Protein AF-0000000085051226 (afdb_homodimer)

Nearest PDB structures (foldseek):
  3bm1-assembly1_A  TM=8.773E-01  e=4.461E-14  Escherichia coli K-12
  8dil-assembly2_C  TM=8.662E-01  e=5.944E-14  Salmonella enterica subsp. enterica serovar Typhimurium str. SL1344
  7tmg-assembly1_B  TM=8.784E-01  e=1.489E-13  Klebsiella pneumoniae subsp. pneumoniae HS11286
  7tmf-assembly1_A  TM=8.655E-01  e=8.883E-14  Klebsiella pneumoniae subsp. pneumoniae HS11286
  2i7h-assembly1_A  TM=8.206E-01  e=4.185E-13  Bacillus cereus

Sequence (420 aa):
MTEKADIRHLDLAPIPFGTPLPAKVSAQTLELLLTRRSAPAPTLGLPAPSEDEMEVLLKIGFRVPDHGKIGPWRIVRFTTESKARLVDNLRALAEARDDKAQAGALLKLSTPPEALLVVYSPVQPHKIPLWEQMGSAFAICQNLLIAAGAMGYGANWITDWYAYDAEAKSLLGLKDGEEVAGFIYLGTPSEAPLERDRPDYAERVSFWEGMTEKADIRHLDLAPIPFGTPLPAKVSAQTLELLLTRRSAPAPTLGLPAPSEDEMEVLLKIGFRVPDHGKIGPWRIVRFTTESKARLVDNLRALAEARDDKAQAGALLKLSTPPEALLVVYSPVQPHKIPLWEQMGSAFAICQNLLIAAGAMGYGANWITDWYAYDAEAKSLLGLKDGEEVAGFIYLGTPSEAPLERDRPDYAERVSFWEG

Structure (mmCIF, N/CA/C/O backbone):
data_AF-0000000085051226-model_v1
#
loop_
_entity.id
_entity.type
_entity.pdbx_description
1 polymer 'Putative NAD(P)H nitroreductase'
#
loop_
_atom_site.group_PDB
_atom_site.id
_atom_site.type_symbol
_atom_site.label_atom_id
_atom_site.label_alt_id
_atom_site.label_comp_id
_atom_site.label_asym_id
_atom_site.label_entity_id
_atom_site.label_seq_id
_atom_site.pdbx_PDB_ins_code
_atom_site.Cartn_x
_atom_site.Cartn_y
_atom_site.Cartn_z
_atom_site.occupancy
_atom_site.B_iso_or_equiv
_atom_site.auth_seq_id
_atom_site.auth_comp_id
_atom_site.auth_asym_id
_atom_site.auth_atom_id
_atom_site.pdbx_PDB_model_num
ATOM 1 N N . MET A 1 1 ? 23.594 -14.625 -12.43 1 51.75 1 MET A N 1
ATOM 2 C CA . MET A 1 1 ? 22.703 -14.875 -11.297 1 51.75 1 MET A CA 1
ATOM 3 C C . MET A 1 1 ? 22.156 -13.57 -10.734 1 51.75 1 MET A C 1
ATOM 5 O O . MET A 1 1 ? 22.906 -12.609 -10.547 1 51.75 1 MET A O 1
ATOM 9 N N . THR A 1 2 ? 20.75 -13.414 -10.711 1 69.5 2 THR A N 1
ATOM 10 C CA . THR A 1 2 ? 20.188 -12.148 -10.258 1 69.5 2 THR A CA 1
ATOM 11 C C . THR A 1 2 ? 20.594 -11.867 -8.805 1 69.5 2 THR A C 1
ATOM 13 O O . THR A 1 2 ? 20.484 -12.75 -7.949 1 69.5 2 THR A O 1
ATOM 16 N N . GLU A 1 3 ? 21.312 -10.859 -8.594 1 85.81 3 GLU A N 1
ATOM 17 C CA . GLU A 1 3 ? 21.766 -10.453 -7.262 1 85.81 3 GLU A CA 1
ATOM 18 C C . GLU A 1 3 ? 20.609 -10.453 -6.266 1 85.81 3 GLU A C 1
ATOM 20 O O . GLU A 1 3 ? 19.484 -10.086 -6.609 1 85.81 3 GLU A O 1
ATOM 25 N N . LYS A 1 4 ? 20.906 -11.141 -5.07 1 93.94 4 LYS A N 1
ATOM 26 C CA . LYS A 1 4 ? 19.938 -11.117 -3.979 1 93.94 4 LYS A CA 1
ATOM 27 C C . LYS A 1 4 ? 20.484 -10.352 -2.775 1 93.94 4 LYS A C 1
ATOM 29 O O . LYS A 1 4 ? 21.703 -10.289 -2.574 1 93.94 4 LYS A O 1
ATOM 34 N N . ALA A 1 5 ? 19.578 -9.773 -2.061 1 94 5 ALA A N 1
ATOM 35 C CA . ALA A 1 5 ? 19.984 -9.031 -0.867 1 94 5 ALA A CA 1
ATOM 36 C C . ALA A 1 5 ? 20.531 -9.977 0.199 1 94 5 ALA A C 1
ATOM 38 O O . ALA A 1 5 ? 20.016 -11.078 0.394 1 94 5 ALA A O 1
ATOM 39 N N . ASP A 1 6 ? 21.547 -9.531 0.832 1 93.56 6 ASP A N 1
ATOM 40 C CA . ASP A 1 6 ? 22 -10.242 2.021 1 93.56 6 ASP A CA 1
ATOM 41 C C . ASP A 1 6 ? 21.078 -9.984 3.209 1 93.56 6 ASP A C 1
ATOM 43 O O . ASP A 1 6 ? 21.016 -8.859 3.723 1 93.56 6 ASP A O 1
ATOM 47 N N . ILE A 1 7 ? 20.375 -10.992 3.672 1 95.88 7 ILE A N 1
ATOM 48 C CA . ILE A 1 7 ? 19.375 -10.805 4.715 1 95.88 7 ILE A CA 1
ATOM 49 C C . ILE A 1 7 ? 19.922 -11.297 6.051 1 95.88 7 ILE A C 1
ATOM 51 O O . ILE A 1 7 ? 19.219 -11.273 7.062 1 95.88 7 ILE A O 1
ATOM 55 N N . ARG A 1 8 ? 21.25 -11.844 6.152 1 93.38 8 ARG A N 1
ATOM 56 C CA . ARG A 1 8 ? 21.828 -12.484 7.336 1 93.38 8 ARG A CA 1
ATOM 57 C C . ARG A 1 8 ? 21.984 -11.477 8.477 1 93.38 8 ARG A C 1
ATOM 59 O O . ARG A 1 8 ? 21.969 -11.852 9.648 1 93.38 8 ARG A O 1
ATOM 66 N N . HIS A 1 9 ? 21.969 -10.172 8.102 1 93.62 9 HIS A N 1
ATOM 67 C CA . HIS A 1 9 ? 22.234 -9.172 9.125 1 93.62 9 HIS A CA 1
ATOM 68 C C . HIS A 1 9 ? 20.938 -8.586 9.68 1 93.62 9 HIS A C 1
ATOM 70 O O . HIS A 1 9 ? 20.969 -7.805 10.633 1 93.62 9 HIS A O 1
ATOM 76 N N . LEU A 1 10 ? 19.859 -8.922 9.062 1 96 10 LEU A N 1
ATOM 77 C CA . LEU A 1 10 ? 18.578 -8.367 9.5 1 96 10 LEU A CA 1
ATOM 78 C C . LEU A 1 10 ? 18.172 -8.938 10.852 1 96 10 LEU A C 1
ATOM 80 O O . LEU A 1 10 ? 18.328 -10.133 11.102 1 96 10 LEU A O 1
ATOM 84 N N . ASP A 1 11 ? 17.781 -8.102 11.711 1 92.62 11 ASP A N 1
ATOM 85 C CA . ASP A 1 11 ? 17.25 -8.516 13.008 1 92.62 11 ASP A CA 1
ATOM 86 C C . ASP A 1 11 ? 15.742 -8.734 12.945 1 92.62 11 ASP A C 1
ATOM 88 O O . ASP A 1 11 ? 14.969 -7.785 12.797 1 92.62 11 ASP A O 1
ATOM 92 N N . LEU A 1 12 ? 15.289 -9.93 13.141 1 94.06 12 LEU A N 1
ATOM 93 C CA . LEU A 1 12 ? 13.875 -10.266 13 1 94.06 12 LEU A CA 1
ATOM 94 C C . LEU A 1 12 ? 13.227 -10.492 14.359 1 94.06 12 LEU A C 1
ATOM 96 O O . LEU A 1 12 ? 12.062 -10.875 14.445 1 94.06 12 LEU A O 1
ATOM 100 N N . ALA A 1 13 ? 13.961 -10.297 15.391 1 93.38 13 ALA A N 1
ATOM 101 C CA . ALA A 1 13 ? 13.391 -10.43 16.719 1 93.38 13 ALA A CA 1
ATOM 102 C C . ALA A 1 13 ? 12.281 -9.406 16.953 1 93.38 13 ALA A C 1
ATOM 104 O O . ALA A 1 13 ? 12.336 -8.297 16.422 1 93.38 13 ALA A O 1
ATOM 105 N N . PRO A 1 14 ? 11.273 -9.836 17.734 1 93.44 14 PRO A N 1
ATOM 106 C CA . PRO A 1 14 ? 10.266 -8.828 18.062 1 93.44 14 PRO A CA 1
ATOM 107 C C . PRO A 1 14 ? 10.867 -7.586 18.719 1 93.44 14 PRO A C 1
ATOM 109 O O . PRO A 1 14 ? 11.805 -7.699 19.516 1 93.44 14 PRO A O 1
ATOM 112 N N . ILE A 1 15 ? 10.438 -6.492 18.328 1 95.75 15 ILE A N 1
ATOM 113 C CA . ILE A 1 15 ? 10.875 -5.238 18.938 1 95.75 15 ILE A CA 1
ATOM 114 C C . ILE A 1 15 ? 10.047 -4.949 20.188 1 95.75 15 ILE A C 1
ATOM 116 O O . ILE A 1 15 ? 8.82 -4.922 20.125 1 95.75 15 ILE A O 1
ATOM 120 N N . PRO A 1 16 ? 10.664 -4.684 21.312 1 96.44 16 PRO A N 1
ATOM 121 C CA . PRO A 1 16 ? 9.914 -4.449 22.547 1 96.44 16 PRO A CA 1
ATOM 122 C C . PRO A 1 16 ? 9.031 -3.203 22.469 1 96.44 16 PRO A C 1
ATOM 124 O O . PRO A 1 16 ? 9.422 -2.203 21.859 1 96.44 16 PRO A O 1
ATOM 127 N N . PHE A 1 17 ? 7.91 -3.326 23.125 1 96.31 17 PHE A N 1
ATOM 128 C CA . PHE A 1 17 ? 6.996 -2.197 23.25 1 96.31 17 PHE A CA 1
ATOM 129 C C . PHE A 1 17 ? 7.727 -0.959 23.766 1 96.31 17 PHE A C 1
ATOM 131 O O . PHE A 1 17 ? 8.539 -1.047 24.688 1 96.31 17 PHE A O 1
ATOM 138 N N . GLY A 1 18 ? 7.422 0.138 23.125 1 97.44 18 GLY A N 1
ATOM 139 C CA . GLY A 1 18 ? 7.953 1.403 23.609 1 97.44 18 GLY A CA 1
ATOM 140 C C . GLY A 1 18 ? 9.344 1.702 23.094 1 97.44 18 GLY A C 1
ATOM 141 O O . GLY A 1 18 ? 9.891 2.779 23.344 1 97.44 18 GLY A O 1
ATOM 142 N N . THR A 1 19 ? 9.992 0.751 22.391 1 98.06 19 THR A N 1
ATOM 143 C CA . THR A 1 19 ? 11.289 1.009 21.781 1 98.06 19 THR A CA 1
ATOM 144 C C . THR A 1 19 ? 11.195 2.133 20.75 1 98.06 19 THR A C 1
ATOM 146 O O . THR A 1 19 ? 10.328 2.105 19.875 1 98.06 19 THR A O 1
ATOM 149 N N . PRO A 1 20 ? 12.031 3.188 20.859 1 98.12 20 PRO A N 1
ATOM 150 C CA . PRO A 1 20 ? 12.039 4.227 19.828 1 98.12 20 PRO A CA 1
ATOM 151 C C . PRO A 1 20 ? 12.5 3.703 18.469 1 98.12 20 PRO A C 1
ATOM 153 O O . PRO A 1 20 ? 13.484 2.963 18.391 1 98.12 20 PRO A O 1
ATOM 156 N N . LEU A 1 21 ? 11.789 4.062 17.453 1 97.56 21 LEU A N 1
ATOM 157 C CA . LEU A 1 21 ? 12.117 3.652 16.094 1 97.56 21 LEU A CA 1
ATOM 158 C C . LEU A 1 21 ? 12.367 4.867 15.211 1 97.56 21 LEU A C 1
ATOM 160 O O . LEU A 1 21 ? 11.492 5.293 14.461 1 97.56 21 LEU A O 1
ATOM 164 N N . PRO A 1 22 ? 13.57 5.391 15.258 1 94.69 22 PRO A N 1
ATOM 165 C CA . PRO A 1 22 ? 13.883 6.531 14.391 1 94.69 22 PRO A CA 1
ATOM 166 C C . PRO A 1 22 ? 13.805 6.18 12.906 1 94.69 22 PRO A C 1
ATOM 168 O O . PRO A 1 22 ? 13.984 5.02 12.539 1 94.69 22 PRO A O 1
ATOM 171 N N . ALA A 1 23 ? 13.531 7.207 12.141 1 91.44 23 ALA A N 1
ATOM 172 C CA . ALA A 1 23 ? 13.516 7.008 10.695 1 91.44 23 ALA A CA 1
ATOM 173 C C . ALA A 1 23 ? 14.859 6.488 10.195 1 91.44 23 ALA A C 1
ATOM 175 O O . ALA A 1 23 ? 15.914 6.93 10.656 1 91.44 23 ALA A O 1
ATOM 176 N N . LYS A 1 24 ? 14.812 5.547 9.305 1 94.31 24 LYS A N 1
ATOM 177 C CA . LYS A 1 24 ? 16.016 5.043 8.641 1 94.31 24 LYS A CA 1
ATOM 178 C C . LYS A 1 24 ? 16.188 5.68 7.266 1 94.31 24 LYS A C 1
ATOM 180 O O . LYS A 1 24 ? 15.711 5.145 6.266 1 94.31 24 LYS A O 1
ATOM 185 N N . VAL A 1 25 ? 16.938 6.73 7.273 1 97.31 25 VAL A N 1
ATOM 186 C CA . VAL A 1 25 ? 17.141 7.484 6.043 1 97.31 25 VAL A CA 1
ATOM 187 C C . VAL A 1 25 ? 17.828 6.602 5.004 1 97.31 25 VAL A C 1
ATOM 189 O O . VAL A 1 25 ? 18.812 5.926 5.305 1 97.31 25 VAL A O 1
ATOM 192 N N . SER A 1 26 ? 17.281 6.582 3.779 1 97 26 SER A N 1
ATOM 193 C CA . SER A 1 26 ? 17.797 5.668 2.768 1 97 26 SER A CA 1
ATOM 194 C C . SER A 1 26 ? 17.5 6.172 1.36 1 97 26 SER A C 1
ATOM 196 O O . SER A 1 26 ? 16.406 5.949 0.84 1 97 26 SER A O 1
ATOM 198 N N . ALA A 1 27 ? 18.484 6.715 0.701 1 95.44 27 ALA A N 1
ATOM 199 C CA . ALA A 1 27 ? 18.344 7.145 -0.688 1 95.44 27 ALA A CA 1
ATOM 200 C C . ALA A 1 27 ? 18.078 5.953 -1.604 1 95.44 27 ALA A C 1
ATOM 202 O O . ALA A 1 27 ? 17.344 6.074 -2.59 1 95.44 27 ALA A O 1
ATOM 203 N N . GLN A 1 28 ? 18.609 4.812 -1.244 1 95.81 28 GLN A N 1
ATOM 204 C CA . GLN A 1 28 ? 18.406 3.609 -2.047 1 95.81 28 GLN A CA 1
ATOM 205 C C . GLN A 1 28 ? 16.938 3.188 -2.047 1 95.81 28 GLN A C 1
ATOM 207 O O . GLN A 1 28 ? 16.438 2.68 -3.051 1 95.81 28 GLN A O 1
ATOM 212 N N . THR A 1 29 ? 16.312 3.379 -0.904 1 98.19 29 THR A N 1
ATOM 213 C CA . THR A 1 29 ? 14.883 3.08 -0.84 1 98.19 29 THR A CA 1
ATOM 214 C C . THR A 1 29 ? 14.102 3.977 -1.794 1 98.19 29 THR A C 1
ATOM 216 O O . THR A 1 29 ? 13.195 3.51 -2.496 1 98.19 29 THR A O 1
ATOM 219 N N . LEU A 1 30 ? 14.477 5.223 -1.854 1 98.5 30 LEU A N 1
ATOM 220 C CA . LEU A 1 30 ? 13.797 6.152 -2.752 1 98.5 30 LEU A CA 1
ATOM 221 C C . LEU A 1 30 ? 14.023 5.762 -4.211 1 98.5 30 LEU A C 1
ATOM 223 O O . LEU A 1 30 ? 13.086 5.785 -5.016 1 98.5 30 LEU A O 1
ATOM 227 N N . GLU A 1 31 ? 15.219 5.367 -4.531 1 97.5 31 GLU A N 1
ATOM 228 C CA . GLU A 1 31 ? 15.531 4.926 -5.891 1 97.5 31 GLU A CA 1
ATOM 229 C C . GLU A 1 31 ? 14.703 3.699 -6.273 1 97.5 31 GLU A C 1
ATOM 231 O O . GLU A 1 31 ? 14.188 3.615 -7.387 1 97.5 31 GLU A O 1
ATOM 236 N N . LEU A 1 32 ? 14.672 2.797 -5.355 1 97.88 32 LEU A N 1
ATOM 237 C CA . LEU A 1 32 ? 13.898 1.579 -5.57 1 97.88 32 LEU A CA 1
ATOM 238 C C . LEU A 1 32 ? 12.43 1.905 -5.828 1 97.88 32 LEU A C 1
ATOM 240 O O . LEU A 1 32 ? 11.836 1.404 -6.781 1 97.88 32 LEU A O 1
ATOM 244 N N . LEU A 1 33 ? 11.852 2.805 -5.051 1 98.5 33 LEU A N 1
ATOM 245 C CA . LEU A 1 33 ? 10.438 3.148 -5.16 1 98.5 33 LEU A CA 1
ATOM 246 C C . LEU A 1 33 ? 10.164 3.914 -6.449 1 98.5 33 LEU A C 1
ATOM 248 O O . LEU A 1 33 ? 9.109 3.746 -7.062 1 98.5 33 LEU A O 1
ATOM 252 N N . LEU A 1 34 ? 11.078 4.684 -6.914 1 97.56 34 LEU A N 1
ATOM 253 C CA . LEU A 1 34 ? 10.922 5.5 -8.109 1 97.56 34 LEU A CA 1
ATOM 254 C C . LEU A 1 34 ? 10.898 4.633 -9.367 1 97.56 34 LEU A C 1
ATOM 256 O O . LEU A 1 34 ? 10.484 5.082 -10.43 1 97.56 34 LEU A O 1
ATOM 260 N N . THR A 1 35 ? 11.383 3.379 -9.242 1 97.06 35 THR A N 1
ATOM 261 C CA . THR A 1 35 ? 11.469 2.512 -10.406 1 97.06 35 THR A CA 1
ATOM 262 C C . THR A 1 35 ? 10.703 1.211 -10.172 1 97.06 35 THR A C 1
ATOM 264 O O . THR A 1 35 ? 10.891 0.235 -10.898 1 97.06 35 THR A O 1
ATOM 267 N N . ARG A 1 36 ? 9.93 1.177 -9.148 1 97.12 36 ARG A N 1
ATOM 268 C CA . ARG A 1 36 ? 9.172 -0.03 -8.828 1 97.12 36 ARG A CA 1
ATOM 269 C C . ARG A 1 36 ? 8.312 -0.461 -10.008 1 97.12 36 ARG A C 1
ATOM 271 O O . ARG A 1 36 ? 7.578 0.35 -10.578 1 97.12 36 ARG A O 1
ATOM 278 N N . ARG A 1 37 ? 8.375 -1.68 -10.367 1 97.62 37 ARG A N 1
ATOM 279 C CA . ARG A 1 37 ? 7.621 -2.275 -11.469 1 97.62 37 ARG A CA 1
ATOM 280 C C . ARG A 1 37 ? 7.234 -3.715 -11.148 1 97.62 37 ARG A C 1
ATOM 282 O O . ARG A 1 37 ? 8.055 -4.484 -10.633 1 97.62 37 ARG A O 1
ATOM 289 N N . SER A 1 38 ? 5.977 -4.039 -11.352 1 98.19 38 SER A N 1
ATOM 290 C CA . SER A 1 38 ? 5.547 -5.426 -11.211 1 98.19 38 SER A CA 1
ATOM 291 C C . SER A 1 38 ? 6.164 -6.309 -12.289 1 98.19 38 SER A C 1
ATOM 293 O O . SER A 1 38 ? 6.254 -5.902 -13.453 1 98.19 38 SER A O 1
ATOM 295 N N . ALA A 1 39 ? 6.621 -7.426 -11.883 1 98.06 39 ALA A N 1
ATOM 296 C CA . ALA A 1 39 ? 7.121 -8.398 -12.852 1 98.06 39 ALA A CA 1
ATOM 297 C C . ALA A 1 39 ? 5.996 -9.289 -13.367 1 98.06 39 ALA A C 1
ATOM 299 O O . ALA A 1 39 ? 5.277 -9.914 -12.578 1 98.06 39 ALA A O 1
ATOM 300 N N . PRO A 1 40 ? 5.855 -9.391 -14.68 1 97.56 40 PRO A N 1
ATOM 301 C CA . PRO A 1 40 ? 4.777 -10.242 -15.203 1 97.56 40 PRO A CA 1
ATOM 302 C C . PRO A 1 40 ? 4.891 -11.688 -14.734 1 97.56 40 PRO A C 1
ATOM 304 O O . PRO A 1 40 ? 5.988 -12.258 -14.719 1 97.56 40 PRO A O 1
ATOM 307 N N . ALA A 1 41 ? 3.781 -12.266 -14.414 1 97.69 41 ALA A N 1
ATOM 308 C CA . ALA A 1 41 ? 3.707 -13.602 -13.812 1 97.69 41 ALA A CA 1
ATOM 309 C C . ALA A 1 41 ? 4.418 -14.633 -14.688 1 97.69 41 ALA A C 1
ATOM 311 O O . ALA A 1 41 ? 5.176 -15.461 -14.18 1 97.69 41 ALA A O 1
ATOM 312 N N . PRO A 1 42 ? 4.27 -14.562 -16 1 97.38 42 PRO A N 1
ATOM 313 C CA . PRO A 1 42 ? 4.883 -15.594 -16.844 1 97.38 42 PRO A CA 1
ATOM 314 C C . PRO A 1 42 ? 6.406 -15.539 -16.828 1 97.38 42 PRO A C 1
ATOM 316 O O . PRO A 1 42 ? 7.066 -16.484 -17.266 1 97.38 42 PRO A O 1
ATOM 319 N N . THR A 1 43 ? 6.969 -14.453 -16.344 1 98 43 THR A N 1
ATOM 320 C CA . THR A 1 43 ? 8.422 -14.305 -16.359 1 98 43 THR A CA 1
ATOM 321 C C . THR A 1 43 ? 9.016 -14.805 -15.039 1 98 43 THR A C 1
ATOM 323 O O . THR A 1 43 ? 10.234 -14.891 -14.898 1 98 43 THR A O 1
ATOM 326 N N . LEU A 1 44 ? 8.18 -15.141 -14.094 1 98.38 44 LEU A N 1
ATOM 327 C CA . LEU A 1 44 ? 8.656 -15.508 -12.766 1 98.38 44 LEU A CA 1
ATOM 328 C C . LEU A 1 44 ? 8.953 -17 -12.688 1 98.38 44 LEU A C 1
ATOM 330 O O . LEU A 1 44 ? 8.094 -17.828 -12.984 1 98.38 44 LEU A O 1
ATOM 334 N N . GLY A 1 45 ? 10.188 -17.297 -12.32 1 98.12 45 GLY A N 1
ATOM 335 C CA . GLY A 1 45 ? 10.641 -18.672 -12.203 1 98.12 45 GLY A CA 1
ATOM 336 C C . GLY A 1 45 ? 11.469 -18.922 -10.961 1 98.12 45 GLY A C 1
ATOM 337 O O . GLY A 1 45 ? 11.445 -18.125 -10.016 1 98.12 45 GLY A O 1
ATOM 338 N N . LEU A 1 46 ? 12.086 -20.094 -10.945 1 97.5 46 LEU A N 1
ATOM 339 C CA . LEU A 1 46 ? 12.969 -20.453 -9.844 1 97.5 46 LEU A CA 1
ATOM 340 C C . LEU A 1 46 ? 14.312 -19.75 -9.969 1 97.5 46 LEU A C 1
ATOM 342 O O . LEU A 1 46 ? 14.75 -19.422 -11.078 1 97.5 46 LEU A O 1
ATOM 346 N N . PRO A 1 47 ? 15.039 -19.5 -8.867 1 97.31 47 PRO A N 1
ATOM 347 C CA . PRO A 1 47 ? 14.648 -19.828 -7.492 1 97.31 47 PRO A CA 1
ATOM 348 C C . PRO A 1 47 ? 13.578 -18.891 -6.941 1 97.31 47 PRO A C 1
ATOM 350 O O . PRO A 1 47 ? 13.531 -17.719 -7.305 1 97.31 47 PRO A O 1
ATOM 353 N N . ALA A 1 48 ? 12.781 -19.453 -6.094 1 97.75 48 ALA A N 1
ATOM 354 C CA . ALA A 1 48 ? 11.859 -18.688 -5.246 1 97.75 48 ALA A CA 1
ATOM 355 C C . ALA A 1 48 ? 12.523 -18.297 -3.928 1 97.75 48 ALA A C 1
ATOM 357 O O . ALA A 1 48 ? 13.602 -18.797 -3.594 1 97.75 48 ALA A O 1
ATOM 358 N N . PRO A 1 49 ? 11.891 -17.359 -3.225 1 98.06 49 PRO A N 1
ATOM 359 C CA . PRO A 1 49 ? 12.461 -17.031 -1.914 1 98.06 49 PRO A CA 1
ATOM 360 C C . PRO A 1 49 ? 12.625 -18.266 -1.021 1 98.06 49 PRO A C 1
ATOM 362 O O . PRO A 1 49 ? 11.766 -19.141 -1.01 1 98.06 49 PRO A O 1
ATOM 365 N N . SER A 1 50 ? 13.789 -18.344 -0.362 1 97.5 50 SER A N 1
ATOM 366 C CA . SER A 1 50 ? 13.984 -19.375 0.647 1 97.5 50 SER A CA 1
ATOM 367 C C . SER A 1 50 ? 13.055 -19.172 1.837 1 97.5 50 SER A C 1
ATOM 369 O O . SER A 1 50 ? 12.383 -18.141 1.942 1 97.5 50 SER A O 1
ATOM 371 N N . GLU A 1 51 ? 13.062 -20.141 2.729 1 97.31 51 GLU A N 1
ATOM 372 C CA . GLU A 1 51 ? 12.219 -20.031 3.912 1 97.31 51 GLU A CA 1
ATOM 373 C C . GLU A 1 51 ? 12.648 -18.844 4.777 1 97.31 51 GLU A C 1
ATOM 375 O O . GLU A 1 51 ? 11.805 -18.156 5.359 1 97.31 51 GLU A O 1
ATOM 380 N N . ASP A 1 52 ? 13.93 -18.625 4.934 1 97.44 52 ASP A N 1
ATOM 381 C CA . ASP A 1 52 ? 14.422 -17.469 5.688 1 97.44 52 ASP A CA 1
ATOM 382 C C . ASP A 1 52 ? 13.984 -16.156 5.031 1 97.44 52 ASP A C 1
ATOM 384 O O . ASP A 1 52 ? 13.586 -15.219 5.723 1 97.44 52 ASP A O 1
ATOM 388 N N . GLU A 1 53 ? 14.094 -16.109 3.709 1 98 53 GLU A N 1
ATOM 389 C CA . GLU A 1 53 ? 13.656 -14.922 2.971 1 98 53 GLU A CA 1
ATOM 390 C C . GLU A 1 53 ? 12.148 -14.719 3.092 1 98 53 GLU A C 1
ATOM 392 O O . GLU A 1 53 ? 11.68 -13.586 3.223 1 98 53 GLU A O 1
ATOM 397 N N . MET A 1 54 ? 11.453 -15.812 3.068 1 98.12 54 MET A N 1
ATOM 398 C CA . MET A 1 54 ? 10 -15.75 3.229 1 98.12 54 MET A CA 1
ATOM 399 C C . MET A 1 54 ? 9.625 -15.195 4.602 1 98.12 54 MET A C 1
ATOM 401 O O . MET A 1 54 ? 8.672 -14.43 4.73 1 98.12 54 MET A O 1
ATOM 405 N N . GLU A 1 55 ? 10.336 -15.609 5.59 1 97.44 55 GLU A N 1
ATOM 406 C CA . GLU A 1 55 ? 10.094 -15.062 6.922 1 97.44 55 GLU A CA 1
ATOM 407 C C . GLU A 1 55 ? 10.25 -13.547 6.938 1 97.44 55 GLU A C 1
ATOM 409 O O . GLU A 1 55 ? 9.422 -12.836 7.52 1 97.44 55 GLU A O 1
ATOM 414 N N . VAL A 1 56 ? 11.328 -13.031 6.32 1 97.88 56 VAL A N 1
ATOM 415 C CA . VAL A 1 56 ? 11.555 -11.594 6.219 1 97.88 56 VAL A CA 1
ATOM 416 C C . VAL A 1 56 ? 10.383 -10.938 5.488 1 97.88 56 VAL A C 1
ATOM 418 O O . VAL A 1 56 ? 9.844 -9.93 5.949 1 97.88 56 VAL A O 1
ATOM 421 N N . LEU A 1 57 ? 9.938 -11.539 4.391 1 98.5 57 LEU A N 1
ATOM 422 C CA . LEU A 1 57 ? 8.836 -11 3.602 1 98.5 57 LEU A CA 1
ATOM 423 C C . LEU A 1 57 ? 7.562 -10.906 4.438 1 98.5 57 LEU A C 1
ATOM 425 O O . LEU A 1 57 ? 6.883 -9.875 4.422 1 98.5 57 LEU A O 1
ATOM 429 N N . LEU A 1 58 ? 7.293 -11.938 5.156 1 98.19 58 LEU A N 1
ATOM 430 C CA . LEU A 1 58 ? 6.055 -11.984 5.934 1 98.19 58 LEU A CA 1
ATOM 431 C C . LEU A 1 58 ? 6.09 -10.969 7.074 1 98.19 58 LEU A C 1
ATOM 433 O O . LEU A 1 58 ? 5.102 -10.281 7.324 1 98.19 58 LEU A O 1
ATOM 437 N N . LYS A 1 59 ? 7.188 -10.867 7.738 1 97.25 59 LYS A N 1
ATOM 438 C CA . LYS A 1 59 ? 7.316 -9.883 8.812 1 97.25 59 LYS A CA 1
ATOM 439 C C . LYS A 1 59 ? 7.16 -8.461 8.281 1 97.25 59 LYS A C 1
ATOM 441 O O . LYS A 1 59 ? 6.461 -7.645 8.875 1 97.25 59 LYS A O 1
ATOM 446 N N . ILE A 1 60 ? 7.785 -8.172 7.16 1 98.06 60 ILE A N 1
ATOM 447 C CA . ILE A 1 60 ? 7.641 -6.867 6.531 1 98.06 60 ILE A CA 1
ATOM 448 C C . ILE A 1 60 ? 6.191 -6.664 6.098 1 98.06 60 ILE A C 1
ATOM 450 O O . ILE A 1 60 ? 5.637 -5.574 6.254 1 98.06 60 ILE A O 1
ATOM 454 N N . GLY A 1 61 ? 5.586 -7.703 5.543 1 98.38 61 GLY A N 1
ATOM 455 C CA . GLY A 1 61 ? 4.211 -7.613 5.078 1 98.38 61 GLY A CA 1
ATOM 456 C C . GLY A 1 61 ? 3.262 -7.059 6.125 1 98.38 61 GLY A C 1
ATOM 457 O O . GLY A 1 61 ? 2.43 -6.199 5.824 1 98.38 61 GLY A O 1
ATOM 458 N N . PHE A 1 62 ? 3.445 -7.41 7.293 1 97.25 62 PHE A N 1
ATOM 459 C CA . PHE A 1 62 ? 2.488 -7.074 8.344 1 97.25 62 PHE A CA 1
ATOM 460 C C . PHE A 1 62 ? 2.855 -5.75 9.008 1 97.25 62 PHE A C 1
ATOM 462 O O . PHE A 1 62 ? 2.107 -5.242 9.844 1 97.25 62 PHE A O 1
ATOM 469 N N . ARG A 1 63 ? 3.971 -5.184 8.656 1 96.81 63 ARG A N 1
ATOM 470 C CA . ARG A 1 63 ? 4.367 -3.914 9.25 1 96.81 63 ARG A CA 1
ATOM 471 C C . ARG A 1 63 ? 3.711 -2.742 8.531 1 96.81 63 ARG A C 1
ATOM 473 O O . ARG A 1 63 ? 4.391 -1.937 7.895 1 96.81 63 ARG A O 1
ATOM 480 N N . VAL A 1 64 ? 2.375 -2.629 8.688 1 97.94 64 VAL A N 1
ATOM 481 C CA . VAL A 1 64 ? 1.549 -1.641 8.008 1 97.94 64 VAL A CA 1
ATOM 482 C C . VAL A 1 64 ? 0.719 -0.866 9.023 1 97.94 64 VAL A C 1
ATOM 484 O O . VAL A 1 64 ? 0.6 -1.279 10.18 1 97.94 64 VAL A O 1
ATOM 487 N N . PRO A 1 65 ? 0.231 0.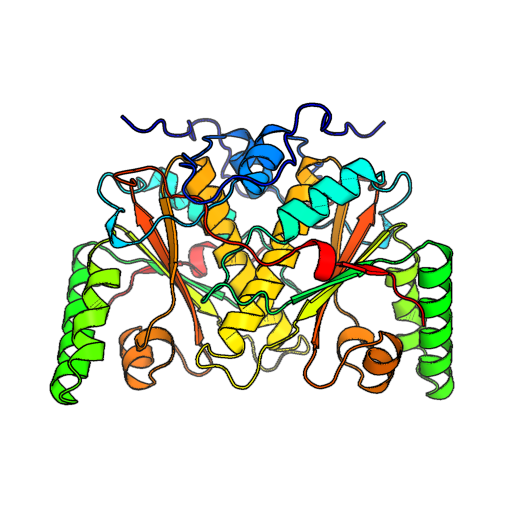324 8.617 1 97.81 65 PRO A N 1
ATOM 488 C CA . PRO A 1 65 ? -0.772 0.959 9.477 1 97.81 65 PRO A CA 1
ATOM 489 C C . PRO A 1 65 ? -2.002 0.081 9.695 1 97.81 65 PRO A C 1
ATOM 491 O O . PRO A 1 65 ? -2.459 -0.59 8.766 1 97.81 65 PRO A O 1
ATOM 494 N N . ASP A 1 66 ? -2.404 0.052 10.859 1 96.31 66 ASP A N 1
ATOM 495 C CA . ASP A 1 66 ? -3.539 -0.736 11.336 1 96.31 66 ASP A CA 1
ATOM 496 C C . ASP A 1 66 ? -4.305 0.007 12.422 1 96.31 66 ASP A C 1
ATOM 498 O O . ASP A 1 66 ? -3.963 -0.086 13.609 1 96.31 66 ASP A O 1
ATOM 502 N N . HIS A 1 67 ? -5.324 0.723 11.898 1 95.25 67 HIS A N 1
ATOM 503 C CA . HIS A 1 67 ? -6.129 1.505 12.836 1 95.25 67 HIS A CA 1
ATOM 504 C C . HIS A 1 67 ? -6.703 0.624 13.938 1 95.25 67 HIS A C 1
ATOM 506 O O . HIS A 1 67 ? -7.332 -0.4 13.656 1 95.25 67 HIS A O 1
ATOM 512 N N . GLY A 1 68 ? -6.391 0.998 15.164 1 93.81 68 GLY A N 1
ATOM 513 C CA . GLY A 1 68 ? -6.918 0.274 16.312 1 93.81 68 GLY A CA 1
ATOM 514 C C . GLY A 1 68 ? -6.113 -0.964 16.656 1 93.81 68 GLY A C 1
ATOM 515 O O . GLY A 1 68 ? -6.418 -1.657 17.625 1 93.81 68 GLY A O 1
ATOM 516 N N . LYS A 1 69 ? -5.102 -1.325 15.844 1 94.12 69 LYS A N 1
ATOM 517 C CA . LYS A 1 69 ? -4.23 -2.471 16.078 1 94.12 69 LYS A CA 1
ATOM 518 C C . LYS A 1 69 ? -5.031 -3.768 16.156 1 94.12 69 LYS A C 1
ATOM 520 O O . LYS A 1 69 ? -4.867 -4.555 17.078 1 94.12 69 LYS A O 1
ATOM 525 N N . ILE A 1 70 ? -5.855 -4.008 15.141 1 95.38 70 ILE A N 1
ATOM 526 C CA . ILE A 1 70 ? -6.816 -5.098 15.289 1 95.38 70 ILE A CA 1
ATOM 527 C C . ILE A 1 70 ? -6.43 -6.246 14.352 1 95.38 70 ILE A C 1
ATOM 529 O O . ILE A 1 70 ? -6.957 -7.355 14.477 1 95.38 70 ILE A O 1
ATOM 533 N N . GLY A 1 71 ? -5.504 -6.059 13.414 1 96.94 71 GLY A N 1
ATOM 534 C CA . GLY A 1 71 ? -4.977 -7.102 12.547 1 96.94 71 GLY A CA 1
ATOM 535 C C . GLY A 1 71 ? -6.035 -7.746 11.672 1 96.94 71 GLY A C 1
ATOM 536 O O . GLY A 1 71 ? -6.176 -8.969 11.664 1 96.94 71 GLY A O 1
ATOM 537 N N . PRO A 1 72 ? -6.77 -6.914 10.844 1 97.94 72 PRO A N 1
ATOM 538 C CA . PRO A 1 72 ? -7.875 -7.449 10.047 1 97.94 72 PRO A CA 1
ATOM 539 C C . PRO A 1 72 ? -7.402 -8.141 8.773 1 97.94 72 PRO A C 1
ATOM 541 O O . PRO A 1 72 ? -7.957 -7.906 7.695 1 97.94 72 PRO A O 1
ATOM 544 N N . TRP A 1 73 ? -6.488 -8.977 8.828 1 98.62 73 TRP A N 1
ATOM 545 C CA . TRP A 1 73 ? -5.879 -9.617 7.664 1 98.62 73 TRP A CA 1
ATOM 546 C C . TRP A 1 73 ? -5.172 -10.906 8.062 1 98.62 73 TRP A C 1
ATOM 548 O O . TRP A 1 73 ? -4.855 -11.109 9.234 1 98.62 73 TRP A O 1
ATOM 558 N N . ARG A 1 74 ? -4.918 -11.711 7.137 1 98.62 74 ARG A N 1
ATOM 559 C CA . ARG A 1 74 ? -4.055 -12.883 7.254 1 98.62 74 ARG A CA 1
ATOM 560 C C . ARG A 1 74 ? -3.455 -13.258 5.902 1 98.62 74 ARG A C 1
ATOM 562 O O . ARG A 1 74 ? -3.936 -12.812 4.859 1 98.62 74 ARG A O 1
ATOM 569 N N . ILE A 1 75 ? -2.422 -14.047 5.945 1 98.88 75 ILE A N 1
ATOM 570 C CA . ILE A 1 75 ? -1.769 -14.523 4.734 1 98.88 75 ILE A CA 1
ATOM 571 C C . ILE A 1 75 ? -1.821 -16.047 4.691 1 98.88 75 ILE A C 1
ATOM 573 O O . ILE A 1 75 ? -1.612 -16.719 5.707 1 98.88 75 ILE A O 1
ATOM 577 N N . VAL A 1 76 ? -2.135 -16.547 3.582 1 98.88 76 VAL A N 1
ATOM 578 C CA . VAL A 1 76 ? -2.123 -17.984 3.344 1 98.88 76 VAL A CA 1
ATOM 579 C C . VAL A 1 76 ? -0.998 -18.344 2.375 1 98.88 76 VAL A C 1
ATOM 581 O O . VAL A 1 76 ? -0.909 -17.766 1.282 1 98.88 76 VAL A O 1
ATOM 584 N N . ARG A 1 77 ? -0.174 -19.234 2.738 1 98.69 77 ARG A N 1
ATOM 585 C CA . ARG A 1 77 ? 0.922 -19.734 1.918 1 98.69 77 ARG A CA 1
ATOM 586 C C . ARG A 1 77 ? 0.55 -21.062 1.264 1 98.69 77 ARG A C 1
ATOM 588 O O . ARG A 1 77 ? -0.403 -21.719 1.683 1 98.69 77 ARG A O 1
ATOM 595 N N . PHE A 1 78 ? 1.292 -21.375 0.259 1 98.5 78 PHE A N 1
ATOM 596 C CA . PHE A 1 78 ? 1.113 -22.641 -0.443 1 98.5 78 PHE A CA 1
ATOM 597 C C . PHE A 1 78 ? 2.436 -23.391 -0.554 1 98.5 78 PHE A C 1
ATOM 599 O O . PHE A 1 78 ? 3.482 -22.781 -0.788 1 98.5 78 PHE A O 1
ATOM 606 N N . THR A 1 79 ? 2.385 -24.703 -0.372 1 97.44 79 THR A N 1
ATOM 607 C CA . THR A 1 79 ? 3.475 -25.531 -0.874 1 97.44 79 THR A CA 1
ATOM 608 C C . THR A 1 79 ? 3.346 -25.734 -2.381 1 97.44 79 THR A C 1
ATOM 610 O O . THR A 1 79 ? 2.312 -25.422 -2.971 1 97.44 79 THR A O 1
ATOM 613 N N . THR A 1 80 ? 4.43 -26.203 -2.973 1 96.44 80 THR A N 1
ATOM 614 C CA . THR A 1 80 ? 4.355 -26.531 -4.395 1 96.44 80 THR A CA 1
ATOM 615 C C . THR A 1 80 ? 3.182 -27.469 -4.676 1 96.44 80 THR A C 1
ATOM 617 O O . THR A 1 80 ? 2.416 -27.234 -5.613 1 96.44 80 THR A O 1
ATOM 620 N N . GLU A 1 81 ? 3.006 -28.438 -3.83 1 97.62 81 GLU A N 1
ATOM 621 C CA . GLU A 1 81 ? 1.951 -29.438 -4.016 1 97.62 81 GLU A CA 1
ATOM 622 C C . GLU A 1 81 ? 0.571 -28.828 -3.797 1 97.62 81 GLU A C 1
ATOM 624 O O . GLU A 1 81 ? -0.358 -29.078 -4.562 1 97.62 81 GLU A O 1
ATOM 629 N N . SER A 1 82 ? 0.387 -28.078 -2.717 1 98.31 82 SER A N 1
ATOM 630 C CA . SER A 1 82 ? -0.926 -27.516 -2.416 1 98.31 82 SER A CA 1
ATOM 631 C C . SER A 1 82 ? -1.337 -26.484 -3.457 1 98.31 82 SER A C 1
ATOM 633 O O . SER A 1 82 ? -2.52 -26.359 -3.779 1 98.31 82 SER A O 1
ATOM 635 N N . LYS A 1 83 ? -0.383 -25.719 -3.947 1 98.38 83 LYS A N 1
ATOM 636 C CA . LYS A 1 83 ? -0.699 -24.781 -5.02 1 98.38 83 LYS A CA 1
ATOM 637 C C . LYS A 1 83 ? -1.192 -25.516 -6.266 1 98.38 83 LYS A C 1
ATOM 639 O O . LYS A 1 83 ? -2.17 -25.094 -6.891 1 98.38 83 LYS A O 1
ATOM 644 N N . ALA A 1 84 ? -0.521 -26.594 -6.648 1 98.12 84 ALA A N 1
ATOM 645 C CA . ALA A 1 84 ? -0.947 -27.406 -7.785 1 98.12 84 ALA A CA 1
ATOM 646 C C . ALA A 1 84 ? -2.357 -27.953 -7.578 1 98.12 84 ALA A C 1
ATOM 648 O O . ALA A 1 84 ? -3.174 -27.938 -8.5 1 98.12 84 ALA A O 1
ATOM 649 N N . ARG A 1 85 ? -2.623 -28.406 -6.387 1 98.38 85 ARG A N 1
ATOM 650 C CA . ARG A 1 85 ? -3.955 -28.922 -6.07 1 98.38 85 ARG A CA 1
ATOM 651 C C . ARG A 1 85 ? -5 -27.812 -6.188 1 98.38 85 ARG A C 1
ATOM 653 O O . ARG A 1 85 ? -6.105 -28.047 -6.684 1 98.38 85 ARG A O 1
ATOM 660 N N . LEU A 1 86 ? -4.707 -26.641 -5.656 1 98.69 86 LEU A N 1
ATOM 661 C CA . LEU A 1 86 ? -5.629 -25.516 -5.793 1 98.69 86 LEU A CA 1
ATOM 662 C C . LEU A 1 86 ? -5.945 -25.234 -7.258 1 98.69 86 LEU A C 1
ATOM 664 O O . LEU A 1 86 ? -7.109 -25.078 -7.629 1 98.69 86 LEU A O 1
ATOM 668 N N . VAL A 1 87 ? -4.902 -25.172 -8.07 1 98.56 87 VAL A N 1
ATOM 669 C CA . VAL A 1 87 ? -5.074 -24.906 -9.492 1 98.56 87 VAL A CA 1
ATOM 670 C C . VAL A 1 87 ? -5.969 -25.984 -10.109 1 98.56 87 VAL A C 1
ATOM 672 O O . VAL A 1 87 ? -6.871 -25.672 -10.891 1 98.56 87 VAL A O 1
ATOM 675 N N . ASP A 1 88 ? -5.73 -27.203 -9.742 1 98.44 88 ASP A N 1
ATOM 676 C CA . ASP A 1 88 ? -6.555 -28.297 -10.242 1 98.44 88 ASP A CA 1
ATOM 677 C C . ASP A 1 88 ? -8.016 -28.125 -9.836 1 98.44 88 ASP A C 1
ATOM 679 O O . ASP A 1 88 ? -8.922 -28.328 -10.641 1 98.44 88 ASP A O 1
ATOM 683 N N . ASN A 1 89 ? -8.242 -27.828 -8.57 1 98.56 89 ASN A N 1
ATOM 684 C CA . ASN A 1 89 ? -9.594 -27.594 -8.078 1 98.56 89 ASN A CA 1
ATOM 685 C C . ASN A 1 89 ? -10.281 -26.469 -8.828 1 98.56 89 ASN A C 1
ATOM 687 O O . ASN A 1 89 ? -11.445 -26.578 -9.203 1 98.56 89 ASN A O 1
ATOM 691 N N . LEU A 1 90 ? -9.594 -25.391 -9.031 1 98.69 90 LEU A N 1
ATOM 692 C CA . LEU A 1 90 ? -10.148 -24.25 -9.75 1 98.69 90 LEU A CA 1
ATOM 693 C C . LEU A 1 90 ? -10.414 -24.594 -11.203 1 98.69 90 LEU A C 1
ATOM 695 O O . LEU A 1 90 ? -11.398 -24.141 -11.789 1 98.69 90 LEU A O 1
ATOM 699 N N . ARG A 1 91 ? -9.5 -25.344 -11.766 1 98.44 91 ARG A N 1
ATOM 700 C CA . ARG A 1 91 ? -9.695 -25.797 -13.141 1 98.44 91 ARG A CA 1
ATOM 701 C C . ARG A 1 91 ? -10.961 -26.641 -13.273 1 98.44 91 ARG A C 1
ATOM 703 O O . ARG A 1 91 ? -11.734 -26.453 -14.211 1 98.44 91 ARG A O 1
ATOM 710 N N . ALA A 1 92 ? -11.133 -27.531 -12.398 1 98.44 92 ALA A N 1
ATOM 711 C CA . ALA A 1 92 ? -12.336 -28.359 -12.398 1 98.44 92 ALA A CA 1
ATOM 712 C C . ALA A 1 92 ? -13.594 -27.5 -12.32 1 98.44 92 ALA A C 1
ATOM 714 O O . ALA A 1 92 ? -14.578 -27.75 -13.016 1 98.44 92 ALA A O 1
ATOM 715 N N . LEU A 1 93 ? -13.531 -26.5 -11.453 1 98.25 93 LEU A N 1
ATOM 716 C CA . LEU A 1 93 ? -14.648 -25.578 -11.305 1 98.25 93 LEU A CA 1
ATOM 717 C C . LEU A 1 93 ? -14.93 -24.844 -12.609 1 98.25 93 LEU A C 1
ATOM 719 O O . LEU A 1 93 ? -16.078 -24.75 -13.039 1 98.25 93 LEU A O 1
ATOM 723 N N . ALA A 1 94 ? -13.906 -24.312 -13.25 1 98.19 94 ALA A N 1
ATOM 724 C CA . ALA A 1 94 ? -14.039 -23.594 -14.516 1 98.19 94 ALA A CA 1
ATOM 725 C C . ALA A 1 94 ? -14.57 -24.5 -15.609 1 98.19 94 ALA A C 1
ATOM 727 O O . ALA A 1 94 ? -15.438 -24.109 -16.406 1 98.19 94 ALA A O 1
ATOM 728 N N . GLU A 1 95 ? -14.086 -25.719 -15.609 1 97.75 95 GLU A N 1
ATOM 729 C CA . GLU A 1 95 ? -14.492 -26.688 -16.625 1 97.75 95 GLU A CA 1
ATOM 730 C C . GLU A 1 95 ? -15.938 -27.125 -16.438 1 97.75 95 GLU A C 1
ATOM 732 O O . GLU A 1 95 ? -16.672 -27.297 -17.406 1 97.75 95 GLU A O 1
ATOM 737 N N . ALA A 1 96 ? -16.297 -27.312 -15.227 1 97.94 96 ALA A N 1
ATOM 738 C CA . ALA A 1 96 ? -17.688 -27.672 -14.938 1 97.94 96 ALA A CA 1
ATOM 739 C C . ALA A 1 96 ? -18.641 -26.594 -15.453 1 97.94 96 ALA A C 1
ATOM 741 O O . ALA A 1 96 ? -19.797 -26.891 -15.789 1 97.94 96 ALA A O 1
ATOM 742 N N . ARG A 1 97 ? -18.156 -25.406 -15.562 1 97.44 97 ARG A N 1
ATOM 743 C CA . ARG A 1 97 ? -18.953 -24.297 -16.047 1 97.44 97 ARG A CA 1
ATOM 744 C C . ARG A 1 97 ? -18.75 -24.078 -17.531 1 97.44 97 ARG A C 1
ATOM 746 O O . ARG A 1 97 ? -19.266 -23.109 -18.094 1 97.44 97 ARG A O 1
ATOM 753 N N . ASP A 1 98 ? -17.969 -24.859 -18.156 1 97.44 98 ASP A N 1
ATOM 754 C CA . ASP A 1 98 ? -17.594 -24.766 -19.562 1 97.44 98 ASP A CA 1
ATOM 755 C C . ASP A 1 98 ? -17.016 -23.375 -19.875 1 97.44 98 ASP A C 1
ATOM 757 O O . ASP A 1 98 ? -17.344 -22.797 -20.906 1 97.44 98 ASP A O 1
ATOM 761 N N . ASP A 1 99 ? -16.328 -22.859 -18.969 1 97.31 99 ASP A N 1
ATOM 762 C CA . ASP A 1 99 ? -15.734 -21.531 -19.125 1 97.31 99 ASP A CA 1
ATOM 763 C C . ASP A 1 99 ? -14.242 -21.641 -19.453 1 97.31 99 ASP A C 1
ATOM 765 O O . ASP A 1 99 ? -13.406 -21.672 -18.562 1 97.31 99 ASP A O 1
ATOM 769 N N . LYS A 1 100 ? -13.93 -21.609 -20.656 1 97.25 100 LYS A N 1
ATOM 770 C CA . LYS A 1 100 ? -12.57 -21.797 -21.141 1 97.25 100 LYS A CA 1
ATOM 771 C C . LYS A 1 100 ? -11.672 -20.625 -20.75 1 97.25 100 LYS A C 1
ATOM 773 O O . LYS A 1 100 ? -10.477 -20.812 -20.5 1 97.25 100 LYS A O 1
ATOM 778 N N . ALA A 1 101 ? -12.266 -19.516 -20.734 1 96.62 101 ALA A N 1
ATOM 779 C CA . ALA A 1 101 ? -11.492 -18.344 -20.344 1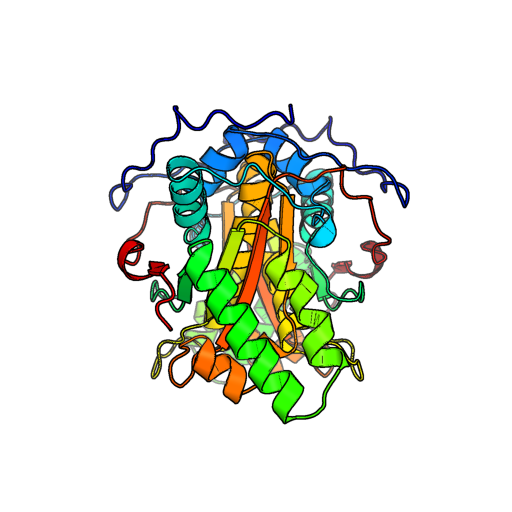 96.62 101 ALA A CA 1
ATOM 780 C C . ALA A 1 101 ? -11.023 -18.438 -18.906 1 96.62 101 ALA A C 1
ATOM 782 O O . ALA A 1 101 ? -9.852 -18.188 -18.609 1 96.62 101 ALA A O 1
ATOM 783 N N . GLN A 1 102 ? -11.906 -18.875 -18.031 1 97.38 102 GLN A N 1
ATOM 784 C CA . GLN A 1 102 ? -11.555 -19.078 -16.625 1 97.38 102 GLN A CA 1
ATOM 785 C C . GLN A 1 102 ? -10.477 -20.141 -16.469 1 97.38 102 GLN A C 1
ATOM 787 O O . GLN A 1 102 ? -9.523 -19.969 -15.711 1 97.38 102 GLN A O 1
ATOM 792 N N . ALA A 1 103 ? -10.641 -21.188 -17.172 1 97.75 103 ALA A N 1
ATOM 793 C CA . ALA A 1 103 ? -9.664 -22.281 -17.109 1 97.75 103 ALA A CA 1
ATOM 794 C C . ALA A 1 103 ? -8.297 -21.812 -17.594 1 97.75 103 ALA A C 1
ATOM 796 O O . ALA A 1 103 ? -7.27 -22.109 -16.984 1 97.75 103 ALA A O 1
ATOM 797 N N . GLY A 1 104 ? -8.266 -21.109 -18.688 1 96.81 104 GLY A N 1
ATOM 798 C CA . GLY A 1 104 ? -7.027 -20.609 -19.25 1 96.81 104 GLY A CA 1
ATOM 799 C C . GLY A 1 104 ? -6.312 -19.625 -18.344 1 96.81 104 GLY A C 1
ATOM 800 O O . GLY A 1 104 ? -5.082 -19.609 -18.297 1 96.81 104 GLY A O 1
ATOM 801 N N . ALA A 1 105 ? -7.043 -18.859 -17.609 1 96.75 105 ALA A N 1
ATOM 802 C CA . ALA A 1 105 ? -6.5 -17.828 -16.734 1 96.75 105 ALA A CA 1
ATOM 803 C C . ALA A 1 105 ? -5.656 -18.438 -15.617 1 96.75 105 ALA A C 1
ATOM 805 O O . ALA A 1 105 ? -4.82 -17.766 -15.016 1 96.75 105 ALA A O 1
ATOM 806 N N . LEU A 1 106 ? -5.781 -19.734 -15.359 1 98 106 LEU A N 1
ATOM 807 C CA . LEU A 1 106 ? -5.129 -20.406 -14.234 1 98 106 LEU A CA 1
ATOM 808 C C . LEU A 1 106 ? -3.646 -20.625 -14.516 1 98 106 LEU A C 1
ATOM 810 O O . LEU A 1 106 ? -2.873 -20.922 -13.609 1 98 106 LEU A O 1
ATOM 814 N N . LEU A 1 107 ? -3.262 -20.453 -15.781 1 96.56 107 LEU A N 1
ATOM 815 C CA . LEU A 1 107 ? -1.848 -20.547 -16.125 1 96.56 107 LEU A CA 1
ATOM 816 C C . LEU A 1 107 ? -1.039 -19.5 -15.359 1 96.56 107 LEU A C 1
ATOM 818 O O . LEU A 1 107 ? 0.074 -19.781 -14.906 1 96.56 107 LEU A O 1
ATOM 822 N N . LYS A 1 108 ? -1.619 -18.359 -15.188 1 96.75 108 LYS A N 1
ATOM 823 C CA . LYS A 1 108 ? -0.954 -17.266 -14.484 1 96.75 108 LYS A CA 1
ATOM 824 C C . LYS A 1 108 ? -0.676 -17.641 -13.031 1 96.75 108 LYS A C 1
ATOM 826 O O . LYS A 1 108 ? 0.384 -17.312 -12.492 1 96.75 108 LYS A O 1
ATOM 831 N N . LEU A 1 109 ? -1.61 -18.281 -12.391 1 98 109 LEU A N 1
ATOM 832 C CA . LEU A 1 109 ? -1.449 -18.703 -11.008 1 98 109 LEU A CA 1
ATOM 833 C C . LEU A 1 109 ? -0.461 -19.859 -10.898 1 98 109 LEU A C 1
ATOM 835 O O . LEU A 1 109 ? 0.295 -19.953 -9.93 1 98 109 LEU A O 1
ATOM 839 N N . SER A 1 110 ? -0.423 -20.672 -11.922 1 97.62 110 SER A N 1
ATOM 840 C CA . SER A 1 110 ? 0.369 -21.906 -11.875 1 97.62 110 SER A CA 1
ATOM 841 C C . SER A 1 110 ? 1.844 -21.609 -12.141 1 97.62 110 SER A C 1
ATOM 843 O O . SER A 1 110 ? 2.717 -22.344 -11.664 1 97.62 110 SER A O 1
ATOM 845 N N . THR A 1 111 ? 2.186 -20.547 -12.766 1 97.44 111 THR A N 1
ATOM 846 C CA . THR A 1 111 ? 3.514 -20.328 -13.32 1 97.44 111 THR A CA 1
ATOM 847 C C . THR A 1 111 ? 4.492 -19.891 -12.234 1 97.44 111 THR A C 1
ATOM 849 O O . THR A 1 111 ? 5.566 -20.469 -12.086 1 97.44 111 THR A O 1
ATOM 852 N N . PRO A 1 112 ? 4.199 -18.828 -11.461 1 98.12 112 PRO A N 1
ATOM 853 C CA . PRO A 1 112 ? 5.164 -18.438 -10.43 1 98.12 112 PRO A CA 1
ATOM 854 C C . PRO A 1 112 ? 5.406 -19.531 -9.391 1 98.12 112 PRO A C 1
ATOM 856 O O . PRO A 1 112 ? 4.469 -20.219 -8.984 1 98.12 112 PRO A O 1
ATOM 859 N N . PRO A 1 113 ? 6.613 -19.688 -9.086 1 98.25 113 PRO A N 1
ATOM 860 C CA . PRO A 1 113 ? 6.898 -20.781 -8.156 1 98.25 113 PRO A CA 1
ATOM 861 C C . PRO A 1 113 ? 6.285 -20.562 -6.773 1 98.25 113 PRO A C 1
ATOM 863 O O . PRO A 1 113 ? 6.016 -21.531 -6.055 1 98.25 113 PRO A O 1
ATOM 866 N N . GLU A 1 114 ? 6.121 -19.281 -6.387 1 98.19 114 GLU A N 1
ATOM 867 C CA . GLU A 1 114 ? 5.508 -18.953 -5.102 1 98.19 114 GLU A CA 1
ATOM 868 C C . GLU A 1 114 ? 4.32 -18.016 -5.277 1 98.19 114 GLU A C 1
ATOM 870 O O . GLU A 1 114 ? 4.289 -17.219 -6.223 1 98.19 114 GLU A O 1
ATOM 875 N N . ALA A 1 115 ? 3.387 -18.188 -4.445 1 98.5 115 ALA A N 1
ATOM 876 C CA . ALA A 1 115 ? 2.273 -17.25 -4.328 1 98.5 115 ALA A CA 1
ATOM 877 C C . ALA A 1 115 ? 1.842 -17.094 -2.875 1 98.5 115 ALA A C 1
ATOM 879 O O . ALA A 1 115 ? 1.788 -18.062 -2.125 1 98.5 115 ALA A O 1
ATOM 880 N N . LEU A 1 116 ? 1.625 -15.914 -2.463 1 98.88 116 LEU A N 1
ATOM 881 C CA . LEU A 1 116 ? 0.99 -15.609 -1.187 1 98.88 116 LEU A CA 1
ATOM 882 C C . LEU A 1 116 ? -0.43 -15.094 -1.395 1 98.88 116 LEU A C 1
ATOM 884 O O . LEU A 1 116 ? -0.657 -14.195 -2.213 1 98.88 116 LEU A O 1
ATOM 888 N N . LEU A 1 117 ? -1.38 -15.688 -0.748 1 98.94 117 LEU A N 1
ATOM 889 C CA . LEU A 1 117 ? -2.736 -15.148 -0.708 1 98.94 117 LEU A CA 1
ATOM 890 C C . LEU A 1 117 ? -2.918 -14.211 0.479 1 98.94 117 LEU A C 1
ATOM 892 O O . LEU A 1 117 ? -2.842 -14.641 1.633 1 98.94 117 LEU A O 1
ATOM 896 N N . VAL A 1 118 ? -3.09 -12.953 0.212 1 98.94 118 VAL A N 1
ATOM 897 C CA . VAL A 1 118 ? -3.426 -11.977 1.243 1 98.94 118 VAL A CA 1
ATOM 898 C C . VAL A 1 118 ? -4.941 -11.875 1.386 1 98.94 118 VAL A C 1
ATOM 900 O O . VAL A 1 118 ? -5.648 -11.633 0.405 1 98.94 118 VAL A O 1
ATOM 903 N N . VAL A 1 119 ? -5.414 -12.094 2.568 1 98.88 119 VAL A N 1
ATOM 904 C CA . VAL A 1 119 ? -6.848 -12.133 2.836 1 98.88 119 VAL A CA 1
ATOM 905 C C . VAL A 1 119 ? -7.238 -10.938 3.707 1 98.88 119 VAL A C 1
ATOM 907 O O . VAL A 1 119 ? -6.652 -10.719 4.77 1 98.88 119 VAL A O 1
ATOM 910 N N . TYR A 1 120 ? -8.141 -10.094 3.139 1 98.75 120 TYR A N 1
ATOM 911 C CA . TYR A 1 120 ? -8.875 -9.164 3.988 1 98.75 120 TYR A CA 1
ATOM 912 C C . TYR A 1 120 ? -9.82 -9.906 4.922 1 98.75 120 TYR A C 1
ATOM 914 O O . TYR A 1 120 ? -10.781 -10.531 4.473 1 98.75 120 TYR A O 1
ATOM 922 N N . SER A 1 121 ? -9.523 -9.891 6.211 1 98.25 121 SER A N 1
ATOM 923 C CA . SER A 1 121 ? -10.266 -10.594 7.25 1 98.25 121 SER A CA 1
ATOM 924 C C . SER A 1 121 ? -10.828 -9.625 8.281 1 98.25 121 SER A C 1
ATOM 926 O O . SER A 1 121 ? -10.289 -9.492 9.383 1 98.25 121 SER A O 1
ATOM 928 N N . PRO A 1 122 ? -11.945 -9.008 8.008 1 98 122 PRO A N 1
ATOM 929 C CA . PRO A 1 122 ? -12.453 -7.922 8.859 1 98 122 PRO A CA 1
ATOM 930 C C . PRO A 1 122 ? -12.867 -8.406 10.242 1 98 122 PRO A C 1
ATOM 932 O O . PRO A 1 122 ? -13.336 -9.539 10.391 1 98 122 PRO A O 1
ATOM 935 N N . VAL A 1 123 ? -12.625 -7.566 11.195 1 96.44 123 VAL A N 1
ATOM 936 C CA . VAL A 1 123 ? -13.133 -7.75 12.555 1 96.44 123 VAL A CA 1
ATOM 937 C C . VAL A 1 123 ? -14.469 -7.02 12.711 1 96.44 123 VAL A C 1
ATOM 939 O O . VAL A 1 123 ? -14.523 -5.789 12.602 1 96.44 123 VAL A O 1
ATOM 942 N N . GLN A 1 124 ? -15.531 -7.742 12.906 1 94.38 124 GLN A N 1
ATOM 943 C CA . GLN A 1 124 ? -16.859 -7.168 13.062 1 94.38 124 GLN A CA 1
ATOM 944 C C . GLN A 1 124 ? -17.641 -7.871 14.164 1 94.38 124 GLN A C 1
ATOM 946 O O . GLN A 1 124 ? -17.516 -9.086 14.352 1 94.38 124 GLN A O 1
ATOM 951 N N . PRO A 1 125 ? -18.438 -7.195 14.977 1 94.25 125 PRO A N 1
ATOM 952 C CA . PRO A 1 125 ? -18.609 -5.742 14.914 1 94.25 125 PRO A CA 1
ATOM 953 C C . PRO A 1 125 ? -17.438 -4.98 15.523 1 94.25 125 PRO A C 1
ATOM 955 O O . PRO A 1 125 ? -16.812 -5.465 16.469 1 94.25 125 PRO A O 1
ATOM 958 N N . HIS A 1 126 ? -17.062 -3.914 14.883 1 95.25 126 HIS A N 1
ATOM 959 C CA . HIS A 1 126 ? -16.031 -3.02 15.398 1 95.25 126 HIS A CA 1
ATOM 960 C C . HIS A 1 126 ? -16.297 -1.575 14.992 1 95.25 126 HIS A C 1
ATOM 962 O O . HIS A 1 126 ? -16.906 -1.323 13.945 1 95.25 126 HIS A O 1
ATOM 968 N N . LYS A 1 127 ? -15.812 -0.604 15.75 1 94.62 127 LYS A N 1
ATOM 969 C CA . LYS A 1 127 ? -16.031 0.809 15.453 1 94.62 127 LYS A CA 1
ATOM 970 C C . LYS A 1 127 ? -15.219 1.256 14.242 1 94.62 127 LYS A C 1
ATOM 972 O O . LYS A 1 127 ? -15.594 2.213 13.562 1 94.62 127 LYS A O 1
ATOM 977 N N . ILE A 1 128 ? -14.117 0.599 13.969 1 95.38 128 ILE A N 1
ATOM 978 C CA . ILE A 1 128 ? -13.297 0.9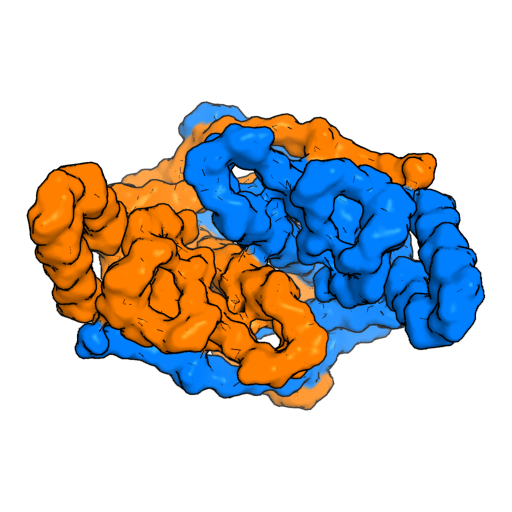38 12.805 1 95.38 128 ILE A CA 1
ATOM 979 C C . ILE A 1 128 ? -14.023 0.529 11.523 1 95.38 128 ILE A C 1
ATOM 981 O O . ILE A 1 128 ? -14.414 -0.628 11.375 1 95.38 128 ILE A O 1
ATOM 985 N N . PRO A 1 129 ? -14.133 1.483 10.625 1 95.06 129 PRO A N 1
ATOM 986 C CA . PRO A 1 129 ? -14.859 1.184 9.391 1 95.06 129 PRO A CA 1
ATOM 987 C C . PRO A 1 129 ? -14.203 0.066 8.578 1 95.06 129 PRO A C 1
ATOM 989 O O . PRO A 1 129 ? -12.977 -0.053 8.562 1 95.06 129 PRO A O 1
ATOM 992 N N . LEU A 1 130 ? -15.016 -0.685 7.816 1 96 130 LEU A N 1
ATOM 993 C CA . LEU A 1 130 ? -14.555 -1.819 7.02 1 96 130 LEU A CA 1
ATOM 994 C C . LEU A 1 130 ? -13.547 -1.374 5.969 1 96 130 LEU A C 1
ATOM 996 O O . LEU A 1 130 ? -12.562 -2.074 5.715 1 96 130 LEU A O 1
ATOM 1000 N N . TRP A 1 131 ? -13.766 -0.214 5.395 1 94.81 131 TRP A N 1
ATOM 1001 C CA . TRP A 1 131 ? -12.891 0.226 4.312 1 94.81 131 TRP A CA 1
ATOM 1002 C C . TRP A 1 131 ? -11.492 0.556 4.836 1 94.81 131 TRP A C 1
ATOM 1004 O O . TRP A 1 131 ? -10.5 0.357 4.141 1 94.81 131 TRP A O 1
ATOM 1014 N N . GLU A 1 132 ? -11.391 1.036 6.102 1 96.81 132 GLU A N 1
ATOM 1015 C CA . GLU A 1 132 ? -10.086 1.25 6.711 1 96.81 132 GLU A CA 1
ATOM 1016 C C . GLU A 1 132 ? -9.367 -0.075 6.957 1 96.81 132 GLU A C 1
ATOM 1018 O O . GLU A 1 132 ? -8.156 -0.18 6.746 1 96.81 132 GLU A O 1
ATOM 1023 N N . GLN A 1 133 ? -10.164 -1.046 7.43 1 98 133 GLN A N 1
ATOM 1024 C CA . GLN A 1 133 ? -9.609 -2.379 7.629 1 98 133 GLN A CA 1
ATOM 1025 C C . GLN A 1 133 ? -9.109 -2.971 6.316 1 98 133 GLN A C 1
ATOM 1027 O O . GLN A 1 133 ? -8.031 -3.568 6.266 1 98 133 GLN A O 1
ATOM 1032 N N . MET A 1 134 ? -9.852 -2.746 5.266 1 98.12 134 MET A N 1
ATOM 1033 C CA . MET A 1 134 ? -9.477 -3.203 3.932 1 98.12 134 MET A CA 1
ATOM 1034 C C . MET A 1 134 ? -8.195 -2.518 3.463 1 98.12 134 MET A C 1
ATOM 1036 O O . MET A 1 134 ? -7.332 -3.154 2.859 1 98.12 134 MET A O 1
ATOM 1040 N N . GLY A 1 135 ? -8.117 -1.227 3.756 1 98.38 135 GLY A N 1
ATOM 1041 C CA . GLY A 1 135 ? -6.922 -0.481 3.395 1 98.38 135 GLY A CA 1
ATOM 1042 C C . GLY A 1 135 ? -5.652 -1.062 3.992 1 98.38 135 GLY A C 1
ATOM 1043 O O . GLY A 1 135 ? -4.609 -1.093 3.338 1 98.38 135 GLY A O 1
ATOM 1044 N N . SER A 1 136 ? -5.758 -1.543 5.207 1 98.56 136 SER A N 1
ATOM 1045 C CA . SER A 1 136 ? -4.605 -2.164 5.855 1 98.56 136 SER A CA 1
ATOM 1046 C C . SER A 1 136 ? -4.176 -3.43 5.121 1 98.56 136 SER A C 1
ATOM 1048 O O . SER A 1 136 ? -2.979 -3.672 4.941 1 98.56 136 SER A O 1
ATOM 1050 N N . ALA A 1 137 ? -5.086 -4.223 4.691 1 98.75 137 ALA A N 1
ATOM 1051 C CA . ALA A 1 137 ? -4.777 -5.438 3.939 1 98.75 137 ALA A CA 1
ATOM 1052 C C . ALA A 1 137 ? -4.105 -5.105 2.609 1 98.75 137 ALA A C 1
ATOM 1054 O O . ALA A 1 137 ? -3.162 -5.781 2.197 1 98.75 137 ALA A O 1
ATOM 1055 N N . PHE A 1 138 ? -4.574 -4.066 1.96 1 98.88 138 PHE A N 1
ATOM 1056 C CA . PHE A 1 138 ? -3.982 -3.654 0.693 1 98.88 138 PHE A CA 1
ATOM 1057 C C . PHE A 1 138 ? -2.572 -3.117 0.904 1 98.88 138 PHE A C 1
ATOM 1059 O O . PHE A 1 138 ? -1.7 -3.297 0.052 1 98.88 138 PHE A O 1
ATOM 1066 N N . ALA A 1 139 ? -2.371 -2.479 2.018 1 98.88 139 ALA A N 1
ATOM 1067 C CA . ALA A 1 139 ? -1.027 -2.012 2.354 1 98.88 139 ALA A CA 1
ATOM 1068 C C . ALA A 1 139 ? -0.058 -3.184 2.486 1 98.88 139 ALA A C 1
ATOM 1070 O O . ALA A 1 139 ? 1.121 -3.062 2.145 1 98.88 139 ALA A O 1
ATOM 1071 N N . ILE A 1 140 ? -0.545 -4.332 2.982 1 98.88 140 ILE A N 1
ATOM 1072 C CA . ILE A 1 140 ? 0.274 -5.535 3.068 1 98.88 140 ILE A CA 1
ATOM 1073 C C . ILE A 1 140 ? 0.726 -5.953 1.671 1 98.88 140 ILE A C 1
ATOM 1075 O O . ILE A 1 140 ? 1.902 -6.254 1.456 1 98.88 140 ILE A O 1
ATOM 1079 N N . CYS A 1 141 ? -0.171 -5.934 0.754 1 98.94 141 CYS A N 1
ATOM 1080 C CA . CYS A 1 141 ? 0.167 -6.316 -0.613 1 98.94 141 CYS A CA 1
ATOM 1081 C C . CYS A 1 141 ? 1.274 -5.43 -1.169 1 98.94 141 CYS A C 1
ATOM 1083 O O . CYS A 1 141 ? 2.24 -5.926 -1.75 1 98.94 141 CYS A O 1
ATOM 1085 N N . GLN A 1 142 ? 1.143 -4.156 -0.952 1 98.94 142 GLN A N 1
ATOM 1086 C CA . GLN A 1 142 ? 2.145 -3.225 -1.457 1 98.94 142 GLN A CA 1
ATOM 1087 C C . GLN A 1 142 ? 3.488 -3.43 -0.764 1 98.94 142 GLN A C 1
ATOM 1089 O O . GLN A 1 142 ? 4.535 -3.41 -1.413 1 98.94 142 GLN A O 1
ATOM 1094 N N . ASN A 1 143 ? 3.494 -3.656 0.577 1 98.88 143 ASN A N 1
ATOM 1095 C CA . ASN A 1 143 ? 4.719 -3.957 1.311 1 98.88 143 ASN A CA 1
ATOM 1096 C C . ASN A 1 143 ? 5.438 -5.168 0.729 1 98.88 143 ASN A C 1
ATOM 1098 O O . ASN A 1 143 ? 6.66 -5.156 0.576 1 98.88 143 ASN A O 1
ATOM 1102 N N . LEU A 1 144 ? 4.688 -6.141 0.446 1 98.94 144 LEU A N 1
ATOM 1103 C CA . LEU A 1 144 ? 5.262 -7.383 -0.06 1 98.94 144 LEU A CA 1
ATOM 1104 C C . LEU A 1 144 ? 5.922 -7.16 -1.417 1 98.94 144 LEU A C 1
ATOM 1106 O O . LEU A 1 144 ? 7 -7.699 -1.682 1 98.94 144 LEU A O 1
ATOM 1110 N N . LEU A 1 145 ? 5.305 -6.375 -2.283 1 98.81 145 LEU A N 1
ATOM 1111 C CA . LEU A 1 145 ? 5.887 -6.062 -3.582 1 98.81 145 LEU A CA 1
ATOM 1112 C C . LEU A 1 145 ? 7.223 -5.344 -3.42 1 98.81 145 LEU A C 1
ATOM 1114 O O . LEU A 1 145 ? 8.211 -5.703 -4.062 1 98.81 145 LEU A O 1
ATOM 1118 N N . ILE A 1 146 ? 7.242 -4.363 -2.545 1 98.81 146 ILE A N 1
ATOM 1119 C CA . ILE A 1 146 ? 8.438 -3.553 -2.344 1 98.81 146 ILE A CA 1
ATOM 1120 C C . ILE A 1 146 ? 9.547 -4.414 -1.745 1 98.81 146 ILE A C 1
ATOM 1122 O O . ILE A 1 146 ? 10.688 -4.383 -2.217 1 98.81 146 ILE A O 1
ATOM 1126 N N . ALA A 1 147 ? 9.203 -5.203 -0.762 1 98.81 147 ALA A N 1
ATOM 1127 C CA . ALA A 1 147 ? 10.18 -6.055 -0.089 1 98.81 147 ALA A CA 1
ATOM 1128 C C . ALA A 1 147 ? 10.742 -7.102 -1.042 1 98.81 147 ALA A C 1
ATOM 1130 O O . ALA A 1 147 ? 11.945 -7.367 -1.04 1 98.81 147 ALA A O 1
ATOM 1131 N N . ALA A 1 148 ? 9.891 -7.707 -1.848 1 98.69 148 ALA A N 1
ATOM 1132 C CA . ALA A 1 148 ? 10.344 -8.695 -2.82 1 98.69 148 ALA A CA 1
ATOM 1133 C C . ALA A 1 148 ? 11.352 -8.094 -3.793 1 98.69 148 ALA A C 1
ATOM 1135 O O . ALA A 1 148 ? 12.398 -8.688 -4.066 1 98.69 148 ALA A O 1
ATOM 1136 N N . GLY A 1 149 ? 11.008 -6.926 -4.293 1 98.19 149 GLY A N 1
ATOM 1137 C CA . GLY A 1 149 ? 11.945 -6.238 -5.168 1 98.19 149 GLY A CA 1
ATOM 1138 C C . GLY A 1 149 ? 13.281 -5.953 -4.512 1 98.19 149 GLY A C 1
ATOM 1139 O O . GLY A 1 149 ? 14.336 -6.191 -5.105 1 98.19 149 GLY A O 1
ATOM 1140 N N . ALA A 1 150 ? 13.203 -5.473 -3.279 1 98.5 150 ALA A N 1
ATOM 1141 C CA . ALA A 1 150 ? 14.414 -5.145 -2.531 1 98.5 150 ALA A CA 1
ATOM 1142 C C . ALA A 1 150 ? 15.266 -6.387 -2.293 1 98.5 150 ALA A C 1
ATOM 1144 O O . ALA A 1 150 ? 16.484 -6.289 -2.131 1 98.5 150 ALA A O 1
ATOM 1145 N N . MET A 1 151 ? 14.688 -7.527 -2.283 1 98.25 151 MET A N 1
ATOM 1146 C CA . MET A 1 151 ? 15.391 -8.789 -2.062 1 98.25 151 MET A CA 1
ATOM 1147 C C . MET A 1 151 ? 16 -9.297 -3.359 1 98.25 151 MET A C 1
ATOM 1149 O O . MET A 1 151 ? 16.828 -10.211 -3.338 1 98.25 151 MET A O 1
ATOM 1153 N N . GLY A 1 152 ? 15.523 -8.758 -4.48 1 97.88 152 GLY A N 1
ATOM 1154 C CA . GLY A 1 152 ? 16.031 -9.188 -5.773 1 97.88 152 GLY A CA 1
ATOM 1155 C C . GLY A 1 152 ? 15.102 -10.141 -6.496 1 97.88 152 GLY A C 1
ATOM 1156 O O . GLY A 1 152 ? 15.508 -10.82 -7.441 1 97.88 152 GLY A O 1
ATOM 1157 N N . TYR A 1 153 ? 13.883 -10.25 -6.031 1 98.44 153 TYR A N 1
ATOM 1158 C CA . TYR A 1 153 ? 12.867 -11.062 -6.695 1 98.44 153 TYR A CA 1
ATOM 1159 C C . TYR A 1 153 ? 11.914 -10.188 -7.5 1 98.44 153 TYR A C 1
ATOM 1161 O O . TYR A 1 153 ? 11.891 -8.969 -7.336 1 98.44 153 TYR A O 1
ATOM 1169 N N . GLY A 1 154 ? 11.25 -10.82 -8.477 1 98.25 154 GLY A N 1
ATOM 1170 C CA . GLY A 1 154 ? 10.055 -10.242 -9.062 1 98.25 154 GLY A CA 1
ATOM 1171 C C . GLY A 1 154 ? 8.781 -10.594 -8.312 1 98.25 154 GLY A C 1
ATOM 1172 O O . GLY A 1 154 ? 8.703 -11.648 -7.68 1 98.25 154 GLY A O 1
ATOM 1173 N N . ALA A 1 155 ? 7.859 -9.727 -8.383 1 98.56 155 ALA A N 1
ATOM 1174 C CA . ALA A 1 155 ? 6.559 -9.953 -7.758 1 98.56 155 ALA A CA 1
ATOM 1175 C C . ALA A 1 155 ? 5.445 -9.25 -8.531 1 98.56 155 ALA A C 1
ATOM 1177 O O . ALA A 1 155 ? 5.695 -8.273 -9.242 1 98.56 155 ALA A O 1
ATOM 1178 N N . ASN A 1 156 ? 4.312 -9.758 -8.414 1 98.69 156 ASN A N 1
ATOM 1179 C CA . ASN A 1 156 ? 3.117 -9.227 -9.062 1 98.69 156 ASN A CA 1
ATOM 1180 C C . ASN A 1 156 ? 1.883 -9.398 -8.18 1 98.69 156 ASN A C 1
ATOM 1182 O O . ASN A 1 156 ? 1.642 -10.484 -7.652 1 98.69 156 ASN A O 1
ATOM 1186 N N . TRP A 1 157 ? 1.188 -8.305 -7.93 1 98.81 157 TRP A N 1
ATOM 1187 C CA . TRP A 1 157 ? -0.106 -8.305 -7.254 1 98.81 157 TRP A CA 1
ATOM 1188 C C . TRP A 1 157 ? -1.239 -8.547 -8.242 1 98.81 157 TRP A C 1
ATOM 1190 O O . TRP A 1 157 ? -1.557 -7.68 -9.062 1 98.81 157 TRP A O 1
ATOM 1200 N N . ILE A 1 158 ? -1.887 -9.758 -8.1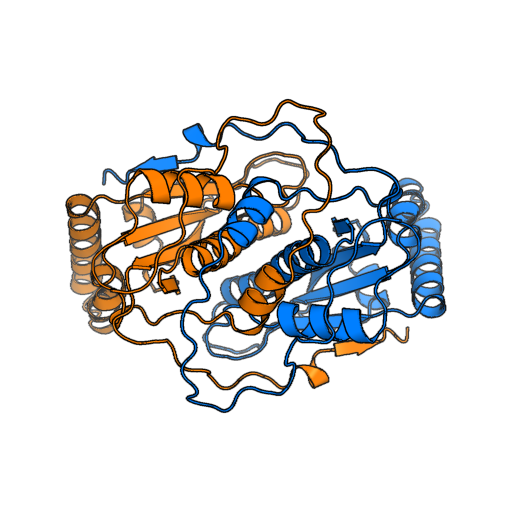41 1 98 158 ILE A N 1
ATOM 1201 C CA . ILE A 1 158 ? -2.844 -10.188 -9.148 1 98 158 ILE A CA 1
ATOM 1202 C C . ILE A 1 158 ? -4.145 -10.625 -8.477 1 98 158 ILE A C 1
ATOM 1204 O O . ILE A 1 158 ? -4.125 -11.258 -7.418 1 98 158 ILE A O 1
ATOM 1208 N N . THR A 1 159 ? -5.148 -10.148 -9.07 1 97.12 159 THR A N 1
ATOM 1209 C CA . THR A 1 159 ? -6.453 -10.758 -8.836 1 97.12 159 THR A CA 1
ATOM 1210 C C . THR A 1 159 ? -7.016 -11.344 -10.125 1 97.12 159 THR A C 1
ATOM 1212 O O . THR A 1 159 ? -6.703 -10.867 -11.219 1 97.12 159 THR A O 1
ATOM 1215 N N . ASP A 1 160 ? -7.668 -12.383 -10.125 1 96.94 160 ASP A N 1
ATOM 1216 C CA . ASP A 1 160 ? -8.359 -13.031 -11.234 1 96.94 160 ASP A CA 1
ATOM 1217 C C . ASP A 1 160 ? -9.719 -13.57 -10.789 1 96.94 160 ASP A C 1
ATOM 1219 O O . ASP A 1 160 ? -10.133 -13.367 -9.648 1 96.94 160 ASP A O 1
ATOM 1223 N N . TRP A 1 161 ? -10.477 -14.234 -11.664 1 97.5 161 TRP A N 1
ATOM 1224 C CA . TRP A 1 161 ? -11.852 -14.633 -11.391 1 97.5 161 TRP A CA 1
ATOM 1225 C C . TRP A 1 161 ? -11.953 -15.367 -10.055 1 97.5 161 TRP A C 1
ATOM 1227 O O . TRP A 1 161 ? -12.961 -15.258 -9.352 1 97.5 161 TRP A O 1
ATOM 1237 N N . TYR A 1 162 ? -10.93 -16.047 -9.648 1 98.12 162 TYR A N 1
ATOM 1238 C CA . TYR A 1 162 ? -10.969 -16.859 -8.438 1 98.12 162 TYR A CA 1
ATOM 1239 C C . TYR A 1 162 ? -10.773 -16 -7.199 1 98.12 162 TYR A C 1
ATOM 1241 O O . TYR A 1 162 ? -10.875 -16.484 -6.07 1 98.12 162 TYR A O 1
ATOM 1249 N N . ALA A 1 163 ? -10.523 -14.703 -7.348 1 97.38 163 ALA A N 1
ATOM 1250 C CA . ALA A 1 163 ? -10.438 -13.781 -6.215 1 97.38 163 ALA A CA 1
ATOM 1251 C C . ALA A 1 163 ? -11.82 -13.281 -5.805 1 97.38 163 ALA A C 1
ATOM 1253 O O . ALA A 1 163 ? -12 -12.789 -4.691 1 97.38 163 ALA A O 1
ATOM 1254 N N . TYR A 1 164 ? -12.789 -13.367 -6.629 1 94.12 164 TYR A N 1
ATOM 1255 C CA . TYR A 1 164 ? -14.07 -12.758 -6.27 1 94.12 164 TYR A CA 1
ATOM 1256 C C . TYR A 1 164 ? -15.219 -13.727 -6.512 1 94.12 164 TYR A C 1
ATOM 1258 O O . TYR A 1 164 ? -16.328 -13.508 -6.027 1 94.12 164 TYR A O 1
ATOM 1266 N N . ASP A 1 165 ? -14.977 -14.859 -7.223 1 96.81 165 ASP A N 1
ATOM 1267 C CA . ASP A 1 165 ? -15.977 -15.906 -7.41 1 96.81 165 ASP A CA 1
ATOM 1268 C C . ASP A 1 165 ? -16.297 -16.609 -6.09 1 96.81 165 ASP A C 1
ATOM 1270 O O . ASP A 1 165 ? -15.391 -17.031 -5.371 1 96.81 165 ASP A O 1
ATOM 1274 N N . ALA A 1 166 ? -17.609 -16.734 -5.824 1 97.12 166 ALA A N 1
ATOM 1275 C CA . ALA A 1 166 ? -18.031 -17.25 -4.52 1 97.12 166 ALA A CA 1
ATOM 1276 C C . ALA A 1 166 ? -17.547 -18.672 -4.309 1 97.12 166 ALA A C 1
ATOM 1278 O O . ALA A 1 166 ? -17.047 -19.016 -3.234 1 97.12 166 ALA A O 1
ATOM 1279 N N . GLU A 1 167 ? -17.656 -19.469 -5.262 1 97.62 167 GLU A N 1
ATOM 1280 C CA . GLU A 1 167 ? -17.234 -20.859 -5.141 1 97.62 167 GLU A CA 1
ATOM 1281 C C . GLU A 1 167 ? -15.711 -20.969 -5.047 1 97.62 167 GLU A C 1
ATOM 1283 O O . GLU A 1 167 ? -15.188 -21.797 -4.293 1 97.62 167 GLU A O 1
ATOM 1288 N N . ALA A 1 168 ? -14.992 -20.219 -5.785 1 98.31 168 ALA A N 1
ATOM 1289 C CA . ALA A 1 168 ? -13.531 -20.203 -5.715 1 98.31 168 ALA A CA 1
ATOM 1290 C C . ALA A 1 168 ? -13.055 -19.75 -4.34 1 98.31 168 ALA A C 1
ATOM 1292 O O . ALA A 1 168 ? -12.125 -20.328 -3.779 1 98.31 168 ALA A O 1
ATOM 1293 N N . LYS A 1 169 ? -13.734 -18.734 -3.826 1 98.12 169 LYS A N 1
ATOM 1294 C CA . LYS A 1 169 ? -13.367 -18.25 -2.494 1 98.12 169 LYS A CA 1
ATOM 1295 C C . LYS A 1 169 ? -13.539 -19.359 -1.451 1 98.12 169 LYS A C 1
ATOM 1297 O O . LYS A 1 169 ? -12.75 -19.469 -0.515 1 98.12 169 LYS A O 1
ATOM 1302 N N . SER A 1 170 ? -14.555 -20.141 -1.648 1 97.56 170 SER A N 1
ATOM 1303 C CA . SER A 1 170 ? -14.75 -21.297 -0.768 1 97.56 170 SER A CA 1
ATOM 1304 C C . SER A 1 170 ? -13.609 -22.297 -0.901 1 97.56 170 SER A C 1
ATOM 1306 O O . SER A 1 170 ? -13.109 -22.812 0.101 1 97.56 170 SER A O 1
ATOM 1308 N N . LEU A 1 171 ? -13.133 -22.531 -2.096 1 97.94 171 LEU A N 1
ATOM 1309 C CA . LEU A 1 171 ? -12.008 -23.438 -2.342 1 97.94 171 LEU A CA 1
ATOM 1310 C C . LEU A 1 171 ? -10.727 -22.891 -1.713 1 97.94 171 LEU A C 1
ATOM 1312 O O . LEU A 1 171 ? -9.867 -23.656 -1.276 1 97.94 171 LEU A O 1
ATOM 1316 N N . LEU A 1 172 ? -10.664 -21.547 -1.656 1 98.38 172 LEU A N 1
ATOM 1317 C CA . LEU A 1 172 ? -9.5 -20.891 -1.076 1 98.38 172 LEU A CA 1
ATOM 1318 C C . LEU A 1 172 ? -9.523 -20.984 0.446 1 98.38 172 LEU A C 1
ATOM 1320 O O . LEU A 1 172 ? -8.508 -20.75 1.103 1 98.38 172 LEU A O 1
ATOM 1324 N N . GLY A 1 173 ? -10.648 -21.312 0.97 1 97.31 173 GLY A N 1
ATOM 1325 C CA . GLY A 1 173 ? -10.758 -21.469 2.41 1 97.31 173 GLY A CA 1
ATOM 1326 C C . GLY A 1 173 ? -11.086 -20.172 3.125 1 97.31 173 GLY A C 1
ATOM 1327 O O . GLY A 1 173 ? -10.766 -20 4.305 1 97.31 173 GLY A O 1
ATOM 1328 N N . LEU A 1 174 ? -11.664 -19.219 2.426 1 98 174 LEU A N 1
ATOM 1329 C CA . LEU A 1 174 ? -12.039 -17.969 3.064 1 98 174 LEU A CA 1
ATOM 1330 C C . LEU A 1 174 ? -13.242 -18.172 3.988 1 98 174 LEU A C 1
ATOM 1332 O O . LEU A 1 174 ? -14.156 -18.922 3.664 1 98 174 LEU A O 1
ATOM 1336 N N . LYS A 1 175 ? -13.172 -17.516 5.059 1 96.69 175 LYS A N 1
ATOM 1337 C CA . LYS A 1 175 ? -14.289 -17.5 5.996 1 96.69 175 LYS A CA 1
ATOM 1338 C C . LYS A 1 175 ? -15.344 -16.469 5.59 1 96.69 175 LYS A C 1
ATOM 1340 O O . LYS A 1 175 ? -15.094 -15.648 4.707 1 96.69 175 LYS A O 1
ATOM 1345 N N . ASP A 1 176 ? -16.531 -16.578 6.254 1 95.69 176 ASP A N 1
ATOM 1346 C CA . ASP A 1 176 ? -17.594 -15.609 6 1 95.69 176 ASP A CA 1
ATOM 1347 C C . ASP A 1 176 ? -17.094 -14.188 6.254 1 95.69 176 ASP A C 1
ATOM 1349 O O . ASP A 1 176 ? -16.469 -13.922 7.277 1 95.69 176 ASP A O 1
ATOM 1353 N N . GLY A 1 177 ? -17.312 -13.344 5.293 1 96.06 177 GLY A N 1
ATOM 1354 C CA . GLY A 1 177 ? -16.922 -11.945 5.445 1 96.06 177 GLY A CA 1
ATOM 1355 C C . GLY A 1 177 ? -15.531 -11.648 4.93 1 96.06 177 GLY A C 1
ATOM 1356 O O . GLY A 1 177 ? -15.172 -10.492 4.711 1 96.06 177 GLY A O 1
ATOM 1357 N N . GLU A 1 178 ? -14.75 -12.695 4.742 1 98.19 178 GLU A N 1
ATOM 1358 C CA . GLU A 1 178 ? -13.406 -12.492 4.215 1 98.19 178 GLU A CA 1
ATOM 1359 C C . GLU A 1 178 ? -13.43 -12.266 2.705 1 98.19 178 GLU A C 1
ATOM 1361 O O . GLU A 1 178 ? -14.344 -12.734 2.018 1 98.19 178 GLU A O 1
ATOM 1366 N N . GLU A 1 179 ? -12.516 -11.469 2.264 1 98.31 179 GLU A N 1
ATOM 1367 C CA . GLU A 1 179 ? -12.297 -11.242 0.839 1 98.31 179 GLU A CA 1
ATOM 1368 C C . GLU A 1 179 ? -10.82 -11.375 0.482 1 98.31 179 GLU A C 1
ATOM 1370 O O . GLU A 1 179 ? -9.953 -11.273 1.354 1 98.31 179 GLU A O 1
ATOM 1375 N N . VAL A 1 180 ? -10.594 -11.672 -0.773 1 98.69 180 VAL A N 1
ATOM 1376 C CA . VAL A 1 180 ? -9.219 -11.68 -1.272 1 98.69 180 VAL A CA 1
ATOM 1377 C C . VAL A 1 180 ? -8.727 -10.242 -1.448 1 98.69 180 VAL A C 1
ATOM 1379 O O . VAL A 1 180 ? -9.336 -9.453 -2.174 1 98.69 180 VAL A O 1
ATOM 1382 N N . ALA A 1 181 ? -7.676 -9.883 -0.741 1 98.69 181 ALA A N 1
ATOM 1383 C CA . ALA A 1 181 ? -7 -8.617 -1.007 1 98.69 181 ALA A CA 1
ATOM 1384 C C . ALA A 1 181 ? -6.121 -8.711 -2.248 1 98.69 181 ALA A C 1
ATOM 1386 O O . ALA A 1 181 ? -5.992 -7.746 -3.004 1 98.69 181 ALA A O 1
ATOM 1387 N N . GLY A 1 182 ? -5.508 -9.914 -2.398 1 98.56 182 GLY A N 1
ATOM 1388 C CA . GLY A 1 182 ? -4.734 -10.164 -3.605 1 98.56 182 GLY A CA 1
ATOM 1389 C C . GLY A 1 182 ? -3.842 -11.383 -3.504 1 98.56 182 GLY A C 1
ATOM 1390 O O . GLY A 1 182 ? -3.592 -11.891 -2.406 1 98.56 182 GLY A O 1
ATOM 1391 N N . PHE A 1 183 ? -3.424 -11.914 -4.637 1 98.81 183 PHE A N 1
ATOM 1392 C CA . PHE A 1 183 ? -2.33 -12.875 -4.742 1 98.81 183 PHE A CA 1
ATOM 1393 C C . PHE A 1 183 ? -1.02 -12.164 -5.059 1 98.81 183 PHE A C 1
ATOM 1395 O O . PHE A 1 183 ? -0.957 -11.352 -5.984 1 98.81 183 PHE A O 1
ATOM 1402 N N . ILE A 1 184 ? -0.05 -12.422 -4.242 1 98.94 184 ILE A N 1
ATOM 1403 C CA . ILE A 1 184 ? 1.296 -11.945 -4.547 1 98.94 184 ILE A CA 1
ATOM 1404 C C . ILE A 1 184 ? 2.117 -13.086 -5.148 1 98.94 184 ILE A C 1
ATOM 1406 O O . ILE A 1 184 ? 2.541 -14 -4.434 1 98.94 184 ILE A O 1
ATOM 1410 N N . TYR A 1 185 ? 2.303 -12.977 -6.453 1 98.81 185 TYR A N 1
ATOM 1411 C CA . TYR A 1 185 ? 3.133 -13.938 -7.172 1 98.81 185 TYR A CA 1
ATOM 1412 C C . TYR A 1 185 ? 4.609 -13.594 -7.027 1 98.81 185 TYR A C 1
ATOM 1414 O O . TYR A 1 185 ? 5 -12.43 -7.152 1 98.81 185 TYR A O 1
ATOM 1422 N N . LEU A 1 186 ? 5.441 -14.602 -6.727 1 98.31 186 LEU A N 1
ATOM 1423 C CA . LEU A 1 186 ? 6.852 -14.375 -6.426 1 98.31 186 LEU A CA 1
ATOM 1424 C C . LEU A 1 186 ? 7.734 -15.359 -7.184 1 98.31 186 LEU A C 1
ATOM 1426 O O . LEU A 1 186 ? 7.387 -16.531 -7.316 1 98.31 186 LEU A O 1
ATOM 1430 N N . GLY A 1 187 ? 8.852 -14.852 -7.594 1 98.38 187 GLY A N 1
ATOM 1431 C CA . GLY A 1 187 ? 9.891 -15.672 -8.203 1 98.38 187 GLY A CA 1
ATOM 1432 C C . GLY A 1 187 ? 11.016 -14.852 -8.805 1 98.38 187 GLY A C 1
ATOM 1433 O O . GLY A 1 187 ? 11.062 -13.633 -8.633 1 98.38 187 GLY A O 1
ATOM 1434 N N . THR A 1 188 ? 11.945 -15.539 -9.422 1 98.25 188 THR A N 1
ATOM 1435 C CA . THR A 1 188 ? 13.031 -14.875 -10.133 1 98.25 188 THR A CA 1
ATOM 1436 C C . THR A 1 188 ? 12.617 -14.531 -11.562 1 98.25 188 THR A C 1
ATOM 1438 O O . THR A 1 188 ? 12.266 -15.422 -12.336 1 98.25 188 THR A O 1
ATOM 1441 N N . PRO A 1 189 ? 12.641 -13.25 -11.883 1 97.56 189 PRO A N 1
ATOM 1442 C CA . PRO A 1 189 ? 12.219 -12.898 -13.234 1 97.56 189 PRO A CA 1
ATOM 1443 C C . PRO A 1 189 ? 13.227 -13.32 -14.297 1 97.56 189 PRO A C 1
ATOM 1445 O O . PRO A 1 189 ? 14.438 -13.211 -14.086 1 97.56 189 PRO A O 1
ATOM 1448 N N . SER A 1 190 ? 12.82 -13.828 -15.398 1 97.5 190 SER A N 1
ATOM 1449 C CA . SER A 1 190 ? 13.688 -14.234 -16.5 1 97.5 190 SER A CA 1
ATOM 1450 C C . SER A 1 190 ? 14.227 -13.023 -17.25 1 97.5 190 SER A C 1
ATOM 1452 O O . SER A 1 190 ? 15.211 -13.141 -18 1 97.5 190 SER A O 1
ATOM 1454 N N . GLU A 1 191 ? 13.586 -11.953 -17.109 1 97.12 191 GLU A N 1
ATOM 1455 C CA . GLU A 1 191 ? 13.969 -10.656 -17.656 1 97.12 191 GLU A CA 1
ATOM 1456 C C . GLU A 1 191 ? 13.5 -9.516 -16.766 1 97.12 191 GLU A C 1
ATOM 1458 O O . GLU A 1 191 ? 12.57 -9.672 -15.984 1 97.12 191 GLU A O 1
ATOM 1463 N N . ALA A 1 192 ? 14.203 -8.406 -16.922 1 97.38 192 ALA A N 1
ATOM 1464 C CA . ALA A 1 192 ? 13.727 -7.23 -16.188 1 97.38 192 ALA A CA 1
ATOM 1465 C C . ALA A 1 192 ? 12.352 -6.797 -16.688 1 97.38 192 ALA A C 1
ATOM 1467 O O . ALA A 1 192 ? 12.094 -6.789 -17.906 1 97.38 192 ALA A O 1
ATOM 1468 N N . PRO A 1 193 ? 11.445 -6.523 -15.719 1 98 193 PRO A N 1
ATOM 1469 C CA . PRO A 1 193 ? 10.195 -5.941 -16.219 1 98 193 PRO A CA 1
ATOM 1470 C C . PRO A 1 193 ? 10.414 -4.633 -16.969 1 98 193 PRO A C 1
ATOM 1472 O O . PRO A 1 193 ? 11.391 -3.922 -16.719 1 98 193 PRO A O 1
ATOM 1475 N N . LEU A 1 194 ? 9.516 -4.34 -17.844 1 97.94 194 LEU A N 1
ATOM 1476 C CA . LEU A 1 194 ? 9.633 -3.154 -18.688 1 97.94 194 LEU A CA 1
ATOM 1477 C C . LEU A 1 194 ? 8.75 -2.027 -18.156 1 97.94 194 LEU A C 1
ATOM 1479 O O . LEU A 1 194 ? 7.625 -2.271 -17.719 1 97.94 194 LEU A O 1
ATOM 1483 N N . GLU A 1 195 ? 9.289 -0.824 -18.297 1 97.81 195 GLU A N 1
ATOM 1484 C CA . GLU A 1 195 ? 8.453 0.337 -18 1 97.81 195 GLU A CA 1
ATOM 1485 C C . GLU A 1 195 ? 7.195 0.349 -18.875 1 97.81 195 GLU A C 1
ATOM 1487 O O . GLU A 1 195 ? 7.254 0.017 -20.047 1 97.81 195 GLU A O 1
ATOM 1492 N N . ARG A 1 196 ? 6.09 0.703 -18.234 1 95.81 196 ARG A N 1
ATOM 1493 C CA . ARG A 1 196 ? 4.816 0.809 -18.953 1 95.81 196 ARG A CA 1
ATOM 1494 C C . ARG A 1 196 ? 4.336 2.256 -19 1 95.81 196 ARG A C 1
ATOM 1496 O O . ARG A 1 196 ? 4.852 3.111 -18.281 1 95.81 196 ARG A O 1
ATOM 1503 N N . ASP A 1 197 ? 3.389 2.465 -19.875 1 92.38 197 ASP A N 1
ATOM 1504 C CA . ASP A 1 197 ? 2.758 3.781 -19.875 1 92.38 197 ASP A CA 1
ATOM 1505 C C . ASP A 1 197 ? 2.094 4.078 -18.531 1 92.38 197 ASP A C 1
ATOM 1507 O O . ASP A 1 197 ? 1.451 3.207 -17.953 1 92.38 197 ASP A O 1
ATOM 1511 N N . ARG A 1 198 ? 2.322 5.223 -18.109 1 90.44 198 ARG A N 1
ATOM 1512 C CA . ARG A 1 198 ? 1.696 5.684 -16.875 1 90.44 198 ARG A CA 1
ATOM 1513 C C . ARG A 1 198 ? 0.742 6.84 -17.141 1 90.44 198 ARG A C 1
ATOM 1515 O O . ARG A 1 198 ? 0.912 7.578 -18.125 1 90.44 198 ARG A O 1
ATOM 1522 N N . PRO A 1 199 ? -0.297 6.949 -16.328 1 88.69 199 PRO A N 1
ATOM 1523 C CA . PRO A 1 199 ? -1.085 8.18 -16.422 1 88.69 199 PRO A CA 1
ATOM 1524 C C . PRO A 1 199 ? -0.235 9.438 -16.25 1 88.69 199 PRO A C 1
ATOM 1526 O O . PRO A 1 199 ? 0.901 9.367 -15.773 1 88.69 199 PRO A O 1
ATOM 1529 N N . ASP A 1 200 ? -0.771 10.547 -16.75 1 90.19 200 ASP A N 1
ATOM 1530 C CA . ASP A 1 200 ? -0.093 11.812 -16.5 1 90.19 200 ASP A CA 1
ATOM 1531 C C . ASP A 1 200 ? -0.189 12.211 -15.039 1 90.19 200 ASP A C 1
ATOM 1533 O O . ASP A 1 200 ? -1.199 12.773 -14.602 1 90.19 200 ASP A O 1
ATOM 1537 N N . TYR A 1 201 ? 0.85 12.016 -14.328 1 88.81 201 TYR A N 1
ATOM 1538 C CA . TYR A 1 201 ? 0.828 12.211 -12.883 1 88.81 201 TYR A CA 1
ATOM 1539 C C . TYR A 1 201 ? 0.616 13.68 -12.531 1 88.81 201 TYR A C 1
ATOM 1541 O O . TYR A 1 201 ? 0.007 14 -11.508 1 88.81 201 TYR A O 1
ATOM 1549 N N . ALA A 1 202 ? 1.025 14.523 -13.391 1 89.88 202 ALA A N 1
ATOM 1550 C CA . ALA A 1 202 ? 0.86 15.953 -13.141 1 89.88 202 ALA A CA 1
ATOM 1551 C C . ALA A 1 202 ? -0.616 16.344 -13.133 1 89.88 202 ALA A C 1
ATOM 1553 O O . ALA A 1 202 ? -1.02 17.25 -12.406 1 89.88 202 ALA A O 1
ATOM 1554 N N . GLU A 1 203 ? -1.381 15.617 -13.891 1 95.06 203 GLU A N 1
ATOM 1555 C CA . GLU A 1 203 ? -2.812 15.891 -13.961 1 95.06 203 GLU A CA 1
ATOM 1556 C C . GLU A 1 203 ? -3.539 15.352 -12.734 1 95.06 203 GLU A C 1
ATOM 1558 O O . GLU A 1 203 ? -4.703 15.688 -12.492 1 95.06 203 GLU A O 1
ATOM 1563 N N . ARG A 1 204 ? -2.85 14.586 -11.969 1 97.06 204 ARG A N 1
ATOM 1564 C CA . ARG A 1 204 ? -3.482 13.922 -10.836 1 97.06 204 ARG A CA 1
ATOM 1565 C C . ARG A 1 204 ? -3.111 14.609 -9.523 1 97.06 204 ARG A C 1
ATOM 1567 O O . ARG A 1 204 ? -3.475 14.141 -8.445 1 97.06 204 ARG A O 1
ATOM 1574 N N . VAL A 1 205 ? -2.361 15.68 -9.617 1 98.25 205 VAL A N 1
ATOM 1575 C CA . VAL A 1 205 ? -2.008 16.453 -8.438 1 98.25 205 VAL A CA 1
ATOM 1576 C C . VAL A 1 205 ? -2.607 17.859 -8.531 1 98.25 205 VAL A C 1
ATOM 1578 O O . VAL A 1 205 ? -2.506 18.516 -9.578 1 98.25 205 VAL A O 1
ATOM 1581 N N . SER A 1 206 ? -3.256 18.281 -7.516 1 98.31 206 SER A N 1
ATOM 1582 C CA . SER A 1 206 ? -3.83 19.625 -7.469 1 98.31 206 SER A CA 1
ATOM 1583 C C . SER A 1 206 ? -3.691 20.234 -6.074 1 98.31 206 SER A C 1
ATOM 1585 O O . SER A 1 206 ? -3.33 19.547 -5.121 1 98.31 206 SER A O 1
ATOM 1587 N N . PHE A 1 207 ? -3.904 21.5 -6.008 1 98.31 207 PHE A N 1
ATOM 1588 C CA . PHE A 1 207 ? -3.996 22.188 -4.723 1 98.31 207 PHE A CA 1
ATOM 1589 C C . PHE A 1 207 ? -5.453 22.438 -4.348 1 98.31 207 PHE A C 1
ATOM 1591 O O . PHE A 1 207 ? -6.27 22.781 -5.211 1 98.31 207 PHE A O 1
ATOM 1598 N N . TRP A 1 208 ? -5.711 22.297 -3.119 1 98.31 208 TRP A N 1
ATOM 1599 C CA . TRP A 1 208 ? -7.051 22.594 -2.621 1 98.31 208 TRP A CA 1
ATOM 1600 C C . TRP A 1 208 ? -7.355 24.078 -2.713 1 98.31 208 TRP A C 1
ATOM 1602 O O . TRP A 1 208 ? -6.574 24.906 -2.24 1 98.31 208 TRP A O 1
ATOM 1612 N N . GLU A 1 209 ? -8.438 24.406 -3.266 1 92.75 209 GLU A N 1
ATOM 1613 C CA . GLU A 1 209 ? -8.758 25.797 -3.512 1 92.75 209 GLU A CA 1
ATOM 1614 C C . GLU A 1 209 ? -10.062 26.203 -2.832 1 92.75 209 GLU A C 1
ATOM 1616 O O . GLU A 1 209 ? -10.508 27.344 -2.953 1 92.75 209 GLU A O 1
ATOM 1621 N N . GLY A 1 210 ? -10.742 25.391 -2.074 1 87.75 210 GLY A N 1
ATOM 1622 C CA . GLY A 1 210 ? -11.984 25.734 -1.388 1 87.75 210 GLY A CA 1
ATOM 1623 C C . GLY A 1 210 ? -13.211 25.156 -2.059 1 87.75 210 GLY A C 1
ATOM 1624 O O . GLY A 1 210 ? -13.18 24.812 -3.242 1 87.75 210 GLY A O 1
ATOM 1625 N N . MET B 1 1 ? 20 17.906 14.266 1 52.22 1 MET B N 1
ATOM 1626 C CA . MET B 1 1 ? 19.156 18 13.078 1 52.22 1 MET B CA 1
ATOM 1627 C C . MET B 1 1 ? 18.859 16.625 12.5 1 52.22 1 MET B C 1
ATOM 1629 O O . MET B 1 1 ? 19.766 15.797 12.383 1 52.22 1 MET B O 1
ATOM 1633 N N . THR B 1 2 ? 17.5 16.266 12.383 1 69.81 2 THR B N 1
ATOM 1634 C CA . THR B 1 2 ? 17.172 14.922 11.914 1 69.81 2 THR B CA 1
ATOM 1635 C C . THR B 1 2 ? 17.719 14.703 10.5 1 69.81 2 THR B C 1
ATOM 1637 O O . THR B 1 2 ? 17.547 15.555 9.625 1 69.81 2 THR B O 1
ATOM 1640 N N . GLU B 1 3 ? 18.594 13.789 10.352 1 86.19 3 GLU B N 1
ATOM 1641 C CA . GLU B 1 3 ? 19.203 13.453 9.062 1 86.19 3 GLU B CA 1
ATOM 1642 C C . GLU B 1 3 ? 18.141 13.266 7.984 1 86.19 3 GLU B C 1
ATOM 1644 O O . GLU B 1 3 ? 17.062 12.719 8.25 1 86.19 3 GLU B O 1
ATOM 1649 N N . LYS B 1 4 ? 18.422 13.992 6.785 1 94.19 4 LYS B N 1
ATOM 1650 C CA . LYS B 1 4 ? 17.562 13.82 5.625 1 94.19 4 LYS B CA 1
ATOM 1651 C C . LYS B 1 4 ? 18.312 13.156 4.473 1 94.19 4 LYS B C 1
ATOM 1653 O O . LYS B 1 4 ? 19.531 13.289 4.363 1 94.19 4 LYS B O 1
ATOM 1658 N N . ALA B 1 5 ? 17.547 12.445 3.684 1 94.38 5 ALA B N 1
ATOM 1659 C CA . ALA B 1 5 ? 18.156 11.789 2.529 1 94.38 5 ALA B CA 1
ATOM 1660 C C . ALA B 1 5 ? 18.641 12.812 1.502 1 94.38 5 ALA B C 1
ATOM 1662 O O . ALA B 1 5 ? 17.969 13.82 1.262 1 94.38 5 ALA B O 1
ATOM 1663 N N . ASP B 1 6 ? 19.75 12.508 0.957 1 93.69 6 ASP B N 1
ATOM 1664 C CA . ASP B 1 6 ? 20.188 13.289 -0.199 1 93.69 6 ASP B CA 1
ATOM 1665 C C . ASP B 1 6 ? 19.406 12.898 -1.452 1 93.69 6 ASP B C 1
ATOM 1667 O O . ASP B 1 6 ? 19.562 11.781 -1.963 1 93.69 6 ASP B O 1
ATOM 1671 N N . ILE B 1 7 ? 18.609 13.836 -1.966 1 95.81 7 ILE B N 1
ATOM 1672 C CA . ILE B 1 7 ? 17.734 13.5 -3.084 1 95.81 7 ILE B CA 1
ATOM 1673 C C . ILE B 1 7 ? 18.297 14.094 -4.375 1 95.81 7 ILE B C 1
ATOM 1675 O O . ILE B 1 7 ? 17.703 13.93 -5.445 1 95.81 7 ILE B O 1
ATOM 1679 N N . ARG B 1 8 ? 19.438 14.82 -4.355 1 92.88 8 ARG B N 1
ATOM 1680 C CA . ARG B 1 8 ? 20 15.547 -5.492 1 92.88 8 ARG B CA 1
ATOM 1681 C C . ARG B 1 8 ? 20.406 14.594 -6.609 1 92.88 8 ARG B C 1
ATOM 1683 O O . ARG B 1 8 ? 20.422 14.969 -7.781 1 92.88 8 ARG B O 1
ATOM 1690 N N . HIS B 1 9 ? 20.594 13.328 -6.242 1 93.69 9 HIS B N 1
ATOM 1691 C CA . HIS B 1 9 ? 21.094 12.391 -7.238 1 93.69 9 HIS B CA 1
ATOM 1692 C C . HIS B 1 9 ? 19.953 11.602 -7.879 1 93.69 9 HIS B C 1
ATOM 1694 O O . HIS B 1 9 ? 20.172 10.828 -8.812 1 93.69 9 HIS B O 1
ATOM 1700 N N . LEU B 1 10 ? 18.797 11.742 -7.363 1 96 10 LEU B N 1
ATOM 1701 C CA . LEU B 1 10 ? 17.656 10.984 -7.891 1 96 10 LEU B CA 1
ATOM 1702 C C . LEU B 1 10 ? 17.281 11.484 -9.281 1 96 10 LEU B C 1
ATOM 1704 O O . LEU B 1 10 ? 17.234 12.695 -9.516 1 96 10 LEU B O 1
ATOM 1708 N N . ASP B 1 11 ? 17.078 10.578 -10.148 1 92.62 11 ASP B N 1
ATOM 1709 C CA . ASP B 1 11 ? 16.594 10.914 -11.484 1 92.62 11 ASP B CA 1
ATOM 1710 C C . ASP B 1 11 ? 15.062 10.891 -11.539 1 92.62 11 ASP B C 1
ATOM 1712 O O . ASP B 1 11 ? 14.453 9.828 -11.438 1 92.62 11 ASP B O 1
ATOM 1716 N N . LEU B 1 12 ? 14.438 12.008 -11.773 1 94.12 12 LEU B N 1
ATOM 1717 C CA . LEU B 1 12 ? 12.984 12.109 -11.742 1 94.12 12 LEU B CA 1
ATOM 1718 C C . LEU B 1 12 ? 12.414 12.234 -13.148 1 94.12 12 LEU B C 1
ATOM 1720 O O . LEU B 1 12 ? 11.211 12.43 -13.32 1 94.12 12 LEU B O 1
ATOM 1724 N N . ALA B 1 13 ? 13.25 12.156 -14.109 1 93.38 13 ALA B N 1
ATOM 1725 C CA . ALA B 1 13 ? 12.766 12.203 -15.492 1 93.38 13 ALA B CA 1
ATOM 1726 C C . ALA B 1 13 ? 11.852 11.008 -15.789 1 93.38 13 ALA B C 1
ATOM 1728 O O . ALA B 1 13 ? 12.039 9.922 -15.234 1 93.38 13 ALA B O 1
ATOM 1729 N N . PRO B 1 14 ? 10.852 11.273 -16.641 1 93.56 14 PRO B N 1
ATOM 1730 C CA . PRO B 1 14 ? 10.039 10.117 -17.047 1 93.56 14 PRO B CA 1
ATOM 1731 C C . PRO B 1 14 ? 10.883 8.992 -17.656 1 93.56 14 PRO B C 1
ATOM 1733 O O . PRO B 1 14 ? 11.836 9.258 -18.391 1 93.56 14 PRO B O 1
ATOM 1736 N N . ILE B 1 15 ? 10.609 7.848 -17.281 1 95.94 15 ILE B N 1
ATOM 1737 C CA . ILE B 1 15 ? 11.281 6.68 -17.844 1 95.94 15 ILE B CA 1
ATOM 1738 C C . ILE B 1 15 ? 10.609 6.27 -19.156 1 95.94 15 ILE B C 1
ATOM 1740 O O . ILE B 1 15 ? 9.398 6.051 -19.188 1 95.94 15 ILE B O 1
ATOM 1744 N N . PRO B 1 16 ? 11.352 6.102 -20.234 1 96.62 16 PRO B N 1
ATOM 1745 C CA . PRO B 1 16 ? 10.742 5.75 -21.531 1 96.62 16 PRO B CA 1
ATOM 1746 C C . PRO B 1 16 ? 10.062 4.383 -21.5 1 96.62 16 PRO B C 1
ATOM 1748 O O . PRO B 1 16 ? 10.562 3.455 -20.859 1 96.62 16 PRO B O 1
ATOM 1751 N N . PHE B 1 17 ? 8.977 4.316 -22.25 1 96.44 17 PHE B N 1
ATOM 1752 C CA . PHE B 1 17 ? 8.266 3.055 -22.422 1 96.44 17 PHE B CA 1
ATOM 1753 C C . PHE B 1 17 ? 9.219 1.952 -22.859 1 96.44 17 PHE B C 1
ATOM 1755 O O . PHE B 1 17 ? 10.07 2.17 -23.734 1 96.44 17 PHE B O 1
ATOM 1762 N N . GLY B 1 18 ? 9.062 0.834 -22.25 1 97.5 18 GLY B N 1
ATOM 1763 C CA . GLY B 1 18 ? 9.82 -0.328 -22.688 1 97.5 18 GLY B CA 1
ATOM 1764 C C . GLY B 1 18 ? 11.203 -0.399 -22.062 1 97.5 18 GLY B C 1
ATOM 1765 O O . GLY B 1 18 ? 11.938 -1.373 -22.266 1 97.5 18 GLY B O 1
ATOM 1766 N N . THR B 1 19 ? 11.633 0.636 -21.312 1 98.12 19 THR B N 1
ATOM 1767 C CA . THR B 1 19 ? 12.914 0.591 -20.609 1 98.12 19 THR B CA 1
ATOM 1768 C C . THR B 1 19 ? 12.922 -0.539 -19.594 1 98.12 19 THR B C 1
ATOM 1770 O O . THR B 1 19 ? 12 -0.66 -18.781 1 98.12 19 THR B O 1
ATOM 1773 N N . PRO B 1 20 ? 13.93 -1.441 -19.625 1 98.12 20 PRO B N 1
ATOM 1774 C CA . PRO B 1 20 ? 14.023 -2.469 -18.578 1 98.12 20 PRO B CA 1
ATOM 1775 C C . PRO B 1 20 ? 14.297 -1.885 -17.203 1 98.12 20 PRO B C 1
ATOM 1777 O O . PRO B 1 20 ? 15.133 -0.99 -17.062 1 98.12 20 PRO B O 1
ATOM 1780 N N . LEU B 1 21 ? 13.578 -2.357 -16.25 1 97.56 21 LEU B N 1
ATOM 1781 C CA . LEU B 1 21 ? 13.727 -1.911 -14.859 1 97.56 21 LEU B CA 1
ATOM 1782 C C . LEU B 1 21 ? 14.109 -3.074 -13.953 1 97.56 21 LEU B C 1
ATOM 1784 O O . LEU B 1 21 ? 13.258 -3.637 -13.266 1 97.56 21 LEU B O 1
ATOM 1788 N N . PRO B 1 22 ? 15.375 -3.408 -13.93 1 94.75 22 PRO B N 1
ATOM 1789 C CA . PRO B 1 22 ? 15.797 -4.488 -13.031 1 94.75 22 PRO B CA 1
ATOM 1790 C C . PRO B 1 22 ? 15.57 -4.16 -11.562 1 94.75 22 PRO B C 1
ATOM 1792 O O . PRO B 1 22 ? 15.539 -2.986 -11.18 1 94.75 22 PRO B O 1
ATOM 1795 N N . ALA B 1 23 ? 15.406 -5.227 -10.805 1 91.25 23 ALA B N 1
ATOM 1796 C CA . ALA B 1 23 ? 15.258 -5.043 -9.367 1 91.25 23 ALA B CA 1
ATOM 1797 C C . ALA B 1 23 ? 16.453 -4.312 -8.773 1 91.25 23 ALA B C 1
ATOM 1799 O O . ALA B 1 23 ? 17.594 -4.578 -9.148 1 91.25 23 ALA B O 1
ATOM 1800 N N . LYS B 1 24 ? 16.203 -3.391 -7.898 1 94.12 24 LYS B N 1
ATOM 1801 C CA . LYS B 1 24 ? 17.25 -2.705 -7.152 1 94.12 24 LYS B CA 1
ATOM 1802 C C . LYS B 1 24 ? 17.422 -3.311 -5.762 1 94.12 24 LYS B C 1
ATOM 1804 O O . LYS B 1 24 ? 16.797 -2.865 -4.805 1 94.12 24 LYS B O 1
ATOM 1809 N N . VAL B 1 25 ? 18.328 -4.234 -5.703 1 97.25 25 VAL B N 1
ATOM 1810 C CA . VAL B 1 25 ? 18.562 -4.953 -4.453 1 97.25 25 VAL B CA 1
ATOM 1811 C C . VAL B 1 25 ? 19.016 -3.975 -3.373 1 97.25 25 VAL B C 1
ATOM 1813 O O . VAL B 1 25 ? 19.891 -3.148 -3.604 1 97.25 25 VAL B O 1
ATOM 1816 N N . SER B 1 26 ? 18.375 -4.051 -2.201 1 96.94 26 SER B N 1
ATOM 1817 C CA . SER B 1 26 ? 18.672 -3.07 -1.16 1 96.94 26 SER B CA 1
ATOM 1818 C C . SER B 1 26 ? 18.344 -3.619 0.224 1 96.94 26 SER B C 1
ATOM 1820 O O . SER B 1 26 ? 17.188 -3.586 0.656 1 96.94 26 SER B O 1
ATOM 1822 N N . ALA B 1 27 ? 19.359 -4.008 0.959 1 95.5 27 ALA B N 1
ATOM 1823 C CA . ALA B 1 27 ? 19.188 -4.461 2.336 1 95.5 27 ALA B CA 1
ATOM 1824 C C . ALA B 1 27 ? 18.656 -3.332 3.223 1 95.5 27 ALA B C 1
ATOM 1826 O O . ALA B 1 27 ? 17.891 -3.572 4.152 1 95.5 27 ALA B O 1
ATOM 1827 N N . GLN B 1 28 ? 19.016 -2.121 2.896 1 95.81 28 GLN B N 1
ATOM 1828 C CA . GLN B 1 28 ? 18.578 -0.972 3.676 1 95.81 28 GLN B CA 1
ATOM 1829 C C . GLN B 1 28 ? 17.062 -0.788 3.564 1 95.81 28 GLN B C 1
ATOM 1831 O O . GLN B 1 28 ? 16.406 -0.378 4.523 1 95.81 28 GLN B O 1
ATOM 1836 N N . THR B 1 29 ? 16.562 -1.065 2.379 1 98.19 29 THR B N 1
ATOM 1837 C CA . THR B 1 29 ? 15.109 -1 2.207 1 98.19 29 THR B CA 1
ATOM 1838 C C . THR B 1 29 ? 14.406 -2.014 3.107 1 98.19 29 THR B C 1
ATOM 1840 O O . THR B 1 29 ? 13.398 -1.701 3.736 1 98.19 29 THR B O 1
ATOM 1843 N N . LEU B 1 30 ? 14.977 -3.189 3.207 1 98.5 30 LEU B N 1
ATOM 1844 C CA . LEU B 1 30 ? 14.398 -4.219 4.059 1 98.5 30 LEU B CA 1
ATOM 1845 C C . LEU B 1 30 ? 14.445 -3.807 5.527 1 98.5 30 LEU B C 1
ATOM 1847 O O . LEU B 1 30 ? 13.469 -3.986 6.262 1 98.5 30 LEU B O 1
ATOM 1851 N N . GLU B 1 31 ? 15.531 -3.232 5.93 1 97.5 31 GLU B N 1
ATOM 1852 C CA . GLU B 1 31 ? 15.664 -2.754 7.305 1 97.5 31 GLU B CA 1
ATOM 1853 C C . GLU B 1 31 ? 14.625 -1.677 7.617 1 97.5 31 GLU B C 1
ATOM 1855 O O . GLU B 1 31 ? 14.023 -1.686 8.688 1 97.5 31 GLU B O 1
ATOM 1860 N N . LEU B 1 32 ? 14.516 -0.786 6.691 1 97.88 32 LEU B N 1
ATOM 1861 C CA . LEU B 1 32 ? 13.539 0.29 6.844 1 97.88 32 LEU B CA 1
ATOM 1862 C C . LEU B 1 32 ? 12.133 -0.271 6.988 1 97.88 32 LEU B C 1
ATOM 1864 O O . LEU B 1 32 ? 11.391 0.119 7.895 1 97.88 32 LEU B O 1
ATOM 1868 N N . LEU B 1 33 ? 11.766 -1.245 6.18 1 98.5 33 LEU B N 1
ATOM 1869 C CA . LEU B 1 33 ? 10.422 -1.813 6.18 1 98.5 33 LEU B CA 1
ATOM 1870 C C . LEU B 1 33 ? 10.172 -2.621 7.449 1 98.5 33 LEU B C 1
ATOM 1872 O O . LEU B 1 33 ? 9.062 -2.629 7.98 1 98.5 33 LEU B O 1
ATOM 1876 N N . LEU B 1 34 ? 11.172 -3.23 7.988 1 97.56 34 LEU B N 1
ATOM 1877 C CA . LEU B 1 34 ? 11.055 -4.07 9.18 1 97.56 34 LEU B CA 1
ATOM 1878 C C . LEU B 1 34 ? 10.797 -3.221 10.422 1 97.56 34 LEU B C 1
ATOM 1880 O O . LEU B 1 34 ? 10.375 -3.74 11.453 1 97.56 34 LEU B O 1
ATOM 1884 N N . THR B 1 35 ? 11.086 -1.91 10.32 1 97 35 THR B N 1
ATOM 1885 C CA . THR B 1 35 ? 10.938 -1.048 11.492 1 97 35 THR B CA 1
ATOM 1886 C C . THR B 1 35 ? 10 0.115 11.188 1 97 35 THR B C 1
ATOM 1888 O O . THR B 1 35 ? 9.977 1.105 11.922 1 97 35 THR B O 1
ATOM 1891 N N . ARG B 1 36 ? 9.305 0.035 10.109 1 97.19 36 ARG B N 1
ATOM 1892 C CA . ARG B 1 36 ? 8.383 1.104 9.727 1 97.19 36 ARG B CA 1
ATOM 1893 C C . ARG B 1 36 ? 7.383 1.385 10.844 1 97.19 36 ARG B C 1
ATOM 1895 O O . ARG B 1 36 ? 6.754 0.462 11.359 1 97.19 36 ARG B O 1
ATOM 1902 N N . ARG B 1 37 ? 7.223 2.598 11.195 1 97.62 37 ARG B N 1
ATOM 1903 C CA . ARG B 1 37 ? 6.305 3.055 12.234 1 97.62 37 ARG B CA 1
ATOM 1904 C C . ARG B 1 37 ? 5.711 4.414 11.875 1 97.62 37 ARG B C 1
ATOM 1906 O O . ARG B 1 37 ? 6.422 5.309 11.422 1 97.62 37 ARG B O 1
ATOM 1913 N N . SER B 1 38 ? 4.406 4.52 11.992 1 98.19 38 SER B N 1
ATOM 1914 C CA . SER B 1 38 ? 3.766 5.82 11.812 1 98.19 38 SER B CA 1
ATOM 1915 C C . SER B 1 38 ? 4.152 6.785 12.93 1 98.19 38 SER B C 1
ATOM 1917 O O . SER B 1 38 ? 4.227 6.395 14.094 1 98.19 38 SER B O 1
ATOM 1919 N N . ALA B 1 39 ? 4.449 7.965 12.555 1 98.06 39 ALA B N 1
ATOM 1920 C CA . ALA B 1 39 ? 4.715 9.008 13.547 1 98.06 39 ALA B CA 1
ATOM 1921 C C . ALA B 1 39 ? 3.424 9.695 13.969 1 98.06 39 ALA B C 1
ATOM 1923 O O . ALA B 1 39 ? 2.678 10.211 13.133 1 98.06 39 ALA B O 1
ATOM 1924 N N . PRO B 1 40 ? 3.164 9.766 15.266 1 97.5 40 PRO B N 1
ATOM 1925 C CA . PRO B 1 40 ? 1.931 10.43 15.703 1 97.5 40 PRO B CA 1
ATOM 1926 C C . PRO B 1 40 ? 1.841 11.875 15.234 1 97.5 40 PRO B C 1
ATOM 1928 O O . PRO B 1 40 ? 2.83 12.609 15.297 1 97.5 40 PRO B O 1
ATOM 1931 N N . ALA B 1 41 ? 0.676 12.266 14.836 1 97.62 41 ALA B N 1
ATOM 1932 C CA . ALA B 1 41 ? 0.432 13.57 14.227 1 97.62 41 ALA B CA 1
ATOM 1933 C C . ALA B 1 41 ? 0.903 14.695 15.141 1 97.62 41 ALA B C 1
ATOM 1935 O O . ALA B 1 41 ? 1.554 15.641 14.688 1 97.62 41 ALA B O 1
ATOM 1936 N N . PRO B 1 42 ? 0.67 14.609 16.438 1 97.31 42 PRO B N 1
ATOM 1937 C CA . PRO B 1 42 ? 1.046 15.727 17.312 1 97.31 42 PRO B CA 1
ATOM 1938 C C . PRO B 1 42 ? 2.559 15.914 17.406 1 97.31 42 PRO B C 1
ATOM 1940 O O . PRO B 1 42 ? 3.025 16.953 17.891 1 97.31 42 PRO B O 1
ATOM 1943 N N . THR B 1 43 ? 3.322 14.938 16.984 1 98 43 THR B N 1
ATOM 1944 C CA . THR B 1 43 ? 4.773 15.016 17.094 1 98 43 THR B CA 1
ATOM 1945 C C . THR B 1 43 ? 5.379 15.617 15.828 1 98 43 THR B C 1
ATOM 1947 O O . THR B 1 43 ? 6.582 15.883 15.773 1 98 43 THR B O 1
ATOM 1950 N N . LEU B 1 44 ? 4.582 15.828 14.82 1 98.31 44 LEU B N 1
ATOM 1951 C CA . LEU B 1 44 ? 5.09 16.266 13.523 1 98.31 44 LEU B CA 1
ATOM 1952 C C . LEU B 1 44 ? 5.152 17.797 13.461 1 98.31 44 LEU B C 1
ATOM 1954 O O . LEU B 1 44 ? 4.148 18.469 13.688 1 98.31 44 LEU B O 1
ATOM 1958 N N . GLY B 1 45 ? 6.344 18.297 13.188 1 98.12 45 GLY B N 1
ATOM 1959 C CA . GLY B 1 45 ? 6.578 19.734 13.094 1 98.12 45 GLY B CA 1
ATOM 1960 C C . GLY B 1 45 ? 7.449 20.109 11.914 1 98.12 45 GLY B C 1
ATOM 1961 O O . GLY B 1 45 ? 7.617 19.328 10.977 1 98.12 45 GLY B O 1
ATOM 1962 N N . LEU B 1 46 ? 7.871 21.344 11.945 1 97.44 46 LEU B N 1
ATOM 1963 C CA . LEU B 1 46 ? 8.766 21.859 10.906 1 97.44 46 LEU B CA 1
ATOM 1964 C C . LEU B 1 46 ? 10.188 21.375 11.133 1 97.44 46 LEU B C 1
ATOM 1966 O O . LEU B 1 46 ? 10.586 21.109 12.273 1 97.44 46 LEU B O 1
ATOM 1970 N N . PRO B 1 47 ? 11.031 21.25 10.086 1 97.31 47 PRO B N 1
ATOM 1971 C CA . PRO B 1 47 ? 10.695 21.531 8.68 1 97.31 47 PRO B CA 1
ATOM 1972 C C . PRO B 1 47 ? 9.836 20.438 8.062 1 97.31 47 PRO B C 1
ATOM 1974 O O . PRO B 1 47 ? 9.953 19.266 8.438 1 97.31 47 PRO B O 1
ATOM 1977 N N . ALA B 1 48 ? 9.023 20.859 7.145 1 97.75 48 ALA B N 1
ATOM 1978 C CA . ALA B 1 48 ? 8.305 19.969 6.238 1 97.75 48 ALA B CA 1
ATOM 1979 C C . ALA B 1 48 ? 9.117 19.703 4.973 1 97.75 48 ALA B C 1
ATOM 1981 O O . ALA B 1 48 ? 10.117 20.359 4.719 1 97.75 48 ALA B O 1
ATOM 1982 N N . PRO B 1 49 ? 8.688 18.688 4.23 1 98.06 49 PRO B N 1
ATOM 1983 C CA . PRO B 1 49 ? 9.391 18.469 2.967 1 98.06 49 PRO B CA 1
ATOM 1984 C C . PRO B 1 49 ? 9.422 19.703 2.082 1 98.06 49 PRO B C 1
ATOM 1986 O O . PRO B 1 49 ? 8.438 20.438 2.004 1 98.06 49 PRO B O 1
ATOM 1989 N N . SER B 1 50 ? 10.609 19.969 1.518 1 97.5 50 SER B N 1
ATOM 1990 C CA . SER B 1 50 ? 10.719 21.016 0.52 1 97.5 50 SER B CA 1
ATOM 1991 C C . SER B 1 50 ? 9.914 20.688 -0.733 1 97.5 50 SER B C 1
ATOM 1993 O O . SER B 1 50 ? 9.43 19.562 -0.881 1 97.5 50 SER B O 1
ATOM 1995 N N . GLU B 1 51 ? 9.836 21.656 -1.631 1 97.31 51 GLU B N 1
ATOM 1996 C CA . GLU B 1 51 ? 9.109 21.406 -2.871 1 97.31 51 GLU B CA 1
ATOM 1997 C C . GLU B 1 51 ? 9.781 20.312 -3.695 1 97.31 51 GLU B C 1
ATOM 1999 O O . GLU B 1 51 ? 9.102 19.5 -4.336 1 97.31 51 GLU B O 1
ATOM 2004 N N . ASP B 1 52 ? 11.086 20.297 -3.756 1 97.44 52 ASP B N 1
ATOM 2005 C CA . ASP B 1 52 ? 11.812 19.25 -4.465 1 97.44 52 ASP B CA 1
ATOM 2006 C C . ASP B 1 52 ? 11.539 17.875 -3.836 1 97.44 52 ASP B C 1
ATOM 2008 O O . ASP B 1 52 ? 11.352 16.891 -4.547 1 97.44 52 ASP B O 1
ATOM 2012 N N . GLU B 1 53 ? 11.57 17.828 -2.514 1 98 53 GLU B N 1
ATOM 2013 C CA . GLU B 1 53 ? 11.273 16.594 -1.801 1 98 53 GLU B CA 1
ATOM 2014 C C . GLU B 1 53 ? 9.836 16.141 -2.033 1 98 53 GLU B C 1
ATOM 2016 O O . GLU B 1 53 ? 9.562 14.953 -2.189 1 98 53 GLU B O 1
ATOM 2021 N N . MET B 1 54 ? 8.961 17.109 -2.07 1 98.19 54 MET B N 1
ATOM 2022 C CA . MET B 1 54 ? 7.559 16.812 -2.336 1 98.19 54 MET B CA 1
ATOM 2023 C C . MET B 1 54 ? 7.383 16.219 -3.729 1 98.19 54 MET B C 1
ATOM 2025 O O . MET B 1 54 ? 6.578 15.305 -3.92 1 98.19 54 MET B O 1
ATOM 2029 N N . GLU B 1 55 ? 8.094 16.75 -4.668 1 97.5 55 GLU B N 1
ATOM 2030 C CA . GLU B 1 55 ? 8.031 16.172 -6.012 1 97.5 55 GLU B CA 1
ATOM 2031 C C . GLU B 1 55 ? 8.43 14.703 -6.004 1 97.5 55 GLU B C 1
ATOM 2033 O O . GLU B 1 55 ? 7.777 13.875 -6.637 1 97.5 55 GLU B O 1
ATOM 2038 N N . VAL B 1 56 ? 9.531 14.367 -5.305 1 97.94 56 VAL B N 1
ATOM 2039 C CA . VAL B 1 56 ? 9.977 12.984 -5.18 1 97.94 56 VAL B CA 1
ATOM 2040 C C . VAL B 1 56 ? 8.875 12.141 -4.535 1 97.94 56 VAL B C 1
ATOM 2042 O O . VAL B 1 56 ? 8.539 11.062 -5.027 1 97.94 56 VAL B O 1
ATOM 2045 N N . LEU B 1 57 ? 8.258 12.656 -3.475 1 98.5 57 LEU B N 1
ATOM 2046 C CA . LEU B 1 57 ? 7.203 11.945 -2.768 1 98.5 57 LEU B CA 1
ATOM 2047 C C . LEU B 1 57 ? 6.027 11.648 -3.695 1 98.5 57 LEU B C 1
ATOM 2049 O O . LEU B 1 57 ? 5.523 10.523 -3.727 1 98.5 57 LEU B O 1
ATOM 2053 N N . LEU B 1 58 ? 5.652 12.625 -4.441 1 98.19 58 LEU B N 1
ATOM 2054 C CA . LEU B 1 58 ? 4.488 12.484 -5.305 1 98.19 58 LEU B CA 1
ATOM 2055 C C . LEU B 1 58 ? 4.766 11.5 -6.434 1 98.19 58 LEU B C 1
ATOM 2057 O O . LEU B 1 58 ? 3.922 10.656 -6.754 1 98.19 58 LEU B O 1
ATOM 2061 N N . LYS B 1 59 ? 5.906 11.57 -7.016 1 97.25 59 LYS B N 1
ATOM 2062 C CA . LYS B 1 59 ? 6.273 10.633 -8.07 1 97.25 59 LYS B CA 1
ATOM 2063 C C . LYS B 1 59 ? 6.309 9.195 -7.543 1 97.25 59 LYS B C 1
ATOM 2065 O O . LYS B 1 59 ? 5.797 8.281 -8.188 1 97.25 59 LYS B O 1
ATOM 2070 N N . ILE B 1 60 ? 6.891 9.008 -6.383 1 98.12 60 ILE B N 1
ATOM 2071 C CA . ILE B 1 60 ? 6.91 7.691 -5.758 1 98.12 60 ILE B CA 1
ATOM 2072 C C . ILE B 1 60 ? 5.484 7.25 -5.434 1 98.12 60 ILE B C 1
ATOM 2074 O O . ILE B 1 60 ? 5.129 6.086 -5.625 1 98.12 60 ILE B O 1
ATOM 2078 N N . GLY B 1 61 ? 4.676 8.172 -4.934 1 98.38 61 GLY B N 1
ATOM 2079 C CA . GLY B 1 61 ? 3.305 7.859 -4.574 1 98.38 61 GLY B CA 1
ATOM 2080 C C . GLY B 1 61 ? 2.539 7.172 -5.688 1 98.38 61 GLY B C 1
ATOM 2081 O O . GLY B 1 61 ? 1.825 6.195 -5.445 1 98.38 61 GLY B O 1
ATOM 2082 N N . PHE B 1 62 ? 2.762 7.543 -6.844 1 9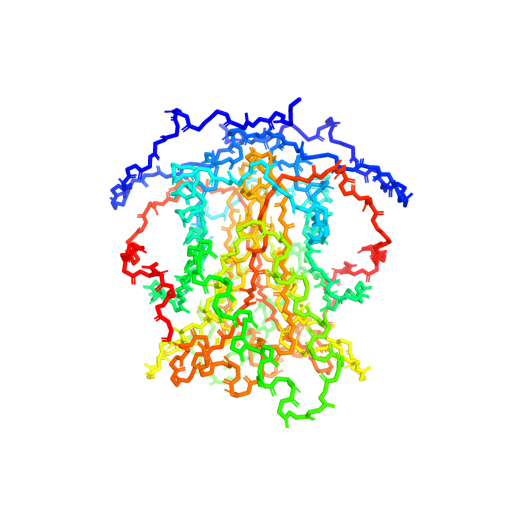7.25 62 PHE B N 1
ATOM 2083 C CA . PHE B 1 62 ? 1.952 7.062 -7.957 1 97.25 62 PHE B CA 1
ATOM 2084 C C . PHE B 1 62 ? 2.576 5.82 -8.586 1 97.25 62 PHE B C 1
ATOM 2086 O O . PHE B 1 62 ? 1.992 5.211 -9.484 1 97.25 62 PHE B O 1
ATOM 2093 N N . ARG B 1 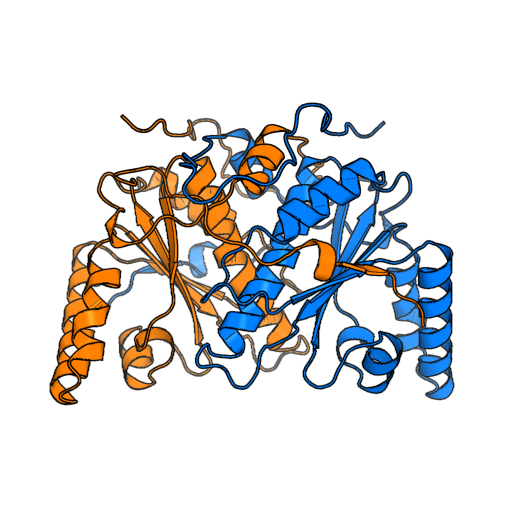63 ? 3.73 5.43 -8.148 1 96.88 63 ARG B N 1
ATOM 2094 C CA . ARG B 1 63 ? 4.367 4.234 -8.695 1 96.88 63 ARG B CA 1
ATOM 2095 C C . ARG B 1 63 ? 3.85 2.975 -8.008 1 96.88 63 ARG B C 1
ATOM 2097 O O . ARG B 1 63 ? 4.602 2.287 -7.316 1 96.88 63 ARG B O 1
ATOM 2104 N N . VAL B 1 64 ? 2.568 2.658 -8.258 1 98 64 VAL B N 1
ATOM 2105 C CA . VAL B 1 64 ? 1.858 1.55 -7.625 1 98 64 VAL B CA 1
ATOM 2106 C C . VAL B 1 64 ? 1.237 0.658 -8.695 1 98 64 VAL B C 1
ATOM 2108 O O . VAL B 1 64 ? 1.141 1.051 -9.867 1 98 64 VAL B O 1
ATOM 2111 N N . PRO B 1 65 ? 0.915 -0.592 -8.32 1 97.81 65 PRO B N 1
ATOM 2112 C CA . PRO B 1 65 ? 0.09 -1.376 -9.242 1 97.81 65 PRO B CA 1
ATOM 2113 C C . PRO B 1 65 ? -1.242 -0.701 -9.562 1 97.81 65 PRO B C 1
ATOM 2115 O O . PRO B 1 65 ? -1.873 -0.12 -8.672 1 97.81 65 PRO B O 1
ATOM 2118 N N . ASP B 1 66 ? -1.558 -0.732 -10.758 1 96.38 66 ASP B N 1
ATOM 2119 C CA . ASP B 1 66 ? -2.76 -0.125 -11.32 1 96.38 66 ASP B CA 1
ATOM 2120 C C . ASP B 1 66 ? -3.316 -0.969 -12.461 1 96.38 66 ASP B C 1
ATOM 2122 O O . ASP B 1 66 ? -2.914 -0.805 -13.617 1 96.38 66 ASP B O 1
ATOM 2126 N N . HIS B 1 67 ? -4.234 -1.847 -12.008 1 95.38 67 HIS B N 1
ATOM 2127 C CA . HIS B 1 67 ? -4.832 -2.74 -12.992 1 95.38 67 HIS B CA 1
ATOM 2128 C C . HIS B 1 67 ? -5.457 -1.953 -14.141 1 95.38 67 HIS B C 1
ATOM 2130 O O . HIS B 1 67 ? -6.25 -1.038 -13.914 1 95.38 67 HIS B O 1
ATOM 2136 N N . GLY B 1 68 ? -5 -2.262 -15.344 1 93.94 68 GLY B N 1
ATOM 2137 C CA . GLY B 1 68 ? -5.547 -1.618 -16.531 1 93.94 68 GLY B CA 1
ATOM 2138 C C . GLY B 1 68 ? -4.922 -0.268 -16.812 1 93.94 68 GLY B C 1
ATOM 2139 O O . GLY B 1 68 ? -5.262 0.379 -17.812 1 93.94 68 GLY B O 1
ATOM 2140 N N . LYS B 1 69 ? -4.039 0.232 -1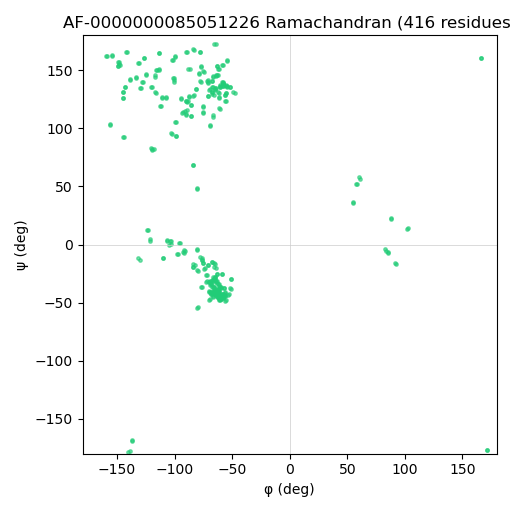5.953 1 94.31 69 LYS B N 1
ATOM 2141 C CA . LYS B 1 69 ? -3.342 1.501 -16.125 1 94.31 69 LYS B CA 1
ATOM 2142 C C . LYS B 1 69 ? -4.328 2.658 -16.266 1 94.31 69 LYS B C 1
ATOM 2144 O O . LYS B 1 69 ? -4.219 3.473 -17.188 1 94.31 69 LYS B O 1
ATOM 2149 N N . ILE B 1 70 ? -5.27 2.766 -15.312 1 95.56 70 ILE B N 1
ATOM 2150 C CA . ILE B 1 70 ? -6.371 3.693 -15.531 1 95.56 70 ILE B CA 1
ATOM 2151 C C . ILE B 1 70 ? -6.246 4.879 -14.578 1 95.56 70 ILE B C 1
ATOM 2153 O O . ILE B 1 70 ? -6.926 5.891 -14.742 1 95.56 70 ILE B O 1
ATOM 2157 N N . GLY B 1 71 ? -5.363 4.828 -13.57 1 97 71 GLY B N 1
ATOM 2158 C CA . GLY B 1 71 ? -5.074 5.93 -12.664 1 97 71 GLY B CA 1
ATOM 2159 C C . GLY B 1 71 ? -6.289 6.398 -11.891 1 97 71 GLY B C 1
ATOM 2160 O O . GLY B 1 71 ? -6.613 7.586 -11.891 1 97 71 GLY B O 1
ATOM 2161 N N . PRO B 1 72 ? -6.945 5.461 -11.109 1 98 72 PRO B N 1
ATOM 2162 C CA . PRO B 1 72 ? -8.18 5.805 -10.406 1 98 72 PRO B CA 1
ATOM 2163 C C . PRO B 1 72 ? -7.93 6.562 -9.102 1 98 72 PRO B C 1
ATOM 2165 O O . PRO B 1 72 ? -8.523 6.238 -8.07 1 98 72 PRO B O 1
ATOM 2168 N N . TRP B 1 73 ? -7.16 7.523 -9.086 1 98.62 73 TRP B N 1
ATOM 2169 C CA . TRP B 1 73 ? -6.75 8.25 -7.891 1 98.62 73 TRP B CA 1
ATOM 2170 C C . TRP B 1 73 ? -6.234 9.641 -8.242 1 98.62 73 TRP B C 1
ATOM 2172 O O . TRP B 1 73 ? -5.875 9.906 -9.391 1 98.62 73 TRP B O 1
ATOM 2182 N N . ARG B 1 74 ? -6.176 10.469 -7.301 1 98.69 74 ARG B N 1
ATOM 2183 C CA . ARG B 1 74 ? -5.508 11.766 -7.359 1 98.69 74 ARG B CA 1
ATOM 2184 C C . ARG B 1 74 ? -5.078 12.227 -5.969 1 98.69 74 ARG B C 1
ATOM 2186 O O . ARG B 1 74 ? -5.559 11.703 -4.961 1 98.69 74 ARG B O 1
ATOM 2193 N N . ILE B 1 75 ? -4.188 13.164 -5.949 1 98.88 75 ILE B N 1
ATOM 2194 C CA . ILE B 1 75 ? -3.709 13.734 -4.695 1 98.88 75 ILE B CA 1
ATOM 2195 C C . ILE B 1 75 ? -4.008 15.234 -4.66 1 98.88 75 ILE B C 1
ATOM 2197 O O . ILE B 1 75 ? -3.83 15.93 -5.664 1 98.88 75 ILE B O 1
ATOM 2201 N N . VAL B 1 76 ? -4.488 15.664 -3.57 1 98.88 76 VAL B N 1
ATOM 2202 C CA . VAL B 1 76 ? -4.727 17.094 -3.338 1 98.88 76 VAL B CA 1
ATOM 2203 C C . VAL B 1 76 ? -3.748 17.609 -2.291 1 98.88 76 VAL B C 1
ATOM 2205 O O . VAL B 1 76 ? -3.648 17.062 -1.192 1 98.88 76 VAL B O 1
ATOM 2208 N N . ARG B 1 77 ? -3.051 18.625 -2.596 1 98.69 77 ARG B N 1
ATOM 2209 C CA . ARG B 1 77 ? -2.115 19.281 -1.696 1 98.69 77 ARG B CA 1
ATOM 2210 C C . ARG B 1 77 ? -2.74 20.531 -1.08 1 98.69 77 ARG B C 1
ATOM 2212 O O . ARG B 1 77 ? -3.75 21.047 -1.578 1 98.69 77 ARG B O 1
ATOM 2219 N N . PHE B 1 78 ? -2.137 20.953 -0.014 1 98.5 78 PHE B N 1
ATOM 2220 C CA . PHE B 1 78 ? -2.564 22.172 0.667 1 98.5 78 PHE B CA 1
ATOM 2221 C C . PHE B 1 78 ? -1.389 23.125 0.873 1 98.5 78 PHE B C 1
ATOM 2223 O O . PHE B 1 78 ? -0.28 22.688 1.19 1 98.5 78 PHE B O 1
ATOM 2230 N N . THR B 1 79 ? -1.627 24.406 0.68 1 97.38 79 THR B N 1
ATOM 2231 C CA . THR B 1 79 ? -0.726 25.391 1.262 1 97.38 79 THR B CA 1
ATOM 2232 C C . THR B 1 79 ? -1.005 25.562 2.752 1 97.38 79 THR B C 1
ATOM 2234 O O . THR B 1 79 ? -2.02 25.094 3.26 1 97.38 79 THR B O 1
ATOM 2237 N N . THR B 1 80 ? -0.071 26.203 3.422 1 96.38 80 THR B N 1
ATOM 2238 C CA . THR B 1 80 ? -0.31 26.5 4.828 1 96.38 80 THR B CA 1
ATOM 2239 C C . THR B 1 80 ? -1.636 27.234 5.008 1 96.38 80 THR B C 1
ATOM 2241 O O . THR B 1 80 ? -2.43 26.891 5.887 1 96.38 80 THR B O 1
ATOM 2244 N N . GLU B 1 81 ? -1.887 28.172 4.16 1 97.56 81 GLU B N 1
ATOM 2245 C CA . GLU B 1 81 ? -3.094 28.984 4.254 1 97.56 81 GLU B CA 1
ATOM 2246 C C . GLU B 1 81 ? -4.34 28.172 3.93 1 97.56 81 GLU B C 1
ATOM 2248 O O . GLU B 1 81 ? -5.355 28.266 4.621 1 97.56 81 GLU B O 1
ATOM 2253 N N . SER B 1 82 ? -4.312 27.406 2.848 1 98.31 82 SER B N 1
ATOM 2254 C CA . SER B 1 82 ? -5.496 26.656 2.447 1 98.31 82 SER B CA 1
ATOM 2255 C C . SER B 1 82 ? -5.82 25.562 3.459 1 98.31 82 SER B C 1
ATOM 2257 O O . SER B 1 82 ? -6.988 25.25 3.689 1 98.31 82 SER B O 1
ATOM 2259 N N . LYS B 1 83 ? -4.801 24.953 4.016 1 98.38 83 LYS B N 1
ATOM 2260 C CA . LYS B 1 83 ? -5.047 23.969 5.066 1 98.38 83 LYS B CA 1
ATOM 2261 C C . LYS B 1 83 ? -5.742 24.609 6.266 1 98.38 83 LYS B C 1
ATOM 2263 O O . LYS B 1 83 ? -6.688 24.031 6.812 1 98.38 83 LYS B O 1
ATOM 2268 N N . ALA B 1 84 ? -5.289 25.781 6.691 1 98.12 84 ALA B N 1
ATOM 2269 C CA . ALA B 1 84 ? -5.922 26.5 7.789 1 98.12 84 ALA B CA 1
ATOM 2270 C C . ALA B 1 84 ? -7.383 26.812 7.473 1 98.12 84 ALA B C 1
ATOM 2272 O O . ALA B 1 84 ? -8.258 26.672 8.336 1 98.12 84 ALA B O 1
ATOM 2273 N N . ARG B 1 85 ? -7.629 27.234 6.266 1 98.38 85 ARG B N 1
ATOM 2274 C CA . ARG B 1 85 ? -8.992 27.516 5.848 1 98.38 85 ARG B CA 1
ATOM 2275 C C . ARG B 1 85 ? -9.859 26.266 5.891 1 98.38 85 ARG B C 1
ATOM 2277 O O . ARG B 1 85 ? -11.023 26.312 6.301 1 98.38 85 ARG B O 1
ATOM 2284 N N . LEU B 1 86 ? -9.344 25.156 5.406 1 98.62 86 LEU B N 1
ATOM 2285 C CA . LEU B 1 86 ? -10.086 23.906 5.477 1 98.62 86 LEU B CA 1
ATOM 2286 C C . LEU B 1 86 ? -10.461 23.578 6.918 1 98.62 86 LEU B C 1
ATOM 2288 O O . LEU B 1 86 ? -11.602 23.219 7.199 1 98.62 86 LEU B O 1
ATOM 2292 N N . VAL B 1 87 ? -9.484 23.672 7.805 1 98.56 87 VAL B N 1
ATOM 2293 C CA . VAL B 1 87 ? -9.719 23.375 9.211 1 98.56 87 VAL B CA 1
ATOM 2294 C C . VAL B 1 87 ? -10.82 24.281 9.758 1 98.56 87 VAL B C 1
ATOM 2296 O O . VAL B 1 87 ? -11.711 23.828 10.477 1 98.56 87 VAL B O 1
ATOM 2299 N N . ASP B 1 88 ? -10.75 25.531 9.391 1 98.44 88 ASP B N 1
ATOM 2300 C CA . ASP B 1 88 ? -11.773 26.484 9.828 1 98.44 88 ASP B CA 1
ATOM 2301 C C . ASP B 1 88 ? -13.156 26.078 9.312 1 98.44 88 ASP B C 1
ATOM 2303 O O . ASP B 1 88 ? -14.141 26.125 10.047 1 98.44 88 ASP B O 1
ATOM 2307 N N . ASN B 1 89 ? -13.234 25.75 8.031 1 98.56 89 ASN B N 1
ATOM 2308 C CA . ASN B 1 89 ? -14.492 25.312 7.441 1 98.56 89 ASN B CA 1
ATOM 2309 C C . ASN B 1 89 ? -15.039 24.062 8.148 1 98.56 89 ASN B C 1
ATOM 2311 O O . ASN B 1 89 ? -16.234 24 8.445 1 98.56 89 ASN B O 1
ATOM 2315 N N . LEU B 1 90 ? -14.211 23.125 8.406 1 98.69 90 LEU B N 1
ATOM 2316 C CA . LEU B 1 90 ? -14.625 21.906 9.086 1 98.69 90 LEU B CA 1
ATOM 2317 C C . LEU B 1 90 ? -15.055 22.203 10.523 1 98.69 90 LEU B C 1
ATOM 2319 O O . LEU B 1 90 ? -15.992 21.578 11.031 1 98.69 90 LEU B O 1
ATOM 2323 N N . ARG B 1 91 ? -14.32 23.078 11.141 1 98.44 91 ARG B N 1
ATOM 2324 C CA . ARG B 1 91 ? -14.68 23.469 12.5 1 98.44 91 ARG B CA 1
ATOM 2325 C C . ARG B 1 91 ? -16.078 24.094 12.531 1 98.44 91 ARG B C 1
ATOM 2327 O O . ARG B 1 91 ? -16.875 23.781 13.414 1 98.44 91 ARG B O 1
ATOM 2334 N N . ALA B 1 92 ? -16.328 24.953 11.641 1 98.44 92 ALA B N 1
ATOM 2335 C CA . ALA B 1 92 ? -17.641 25.578 11.547 1 98.44 92 ALA B CA 1
ATOM 2336 C C . ALA B 1 92 ? -18.734 24.516 11.383 1 98.44 92 ALA B C 1
ATOM 2338 O O . ALA B 1 92 ? -19.797 24.609 12 1 98.44 92 ALA B O 1
ATOM 2339 N N . LEU B 1 93 ? -18.438 23.562 10.523 1 98.25 93 LEU B N 1
ATOM 2340 C CA . LEU B 1 93 ? -19.391 22.469 10.297 1 98.25 93 LEU B CA 1
ATOM 2341 C C . LEU B 1 93 ? -19.641 21.688 11.586 1 98.25 93 LEU B C 1
ATOM 2343 O O . LEU B 1 93 ? -20.781 21.406 11.93 1 98.25 93 LEU B O 1
ATOM 2347 N N . ALA B 1 94 ? -18.609 21.328 12.297 1 98.19 94 ALA B N 1
ATOM 2348 C CA . ALA B 1 94 ? -18.719 20.578 13.555 1 98.19 94 ALA B CA 1
ATOM 2349 C C . ALA B 1 94 ? -19.469 21.391 14.602 1 98.19 94 ALA B C 1
ATOM 2351 O O . ALA B 1 94 ? -20.312 20.859 15.328 1 98.19 94 ALA B O 1
ATOM 2352 N N . GLU B 1 95 ? -19.188 22.656 14.633 1 97.75 95 GLU B N 1
ATOM 2353 C CA . GLU B 1 95 ? -19.812 23.547 15.617 1 97.75 95 GLU B CA 1
ATOM 2354 C C . GLU B 1 95 ? -21.297 23.75 15.32 1 97.75 95 GLU B C 1
ATOM 2356 O O . GLU B 1 95 ? -22.125 23.797 16.234 1 97.75 95 GLU B O 1
ATOM 2361 N N . ALA B 1 96 ? -21.594 23.891 14.086 1 97.94 96 ALA B N 1
ATOM 2362 C CA . ALA B 1 96 ? -23 24.016 13.695 1 97.94 96 ALA B CA 1
ATOM 2363 C C . ALA B 1 96 ? -23.812 22.797 14.133 1 97.94 96 ALA B C 1
ATOM 2365 O O . ALA B 1 96 ? -25.016 22.906 14.383 1 97.94 96 ALA B O 1
ATOM 2366 N N . ARG B 1 97 ? -23.141 21.719 14.281 1 97.44 97 ARG B N 1
ATOM 2367 C CA . ARG B 1 97 ? -23.781 20.469 14.703 1 97.44 97 ARG B CA 1
ATOM 2368 C C . ARG B 1 97 ? -23.656 20.266 16.203 1 97.44 97 ARG B C 1
ATOM 2370 O O . ARG B 1 97 ? -24.062 19.234 16.734 1 97.44 97 ARG B O 1
ATOM 2377 N N . ASP B 1 98 ? -23.062 21.172 16.875 1 97.38 98 ASP B N 1
ATOM 2378 C CA . ASP B 1 98 ? -22.781 21.109 18.312 1 97.38 98 ASP B CA 1
ATOM 2379 C C . ASP B 1 98 ? -22.016 19.844 18.672 1 97.38 98 ASP B C 1
ATOM 2381 O O . ASP B 1 98 ? -22.312 19.203 19.688 1 97.38 98 ASP B O 1
ATOM 2385 N N . ASP B 1 99 ? -21.172 19.453 17.828 1 97.25 99 ASP B N 1
ATOM 2386 C CA . ASP B 1 99 ? -20.391 18.25 18.047 1 97.25 99 ASP B CA 1
ATOM 2387 C C . ASP B 1 99 ? -18.969 18.594 18.484 1 97.25 99 ASP B C 1
ATOM 2389 O O . ASP B 1 99 ? -18.078 18.766 17.641 1 97.25 99 ASP B O 1
ATOM 2393 N N . LYS B 1 100 ? -18.734 18.594 19.703 1 97.12 100 LYS B N 1
ATOM 2394 C CA . LYS B 1 100 ? -17.469 19 20.297 1 97.12 100 LYS B CA 1
ATOM 2395 C C . LYS B 1 100 ? -16.359 18 19.969 1 97.12 100 LYS B C 1
ATOM 2397 O O . LYS B 1 100 ? -15.195 18.375 19.812 1 97.12 100 LYS B O 1
ATOM 2402 N N . ALA B 1 101 ? -16.766 16.812 19.906 1 96.5 101 ALA B N 1
ATOM 2403 C CA . ALA B 1 101 ? -15.781 15.789 19.594 1 96.5 101 ALA B CA 1
ATOM 2404 C C . ALA B 1 101 ? -15.234 15.969 18.172 1 96.5 101 ALA B C 1
ATOM 2406 O O . ALA B 1 101 ? -14.016 15.906 17.969 1 96.5 101 ALA B O 1
ATOM 2407 N N . GLN B 1 102 ? -16.109 16.266 17.234 1 97.25 102 GLN B N 1
ATOM 2408 C CA . GLN B 1 102 ? -15.688 16.531 15.859 1 97.25 102 GLN B CA 1
ATOM 2409 C C . GLN B 1 102 ? -14.789 17.75 15.781 1 97.25 102 GLN B C 1
ATOM 2411 O O . GLN B 1 102 ? -13.766 17.75 15.094 1 97.25 102 GLN B O 1
ATOM 2416 N N . ALA B 1 103 ? -15.156 18.75 16.469 1 97.69 103 ALA B N 1
ATOM 2417 C CA . ALA B 1 103 ? -14.359 19.969 16.469 1 97.69 103 ALA B CA 1
ATOM 2418 C C . ALA B 1 103 ? -12.977 19.734 17.062 1 97.69 103 ALA B C 1
ATOM 2420 O O . ALA B 1 103 ? -11.969 20.203 16.531 1 97.69 103 ALA B O 1
ATOM 2421 N N . GLY B 1 104 ? -12.922 19.031 18.141 1 96.81 104 GLY B N 1
ATOM 2422 C CA . GLY B 1 104 ? -11.664 18.734 18.812 1 96.81 104 GLY B CA 1
ATOM 2423 C C . GLY B 1 104 ? -10.742 17.875 17.969 1 96.81 104 GLY B C 1
ATOM 2424 O O . GLY B 1 104 ? -9.523 18.047 18 1 96.81 104 GLY B O 1
ATOM 2425 N N . ALA B 1 105 ? -11.281 17.016 17.172 1 96.69 105 ALA B N 1
ATOM 2426 C CA . ALA B 1 105 ? -10.523 16.078 16.344 1 96.69 105 ALA B CA 1
ATOM 2427 C C . ALA B 1 105 ? -9.711 16.828 15.281 1 96.69 105 ALA B C 1
ATOM 2429 O O . ALA B 1 105 ? -8.734 16.297 14.75 1 96.69 105 ALA B O 1
ATOM 2430 N N . LEU B 1 106 ? -10.008 18.094 15.016 1 98 106 LEU B N 1
ATOM 2431 C CA . LEU B 1 106 ? -9.383 18.859 13.945 1 98 106 LEU B CA 1
ATOM 2432 C C . LEU B 1 106 ? -7.98 19.297 14.336 1 98 106 LEU B C 1
ATOM 2434 O O . LEU B 1 106 ? -7.199 19.734 13.477 1 98 106 LEU B O 1
ATOM 2438 N N . LEU B 1 107 ? -7.668 19.172 15.609 1 96.44 107 LEU B N 1
ATOM 2439 C CA . LEU B 1 107 ? -6.312 19.484 16.062 1 96.44 107 LEU B CA 1
ATOM 2440 C C . LEU B 1 107 ? -5.297 18.594 15.344 1 96.44 107 LEU B C 1
ATOM 2442 O O . LEU B 1 107 ? -4.215 19.062 14.977 1 96.44 107 LEU B O 1
ATOM 2446 N N . LYS B 1 108 ? -5.664 17.375 15.117 1 96.62 108 LYS B N 1
ATOM 2447 C CA . LYS B 1 108 ? -4.781 16.422 14.453 1 96.62 108 LYS B CA 1
ATOM 2448 C C . LYS B 1 108 ? -4.465 16.859 13.023 1 96.62 108 LYS B C 1
ATOM 2450 O O . LYS B 1 108 ? -3.334 16.703 12.562 1 96.62 108 LYS B O 1
ATOM 2455 N N . LEU B 1 109 ? -5.449 17.359 12.344 1 97.94 109 LEU B N 1
ATOM 2456 C CA . LEU B 1 109 ? -5.262 17.812 10.977 1 97.94 109 LEU B CA 1
ATOM 2457 C C . LEU B 1 109 ? -4.465 19.109 10.945 1 97.94 109 LEU B C 1
ATOM 2459 O O . LEU B 1 109 ? -3.66 19.328 10.031 1 97.94 109 LEU B O 1
ATOM 2463 N N . SER B 1 110 ? -4.633 19.922 11.961 1 97.56 110 SER B N 1
ATOM 2464 C CA . SER B 1 110 ? -4.051 21.25 11.977 1 97.56 110 SER B CA 1
ATOM 2465 C C . SER B 1 110 ? -2.57 21.219 12.344 1 97.56 110 SER B C 1
ATOM 2467 O O . SER B 1 110 ? -1.798 22.078 11.938 1 97.56 110 SER B O 1
ATOM 2469 N N . THR B 1 111 ? -2.104 20.203 13.008 1 97.38 111 THR B N 1
ATOM 2470 C CA . THR B 1 111 ? -0.8 20.188 13.656 1 97.38 111 THR B CA 1
ATOM 2471 C C . THR B 1 111 ? 0.31 19.906 12.648 1 97.38 111 THR B C 1
ATOM 2473 O O . THR B 1 111 ? 1.285 20.656 12.57 1 97.38 111 THR B O 1
ATOM 2476 N N . PRO B 1 112 ? 0.251 18.828 11.875 1 98.06 112 PRO B N 1
ATOM 2477 C CA . PRO B 1 112 ? 1.34 18.594 10.922 1 98.06 112 PRO B CA 1
ATOM 2478 C C . PRO B 1 112 ? 1.484 19.719 9.898 1 98.06 112 PRO B C 1
ATOM 2480 O O . PRO B 1 112 ? 0.482 20.25 9.422 1 98.06 112 PRO B O 1
ATOM 2483 N N . PRO B 1 113 ? 2.682 20.062 9.68 1 98.25 113 PRO B N 1
ATOM 2484 C CA . PRO B 1 113 ? 2.855 21.203 8.773 1 98.25 113 PRO B CA 1
ATOM 2485 C C . PRO B 1 113 ? 2.391 20.906 7.352 1 98.25 113 PRO B C 1
ATOM 2487 O O . PRO B 1 113 ? 2.023 21.812 6.609 1 98.25 113 PRO B O 1
ATOM 2490 N N . GLU B 1 114 ? 2.463 19.609 6.953 1 98.19 114 GLU B N 1
ATOM 2491 C CA . GLU B 1 114 ? 2.006 19.188 5.629 1 98.19 114 GLU B CA 1
ATOM 2492 C C . GLU B 1 114 ? 0.97 18.078 5.723 1 98.19 114 GLU B C 1
ATOM 2494 O O . GLU B 1 114 ? 0.992 17.281 6.66 1 98.19 114 GLU B O 1
ATOM 2499 N N . ALA B 1 115 ? 0.084 18.125 4.812 1 98.5 115 ALA B N 1
ATOM 2500 C CA . ALA B 1 115 ? -0.859 17.016 4.621 1 98.5 115 ALA B CA 1
ATOM 2501 C C . ALA B 1 115 ? -1.149 16.797 3.139 1 98.5 115 ALA B C 1
ATOM 2503 O O . ALA B 1 115 ? -1.298 17.766 2.379 1 98.5 115 ALA B O 1
ATOM 2504 N N . LEU B 1 116 ? -1.14 15.594 2.725 1 98.88 116 LEU B N 1
ATOM 2505 C CA . LEU B 1 116 ? -1.618 15.195 1.406 1 98.88 116 LEU B CA 1
ATOM 2506 C C . LEU B 1 116 ? -2.949 14.461 1.511 1 98.88 116 LEU B C 1
ATOM 2508 O O . LEU B 1 116 ? -3.086 13.523 2.309 1 98.88 116 LEU B O 1
ATOM 2512 N N . LEU B 1 117 ? -3.93 14.914 0.793 1 98.94 117 LEU B N 1
ATOM 2513 C CA . LEU B 1 117 ? -5.18 14.172 0.657 1 98.94 117 LEU B CA 1
ATOM 2514 C C . LEU B 1 117 ? -5.117 13.219 -0.535 1 98.94 117 LEU B C 1
ATOM 2516 O O . LEU B 1 117 ? -5.039 13.664 -1.684 1 98.94 117 LEU B O 1
ATOM 2520 N N . VAL B 1 118 ? -5.105 11.938 -0.267 1 98.94 118 VAL B N 1
ATOM 2521 C CA . VAL B 1 118 ? -5.203 10.93 -1.314 1 98.94 118 VAL B CA 1
ATOM 2522 C C . VAL B 1 118 ? -6.668 10.586 -1.569 1 98.94 118 VAL B C 1
ATOM 2524 O O . VAL B 1 118 ? -7.398 10.227 -0.642 1 98.94 118 VAL B O 1
ATOM 2527 N N . VAL B 1 119 ? -7.074 10.75 -2.795 1 98.88 119 VAL B N 1
ATOM 2528 C CA . VAL B 1 119 ? -8.469 10.555 -3.168 1 98.88 119 VAL B CA 1
ATOM 2529 C C . VAL B 1 119 ? -8.602 9.32 -4.059 1 98.88 119 VAL B C 1
ATOM 2531 O O . VAL B 1 119 ? -7.906 9.203 -5.074 1 98.88 119 VAL B O 1
ATOM 2534 N N . TYR B 1 120 ? -9.391 8.328 -3.551 1 98.81 120 TYR B N 1
ATOM 2535 C CA . TYR B 1 120 ? -9.891 7.293 -4.445 1 98.81 120 TYR B CA 1
ATOM 2536 C C . TYR B 1 120 ? -10.875 7.871 -5.453 1 98.81 120 TYR B C 1
ATOM 2538 O O . TYR B 1 120 ? -11.961 8.328 -5.082 1 98.81 120 TYR B O 1
ATOM 2546 N N . SER B 1 121 ? -10.477 7.941 -6.711 1 98.31 121 SER B N 1
ATOM 2547 C CA . SER B 1 121 ? -11.25 8.523 -7.805 1 98.31 121 SER B CA 1
ATOM 2548 C C . SER B 1 121 ? -11.57 7.48 -8.867 1 98.31 121 SER B C 1
ATOM 2550 O O . SER B 1 121 ? -10.938 7.445 -9.922 1 98.31 121 SER B O 1
ATOM 2552 N N . PRO B 1 122 ? -12.586 6.684 -8.68 1 98 122 PRO B N 1
ATOM 2553 C CA . PRO B 1 122 ? -12.844 5.543 -9.562 1 98 122 PRO B CA 1
ATOM 2554 C C . PRO B 1 122 ? -13.227 5.961 -10.977 1 98 122 PRO B C 1
ATOM 2556 O O . PRO B 1 122 ? -13.852 7.008 -11.172 1 98 122 PRO B O 1
ATOM 2559 N N . VAL B 1 123 ? -12.789 5.176 -11.898 1 96.5 123 VAL B N 1
ATOM 2560 C CA . VAL B 1 123 ? -13.211 5.285 -13.289 1 96.5 123 VAL B CA 1
ATOM 2561 C C . VAL B 1 123 ? -14.391 4.355 -13.547 1 96.5 123 VAL B C 1
ATOM 2563 O O . VAL B 1 123 ? -14.266 3.133 -13.445 1 96.5 123 VAL B O 1
ATOM 2566 N N . GLN B 1 124 ? -15.547 4.895 -13.812 1 94.38 124 GLN B N 1
ATOM 2567 C CA . GLN B 1 124 ? -16.75 4.117 -14.062 1 94.38 124 GLN B CA 1
ATOM 2568 C C . GLN B 1 124 ? -17.562 4.703 -15.219 1 94.38 124 GLN B C 1
ATOM 2570 O O . GLN B 1 124 ? -17.609 5.922 -15.391 1 94.38 124 GLN B O 1
ATOM 2575 N N . PRO B 1 125 ? -18.172 3.92 -16.094 1 94.31 125 PRO B N 1
ATOM 2576 C CA . PRO B 1 125 ? -18.109 2.457 -16.031 1 94.31 125 PRO B CA 1
ATOM 2577 C C . PRO B 1 125 ? -16.781 1.898 -16.562 1 94.31 125 PRO B C 1
ATOM 2579 O O . PRO B 1 125 ? -16.172 2.49 -17.438 1 94.31 125 PRO B O 1
ATOM 2582 N N . HIS B 1 126 ? -16.297 0.881 -15.891 1 95.38 126 HIS B N 1
ATOM 2583 C CA . HIS B 1 126 ? -15.094 0.17 -16.328 1 95.38 126 HIS B CA 1
ATOM 2584 C C . HIS B 1 126 ? -15.156 -1.303 -15.938 1 95.38 126 HIS B C 1
ATOM 2586 O O . HIS B 1 126 ? -15.797 -1.66 -14.945 1 95.38 126 HIS B O 1
ATOM 2592 N N . LYS B 1 127 ? -14.461 -2.166 -16.641 1 94.62 127 LYS B N 1
ATOM 2593 C CA . LYS B 1 127 ? -14.477 -3.6 -16.375 1 94.62 127 LYS B CA 1
ATOM 2594 C C . LYS B 1 127 ? -13.703 -3.926 -15.102 1 94.62 127 LYS B C 1
ATOM 2596 O O . LYS B 1 127 ? -13.969 -4.938 -14.445 1 94.62 127 LYS B O 1
ATOM 2601 N N . ILE B 1 128 ? -12.75 -3.107 -14.734 1 95.31 128 ILE B N 1
ATOM 2602 C CA . ILE B 1 128 ? -11.977 -3.322 -13.516 1 95.31 128 ILE B CA 1
ATOM 2603 C C . ILE B 1 128 ? -12.852 -3.049 -12.297 1 95.31 128 ILE B C 1
ATOM 2605 O O . ILE B 1 128 ? -13.438 -1.973 -12.172 1 95.31 128 ILE B O 1
ATOM 2609 N N . PRO B 1 129 ? -12.859 -4.016 -11.414 1 95.06 129 PRO B N 1
ATOM 2610 C CA . PRO B 1 129 ? -13.711 -3.844 -10.234 1 95.06 129 PRO B CA 1
ATOM 2611 C C . PRO B 1 129 ? -13.312 -2.639 -9.391 1 95.06 129 PRO B C 1
ATOM 2613 O O . PRO B 1 129 ? -12.125 -2.32 -9.281 1 95.06 129 PRO B O 1
ATOM 2616 N N . LEU B 1 130 ? -14.289 -2.037 -8.688 1 96.06 130 LEU B N 1
ATOM 2617 C CA . LEU B 1 130 ? -14.078 -0.848 -7.863 1 96.06 130 LEU B CA 1
ATOM 2618 C C . LEU B 1 130 ? -13.094 -1.133 -6.738 1 96.06 130 LEU B C 1
ATOM 2620 O O . LEU B 1 130 ? -12.25 -0.29 -6.414 1 96.06 130 LEU B O 1
ATOM 2624 N N . TRP B 1 131 ? -13.195 -2.324 -6.172 1 95 131 TRP B N 1
ATOM 2625 C CA . TRP B 1 131 ? -12.344 -2.631 -5.023 1 95 131 TRP B CA 1
ATOM 2626 C C . TRP B 1 131 ? -10.883 -2.734 -5.441 1 95 131 TRP B C 1
ATOM 2628 O O . TRP B 1 131 ? -9.984 -2.4 -4.664 1 95 131 TRP B O 1
ATOM 2638 N N . GLU B 1 132 ? -10.586 -3.172 -6.672 1 96.88 132 GLU B N 1
ATOM 2639 C CA . GLU B 1 132 ? -9.219 -3.176 -7.176 1 96.88 132 GLU B CA 1
ATOM 2640 C C . GLU B 1 132 ? -8.703 -1.755 -7.379 1 96.88 132 GLU B C 1
ATOM 2642 O O . GLU B 1 132 ? -7.539 -1.463 -7.082 1 96.88 132 GLU B O 1
ATOM 2647 N N . GLN B 1 133 ? -9.609 -0.906 -7.914 1 98.06 133 GLN B N 1
ATOM 2648 C CA . GLN B 1 133 ? -9.25 0.5 -8.078 1 98.06 133 GLN B CA 1
ATOM 2649 C C . GLN B 1 133 ? -8.953 1.152 -6.73 1 98.06 133 GLN B C 1
ATOM 2651 O O . GLN B 1 133 ? -7.992 1.912 -6.602 1 98.06 133 GLN B O 1
ATOM 2656 N N . MET B 1 134 ? -9.734 0.807 -5.746 1 98.12 134 MET B N 1
ATOM 2657 C CA . MET B 1 134 ? -9.531 1.303 -4.387 1 98.12 134 MET B CA 1
ATOM 2658 C C . MET B 1 134 ? -8.195 0.827 -3.828 1 98.12 134 MET B C 1
ATOM 2660 O O . MET B 1 134 ? -7.488 1.59 -3.166 1 98.12 134 MET B O 1
ATOM 2664 N N . GLY B 1 135 ? -7.895 -0.431 -4.105 1 98.38 135 GLY B N 1
ATOM 2665 C CA . GLY B 1 135 ? -6.625 -0.978 -3.656 1 98.38 135 GLY B CA 1
ATOM 2666 C C . GLY B 1 135 ? -5.426 -0.197 -4.164 1 98.38 135 GLY B C 1
ATOM 2667 O O . GLY B 1 135 ? -4.449 -0.003 -3.432 1 98.38 135 GLY B O 1
ATOM 2668 N N . SER B 1 136 ? -5.508 0.267 -5.383 1 98.56 136 SER B N 1
ATOM 2669 C CA . SER B 1 136 ? -4.43 1.069 -5.949 1 98.56 136 SER B CA 1
ATOM 2670 C C . SER B 1 136 ? -4.262 2.383 -5.195 1 98.56 136 SER B C 1
ATOM 2672 O O . SER B 1 136 ? -3.139 2.812 -4.926 1 98.56 136 SER B O 1
ATOM 2674 N N . ALA B 1 137 ? -5.324 3.02 -4.836 1 98.75 137 ALA B N 1
ATOM 2675 C CA . ALA B 1 137 ? -5.273 4.266 -4.074 1 98.75 137 ALA B CA 1
ATOM 2676 C C . ALA B 1 137 ? -4.656 4.039 -2.695 1 98.75 137 ALA B C 1
ATOM 2678 O O . ALA B 1 137 ? -3.869 4.859 -2.219 1 98.75 137 ALA B O 1
ATOM 2679 N N . PHE B 1 138 ? -4.992 2.934 -2.072 1 98.88 138 PHE B N 1
ATOM 2680 C CA . PHE B 1 138 ? -4.438 2.617 -0.761 1 98.88 138 PHE B CA 1
ATOM 2681 C C . PHE B 1 138 ? -2.949 2.309 -0.861 1 98.88 138 PHE B C 1
ATOM 2683 O O . PHE B 1 138 ? -2.182 2.619 0.052 1 98.88 138 PHE B O 1
ATOM 2690 N N . ALA B 1 139 ? -2.568 1.722 -1.965 1 98.88 139 ALA B N 1
ATOM 2691 C CA . ALA B 1 139 ? -1.146 1.479 -2.197 1 98.88 139 ALA B CA 1
ATOM 2692 C C . ALA B 1 139 ? -0.37 2.791 -2.264 1 98.88 139 ALA B C 1
ATOM 2694 O O . ALA B 1 139 ? 0.783 2.861 -1.833 1 98.88 139 ALA B O 1
ATOM 2695 N N . ILE B 1 140 ? -0.99 3.848 -2.803 1 98.88 140 ILE B N 1
ATOM 2696 C CA . ILE B 1 140 ? -0.372 5.168 -2.836 1 98.88 140 ILE B CA 1
ATOM 2697 C C . ILE B 1 140 ? -0.098 5.645 -1.41 1 98.88 140 ILE B C 1
ATOM 2699 O O . ILE B 1 140 ? 0.995 6.133 -1.111 1 98.88 140 ILE B O 1
ATOM 2703 N N . CYS B 1 141 ? -1.044 5.484 -0.558 1 98.94 141 CYS B N 1
ATOM 2704 C CA . CYS B 1 141 ? -0.875 5.906 0.828 1 98.94 141 CYS B CA 1
ATOM 2705 C C . CYS B 1 141 ? 0.316 5.207 1.471 1 98.94 141 CYS B C 1
ATOM 2707 O O . CYS B 1 141 ? 1.144 5.852 2.119 1 98.94 141 CYS B O 1
ATOM 2709 N N . GLN B 1 142 ? 0.399 3.926 1.25 1 98.94 142 GLN B N 1
ATOM 2710 C CA . GLN B 1 142 ? 1.497 3.164 1.836 1 98.94 142 GLN B CA 1
ATOM 2711 C C . GLN B 1 142 ? 2.838 3.586 1.242 1 98.94 142 GLN B C 1
ATOM 2713 O O . GLN B 1 142 ? 3.824 3.732 1.967 1 98.94 142 GLN B O 1
ATOM 2718 N N . ASN B 1 143 ? 2.912 3.82 -0.099 1 98.88 143 ASN B N 1
ATOM 2719 C CA . ASN B 1 143 ? 4.121 4.32 -0.743 1 98.88 143 ASN B CA 1
ATOM 2720 C C . ASN B 1 143 ? 4.594 5.629 -0.115 1 98.88 143 ASN B C 1
ATOM 2722 O O . ASN B 1 143 ? 5.785 5.809 0.131 1 98.88 143 ASN B O 1
ATOM 2726 N N . LEU B 1 144 ? 3.67 6.465 0.11 1 98.94 144 LEU B N 1
ATOM 2727 C CA . LEU B 1 144 ? 3.998 7.781 0.648 1 98.94 144 LEU B CA 1
ATOM 2728 C C . LEU B 1 144 ? 4.582 7.664 2.053 1 98.94 144 LEU B C 1
ATOM 2730 O O . LEU B 1 144 ? 5.535 8.367 2.393 1 98.94 144 LEU B O 1
ATOM 2734 N N . LEU B 1 145 ? 4.043 6.777 2.871 1 98.81 145 LEU B N 1
ATOM 2735 C CA . LEU B 1 145 ? 4.574 6.559 4.211 1 98.81 145 LEU B CA 1
ATOM 2736 C C . LEU B 1 145 ? 6.012 6.062 4.156 1 98.81 145 LEU B C 1
ATOM 2738 O O . LEU B 1 145 ? 6.879 6.57 4.867 1 98.81 145 LEU B O 1
ATOM 2742 N N . ILE B 1 146 ? 6.254 5.105 3.291 1 98.81 146 ILE B N 1
ATOM 2743 C CA . ILE B 1 146 ? 7.578 4.5 3.186 1 98.81 146 ILE B CA 1
ATOM 2744 C C . ILE B 1 146 ? 8.578 5.527 2.664 1 98.81 146 ILE B C 1
ATOM 2746 O O . ILE B 1 146 ? 9.672 5.68 3.217 1 98.81 146 ILE B O 1
ATOM 2750 N N . ALA B 1 147 ? 8.18 6.258 1.651 1 98.81 147 ALA B N 1
ATOM 2751 C CA . ALA B 1 147 ? 9.055 7.254 1.046 1 98.81 147 ALA B CA 1
ATOM 2752 C C . ALA B 1 147 ? 9.367 8.375 2.031 1 98.81 147 ALA B C 1
ATOM 2754 O O . ALA B 1 147 ? 10.516 8.836 2.117 1 98.81 147 ALA B O 1
ATOM 2755 N N . ALA B 1 148 ? 8.375 8.836 2.771 1 98.69 148 ALA B N 1
ATOM 2756 C CA . ALA B 1 148 ? 8.586 9.883 3.768 1 98.69 148 ALA B CA 1
ATOM 2757 C C . ALA B 1 148 ? 9.602 9.438 4.816 1 98.69 148 ALA B C 1
ATOM 2759 O O . ALA B 1 148 ? 10.516 10.195 5.16 1 98.69 148 ALA B O 1
ATOM 2760 N N . GLY B 1 149 ? 9.414 8.234 5.293 1 98.19 149 GLY B N 1
ATOM 2761 C CA . GLY B 1 149 ? 10.383 7.699 6.242 1 98.19 149 GLY B CA 1
ATOM 2762 C C . GLY B 1 149 ? 11.789 7.637 5.691 1 98.19 149 GLY B C 1
ATOM 2763 O O . GLY B 1 149 ? 12.742 8.039 6.363 1 98.19 149 GLY B O 1
ATOM 2764 N N . ALA B 1 150 ? 11.883 7.164 4.465 1 98.5 150 ALA B N 1
ATOM 2765 C CA . ALA B 1 150 ? 13.188 7.039 3.812 1 98.5 150 ALA B CA 1
ATOM 2766 C C . ALA B 1 150 ? 13.844 8.398 3.627 1 98.5 150 ALA B C 1
ATOM 2768 O O . ALA B 1 150 ? 15.07 8.5 3.561 1 98.5 150 ALA B O 1
ATOM 2769 N N . MET B 1 151 ? 13.078 9.422 3.555 1 98.25 151 MET B N 1
ATOM 2770 C CA . MET B 1 151 ? 13.586 10.781 3.379 1 98.25 151 MET B CA 1
ATOM 2771 C C . MET B 1 151 ? 14.023 11.383 4.715 1 98.25 151 MET B C 1
ATOM 2773 O O . MET B 1 151 ? 14.695 12.406 4.75 1 98.25 151 MET B O 1
ATOM 2777 N N . GLY B 1 152 ? 13.547 10.781 5.801 1 97.94 152 GLY B N 1
ATOM 2778 C CA . GLY B 1 152 ? 13.883 11.273 7.125 1 97.94 152 GLY B CA 1
ATOM 2779 C C . GLY B 1 152 ? 12.766 12.062 7.773 1 97.94 152 GLY B C 1
ATOM 2780 O O . GLY B 1 152 ? 12.992 12.789 8.742 1 97.94 152 GLY B O 1
ATOM 2781 N N . TYR B 1 153 ? 11.586 11.961 7.227 1 98.44 153 TYR B N 1
ATOM 2782 C CA . TYR B 1 153 ? 10.406 12.594 7.809 1 98.44 153 TYR B CA 1
ATOM 2783 C C . TYR B 1 153 ? 9.547 11.57 8.547 1 98.44 153 TYR B C 1
ATOM 2785 O O . TYR B 1 153 ? 9.742 10.367 8.398 1 98.44 153 TYR B O 1
ATOM 2793 N N . GLY B 1 154 ? 8.719 12.094 9.453 1 98.25 154 GLY B N 1
ATOM 2794 C CA . GLY B 1 154 ? 7.594 11.32 9.961 1 98.25 154 GLY B CA 1
ATOM 2795 C C . GLY B 1 154 ? 6.34 11.469 9.117 1 98.25 154 GLY B C 1
ATOM 2796 O O . GLY B 1 154 ? 6.141 12.5 8.469 1 98.25 154 GLY B O 1
ATOM 2797 N N . ALA B 1 155 ? 5.566 10.461 9.133 1 98.56 155 ALA B N 1
ATOM 2798 C CA . ALA B 1 155 ? 4.297 10.484 8.406 1 98.56 155 ALA B CA 1
ATOM 2799 C C . ALA B 1 155 ? 3.256 9.609 9.102 1 98.56 155 ALA B C 1
ATOM 2801 O O . ALA B 1 155 ? 3.604 8.688 9.844 1 98.56 155 ALA B O 1
ATOM 2802 N N . ASN B 1 156 ? 2.074 9.938 8.898 1 98.69 156 ASN B N 1
ATOM 2803 C CA . ASN B 1 156 ? 0.937 9.211 9.461 1 98.69 156 ASN B CA 1
ATOM 2804 C C . ASN B 1 156 ? -0.245 9.195 8.492 1 98.69 156 ASN B C 1
ATOM 2806 O O . ASN B 1 156 ? -0.619 10.234 7.945 1 98.69 156 ASN B O 1
ATOM 2810 N N . TRP B 1 157 ? -0.733 7.996 8.203 1 98.81 157 TRP B N 1
ATOM 2811 C CA . TRP B 1 157 ? -1.954 7.789 7.43 1 98.81 157 TRP B CA 1
ATOM 2812 C C . TRP B 1 157 ? -3.184 7.844 8.328 1 98.81 157 TRP B C 1
ATOM 2814 O O . TRP B 1 157 ? -3.414 6.934 9.133 1 98.81 157 TRP B O 1
ATOM 2824 N N . ILE B 1 158 ? -4.02 8.938 8.156 1 97.94 158 ILE B N 1
ATOM 2825 C CA . ILE B 1 158 ? -5.105 9.203 9.094 1 97.94 158 ILE B CA 1
ATOM 2826 C C . ILE B 1 158 ? -6.406 9.43 8.32 1 97.94 158 ILE B C 1
ATOM 2828 O O . ILE B 1 158 ? -6.41 10.062 7.266 1 97.94 158 ILE B O 1
ATOM 2832 N N . THR B 1 159 ? -7.359 8.789 8.844 1 97.12 159 THR B N 1
ATOM 2833 C CA . THR B 1 159 ? -8.727 9.188 8.516 1 97.12 159 THR B CA 1
ATOM 2834 C C . THR B 1 159 ? -9.461 9.68 9.758 1 97.12 159 THR B C 1
ATOM 2836 O O . THR B 1 159 ? -9.125 9.281 10.883 1 97.12 159 THR B O 1
ATOM 2839 N N . ASP B 1 160 ? -10.297 10.586 9.695 1 96.88 160 ASP B N 1
ATOM 2840 C CA . ASP B 1 160 ? -11.164 11.109 10.742 1 96.88 160 ASP B CA 1
ATOM 2841 C C . ASP B 1 160 ? -12.555 11.414 10.203 1 96.88 160 ASP B C 1
ATOM 2843 O O . ASP B 1 160 ? -12.844 11.156 9.031 1 96.88 160 ASP B O 1
ATOM 2847 N N . TRP B 1 161 ? -13.477 11.938 11.023 1 97.5 161 TRP B N 1
ATOM 2848 C CA . TRP B 1 161 ? -14.875 12.102 10.648 1 97.5 161 TRP B CA 1
ATOM 2849 C C . TRP B 1 161 ? -15 12.82 9.305 1 97.5 161 TRP B C 1
ATOM 2851 O O . TRP B 1 161 ? -15.914 12.539 8.523 1 97.5 161 TRP B O 1
ATOM 2861 N N . TYR B 1 162 ? -14.086 13.656 8.969 1 98.12 162 TYR B N 1
ATOM 2862 C CA . TYR B 1 162 ? -14.164 14.461 7.758 1 98.12 162 TYR B CA 1
ATOM 2863 C C . TYR B 1 162 ? -13.742 13.656 6.535 1 98.12 162 TYR B C 1
ATOM 2865 O O . TYR B 1 162 ? -13.859 14.133 5.402 1 98.12 162 TYR B O 1
ATOM 2873 N N . ALA B 1 163 ? -13.297 12.438 6.707 1 97.5 163 ALA B N 1
ATOM 2874 C CA . ALA B 1 163 ? -12.984 11.547 5.586 1 97.5 163 ALA B CA 1
ATOM 2875 C C . ALA B 1 163 ? -14.234 10.844 5.082 1 97.5 163 ALA B C 1
ATOM 2877 O O . ALA B 1 163 ? -14.258 10.32 3.965 1 97.5 163 ALA B O 1
ATOM 2878 N N . TYR B 1 164 ? -15.258 10.781 5.852 1 94.44 164 TYR B N 1
ATOM 2879 C CA . TYR B 1 164 ? -16.391 9.977 5.406 1 94.44 164 TYR B CA 1
ATOM 2880 C C . TYR B 1 164 ? -17.688 10.758 5.52 1 94.44 164 TYR B C 1
ATOM 2882 O O . TYR B 1 164 ? -18.703 10.375 4.934 1 94.44 164 TYR B O 1
ATOM 2890 N N . ASP B 1 165 ? -17.688 11.906 6.238 1 96.94 165 ASP B N 1
ATOM 2891 C CA . ASP B 1 165 ? -18.859 12.781 6.34 1 96.94 165 ASP B CA 1
ATOM 2892 C C . ASP B 1 165 ? -19.172 13.43 4.996 1 96.94 165 ASP B C 1
ATOM 2894 O O . ASP B 1 165 ? -18.281 13.992 4.352 1 96.94 165 ASP B O 1
ATOM 2898 N N . ALA B 1 166 ? -20.453 13.344 4.609 1 97.25 166 ALA B N 1
ATOM 2899 C CA . ALA B 1 166 ? -20.844 13.789 3.277 1 97.25 166 ALA B CA 1
ATOM 2900 C C . ALA B 1 166 ? -20.578 15.281 3.1 1 97.25 166 ALA B C 1
ATOM 2902 O O . ALA B 1 166 ? -20.062 15.711 2.066 1 97.25 166 ALA B O 1
ATOM 2903 N N . GLU B 1 167 ? -20.906 16.031 4.035 1 97.69 167 GLU B N 1
ATOM 2904 C CA . GLU B 1 167 ? -20.703 17.484 3.943 1 97.69 167 GLU B CA 1
ATOM 2905 C C . GLU B 1 167 ? -19.203 17.828 3.967 1 97.69 167 GLU B C 1
ATOM 2907 O O . GLU B 1 167 ? -18.766 18.734 3.25 1 97.69 167 GLU B O 1
ATOM 2912 N N . ALA B 1 168 ? -18.438 17.188 4.77 1 98.31 168 ALA B N 1
ATOM 2913 C CA . ALA B 1 168 ? -17 17.406 4.816 1 98.31 168 ALA B CA 1
ATOM 2914 C C . ALA B 1 168 ? -16.344 17.047 3.484 1 98.31 168 ALA B C 1
ATOM 2916 O O . ALA B 1 168 ? -15.477 17.781 2.992 1 98.31 168 ALA B O 1
ATOM 2917 N N . LYS B 1 169 ? -16.812 15.938 2.914 1 98.19 169 LYS B N 1
ATOM 2918 C CA . LYS B 1 169 ? -16.266 15.531 1.618 1 98.19 169 LYS B CA 1
ATOM 2919 C C . LYS B 1 169 ? -16.531 16.594 0.556 1 98.19 169 LYS B C 1
ATOM 2921 O O . LYS B 1 169 ? -15.703 16.828 -0.318 1 98.19 169 LYS B O 1
ATOM 2926 N N . SER B 1 170 ? -17.672 17.203 0.675 1 97.62 170 SER B N 1
ATOM 2927 C CA . SER B 1 170 ? -17.984 18.312 -0.225 1 97.62 170 SER B CA 1
ATOM 2928 C C . SER B 1 170 ? -17.031 19.484 -0.012 1 97.62 170 SER B C 1
ATOM 2930 O O . SER B 1 170 ? -16.547 20.078 -0.976 1 97.62 170 SER B O 1
ATOM 2932 N N . LEU B 1 171 ? -16.688 19.797 1.214 1 98 171 LEU B N 1
ATOM 2933 C CA . LEU B 1 171 ? -15.742 20.859 1.539 1 98 171 LEU B CA 1
ATOM 2934 C C . LEU B 1 171 ? -14.352 20.531 1.013 1 98 171 LEU B C 1
ATOM 2936 O O . LEU B 1 171 ? -13.594 21.422 0.64 1 98 171 LEU B O 1
ATOM 2940 N N . LEU B 1 172 ? -14.07 19.203 0.969 1 98.38 172 LEU B N 1
ATOM 2941 C CA . LEU B 1 172 ? -12.773 18.75 0.483 1 98.38 172 LEU B CA 1
ATOM 2942 C C . LEU B 1 172 ? -12.695 18.859 -1.036 1 98.38 172 LEU B C 1
ATOM 2944 O O . LEU B 1 172 ? -11.602 18.781 -1.612 1 98.38 172 LEU B O 1
ATOM 2948 N N . GLY B 1 173 ? -13.805 19 -1.64 1 97.38 173 GLY B N 1
ATOM 2949 C CA . GLY B 1 173 ? -13.836 19.141 -3.086 1 97.38 173 GLY B CA 1
ATOM 2950 C C . GLY B 1 173 ? -13.898 17.812 -3.818 1 97.38 173 GLY B C 1
ATOM 2951 O O . GLY B 1 173 ? -13.469 17.719 -4.969 1 97.38 173 GLY B O 1
ATOM 2952 N N . LEU B 1 174 ? -14.352 16.781 -3.158 1 98.06 174 LEU B N 1
ATOM 2953 C CA . LEU B 1 174 ? -14.484 15.484 -3.814 1 98.06 174 LEU B CA 1
ATOM 2954 C C . LEU B 1 174 ? -15.617 15.5 -4.828 1 98.06 174 LEU B C 1
ATOM 2956 O O . LEU B 1 174 ? -16.672 16.094 -4.582 1 98.06 174 LEU B O 1
ATOM 2960 N N . LYS B 1 175 ? -15.375 14.867 -5.879 1 96.75 175 LYS B N 1
ATOM 2961 C CA . LYS B 1 175 ? -16.406 14.688 -6.898 1 96.75 175 LYS B CA 1
ATOM 2962 C C . LYS B 1 175 ? -17.297 13.5 -6.566 1 96.75 175 LYS B C 1
ATOM 2964 O O . LYS B 1 175 ? -17 12.719 -5.66 1 96.75 175 LYS B O 1
ATOM 2969 N N . ASP B 1 176 ? -18.438 13.422 -7.324 1 95.81 176 ASP B N 1
ATOM 2970 C CA . ASP B 1 176 ? -19.344 12.289 -7.145 1 95.81 176 ASP B CA 1
ATOM 2971 C C . ASP B 1 176 ? -18.609 10.961 -7.352 1 95.81 176 ASP B C 1
ATOM 2973 O O . ASP B 1 176 ? -17.875 10.805 -8.32 1 95.81 176 ASP B O 1
ATOM 2977 N N . GLY B 1 177 ? -18.766 10.102 -6.406 1 96.12 177 GLY B N 1
ATOM 2978 C CA . GLY B 1 177 ? -18.156 8.781 -6.52 1 96.12 177 GLY B CA 1
ATOM 2979 C C . GLY B 1 177 ? -16.766 8.711 -5.902 1 96.12 177 GLY B C 1
ATOM 2980 O O . GLY B 1 177 ? -16.25 7.617 -5.656 1 96.12 177 GLY B O 1
ATOM 2981 N N . GLU B 1 178 ? -16.188 9.852 -5.652 1 98.25 178 GLU B N 1
ATOM 2982 C CA . GLU B 1 178 ? -14.867 9.867 -5.027 1 98.25 178 GLU B CA 1
ATOM 2983 C C . GLU B 1 178 ? -14.969 9.633 -3.523 1 98.25 178 GLU B C 1
ATOM 2985 O O . GLU B 1 178 ? -15.992 9.938 -2.908 1 98.25 178 GLU B O 1
ATOM 2990 N N . GLU B 1 179 ? -13.969 8.992 -3.01 1 98.38 179 GLU B N 1
ATOM 2991 C CA . GLU B 1 179 ? -13.82 8.789 -1.57 1 98.38 179 GLU B CA 1
ATOM 2992 C C . GLU B 1 179 ? -12.414 9.148 -1.104 1 98.38 179 GLU B C 1
ATOM 2994 O O . GLU B 1 179 ? -11.477 9.203 -1.907 1 98.38 179 GLU B O 1
ATOM 2999 N N . VAL B 1 180 ? -12.344 9.469 0.168 1 98.69 180 VAL B N 1
ATOM 3000 C CA . VAL B 1 180 ? -11.039 9.695 0.769 1 98.69 180 VAL B CA 1
ATOM 3001 C C . VAL B 1 180 ? -10.328 8.359 0.996 1 98.69 180 VAL B C 1
ATOM 3003 O O . VAL B 1 180 ? -10.844 7.492 1.7 1 98.69 180 VAL B O 1
ATOM 3006 N N . ALA B 1 181 ? -9.195 8.164 0.359 1 98.69 181 ALA B N 1
ATOM 3007 C CA . ALA B 1 181 ? -8.344 7.023 0.682 1 98.69 181 ALA B CA 1
ATOM 3008 C C . ALA B 1 181 ? -7.586 7.258 1.985 1 98.69 181 ALA B C 1
ATOM 3010 O O . ALA B 1 181 ? -7.359 6.32 2.756 1 98.69 181 ALA B O 1
ATOM 3011 N N . GLY B 1 182 ? -7.188 8.539 2.174 1 98.56 182 GLY B N 1
ATOM 3012 C CA . GLY B 1 182 ? -6.559 8.898 3.434 1 98.56 182 GLY B CA 1
ATOM 3013 C C . GLY B 1 182 ? -5.863 10.25 3.389 1 98.56 182 GLY B C 1
ATOM 3014 O O . GLY B 1 182 ? -5.609 10.789 2.311 1 98.56 182 GLY B O 1
ATOM 3015 N N . PHE B 1 183 ? -5.621 10.836 4.543 1 98.81 183 PHE B N 1
ATOM 3016 C CA . PHE B 1 183 ? -4.703 11.953 4.727 1 98.81 183 PHE B CA 1
ATOM 3017 C C . PHE B 1 183 ? -3.322 11.461 5.145 1 98.81 183 PHE B C 1
ATOM 3019 O O . PHE B 1 183 ? -3.197 10.664 6.074 1 98.81 183 PHE B O 1
ATOM 3026 N N . ILE B 1 184 ? -2.346 11.867 4.395 1 98.94 184 ILE B N 1
ATOM 3027 C CA . ILE B 1 184 ? -0.969 11.617 4.805 1 98.94 184 ILE B CA 1
ATOM 3028 C C . ILE B 1 184 ? -0.387 12.867 5.457 1 98.94 184 ILE B C 1
ATOM 3030 O O . ILE B 1 184 ? -0.06 13.836 4.766 1 98.94 184 ILE B O 1
ATOM 3034 N N . TYR B 1 185 ? -0.284 12.789 6.77 1 98.75 185 TYR B N 1
ATOM 3035 C CA . TYR B 1 185 ? 0.325 13.867 7.539 1 98.75 185 TYR B CA 1
ATOM 3036 C C . TYR B 1 185 ? 1.846 13.766 7.508 1 98.75 185 TYR B C 1
ATOM 3038 O O . TYR B 1 185 ? 2.406 12.68 7.668 1 98.75 185 TYR B O 1
ATOM 3046 N N . LEU B 1 186 ? 2.531 14.898 7.27 1 98.25 186 LEU B N 1
ATOM 3047 C CA . LEU B 1 186 ? 3.977 14.906 7.078 1 98.25 186 LEU B CA 1
ATOM 3048 C C . LEU B 1 186 ? 4.629 16.016 7.898 1 98.25 186 LEU B C 1
ATOM 3050 O O . LEU B 1 186 ? 4.09 17.109 8 1 98.25 186 LEU B O 1
ATOM 3054 N N . GLY B 1 187 ? 5.781 15.688 8.383 1 98.38 187 GLY B N 1
ATOM 3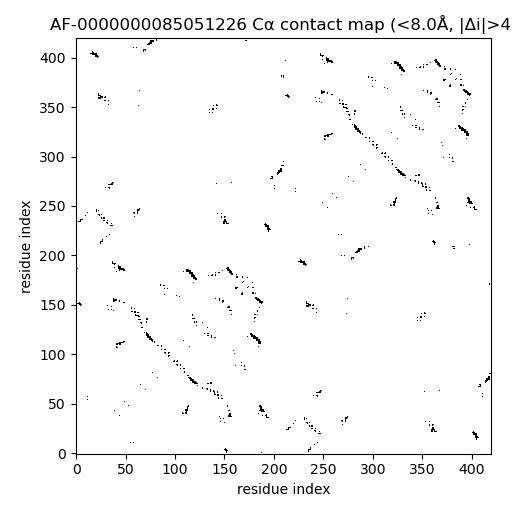055 C CA . GLY B 1 187 ? 6.625 16.656 9.07 1 98.38 187 GLY B CA 1
ATOM 3056 C C . GLY B 1 187 ? 7.824 16.031 9.75 1 98.38 187 GLY B C 1
ATOM 3057 O O . GLY B 1 187 ? 8.078 14.828 9.586 1 98.38 187 GLY B O 1
ATOM 3058 N N . THR B 1 188 ? 8.586 16.844 10.43 1 98.25 188 THR B N 1
ATOM 3059 C CA . THR B 1 188 ? 9.703 16.359 11.219 1 98.25 188 THR B CA 1
ATOM 3060 C C . THR B 1 188 ? 9.25 15.945 12.617 1 98.25 188 THR B C 1
ATOM 3062 O O . THR B 1 188 ? 8.703 16.766 13.359 1 98.25 188 THR B O 1
ATOM 3065 N N . PRO B 1 189 ? 9.453 14.695 12.945 1 97.56 189 PRO B N 1
ATOM 3066 C CA . PRO B 1 189 ? 9 14.273 14.273 1 97.56 189 PRO B CA 1
ATOM 3067 C C . PRO B 1 189 ? 9.852 14.844 15.398 1 97.56 189 PRO B C 1
ATOM 3069 O O . PRO B 1 189 ? 11.07 14.93 15.273 1 97.56 189 PRO B O 1
ATOM 3072 N N . SER B 1 190 ? 9.281 15.258 16.469 1 97.5 190 SER B N 1
ATOM 3073 C CA . SER B 1 190 ? 9.984 15.797 17.625 1 97.5 190 SER B CA 1
ATOM 3074 C C . SER B 1 190 ? 10.664 14.68 18.422 1 97.5 190 SER B C 1
ATOM 3076 O O . SER B 1 190 ? 11.555 14.945 19.219 1 97.5 190 SER B O 1
ATOM 3078 N N . GLU B 1 191 ? 10.203 13.516 18.25 1 97.06 191 GLU B N 1
ATOM 3079 C CA . GLU B 1 191 ? 10.75 12.297 18.828 1 97.06 191 GLU B CA 1
ATOM 3080 C C . GLU B 1 191 ? 10.531 11.102 17.922 1 97.06 191 GLU B C 1
ATOM 3082 O O . GLU B 1 191 ? 9.641 11.109 17.062 1 97.06 191 GLU B O 1
ATOM 3087 N N . ALA B 1 192 ? 11.383 10.117 18.125 1 97.38 192 ALA B N 1
ATOM 3088 C CA . ALA B 1 192 ? 11.156 8.891 17.375 1 97.38 192 ALA B CA 1
ATOM 3089 C C . ALA B 1 192 ? 9.836 8.234 17.781 1 97.38 192 ALA B C 1
ATOM 3091 O O . ALA B 1 192 ? 9.5 8.188 18.969 1 97.38 192 ALA B O 1
ATOM 3092 N N . PRO B 1 193 ? 9.055 7.832 16.75 1 97.94 193 PRO B N 1
ATOM 3093 C CA . PRO B 1 193 ? 7.883 7.051 17.156 1 97.94 193 PRO B CA 1
ATOM 3094 C C . PRO B 1 193 ? 8.25 5.793 17.938 1 97.94 193 PRO B C 1
ATOM 3096 O O . PRO B 1 193 ? 9.352 5.254 17.766 1 97.94 193 PRO B O 1
ATOM 3099 N N . LEU B 1 194 ? 7.359 5.348 18.734 1 97.88 194 LEU B N 1
ATOM 3100 C CA . LEU B 1 194 ? 7.605 4.191 19.594 1 97.88 194 LEU B CA 1
ATOM 3101 C C . LEU B 1 194 ? 6.953 2.941 19.016 1 97.88 194 LEU B C 1
ATOM 3103 O O . LEU B 1 194 ? 5.844 3.004 18.484 1 97.88 194 LEU B O 1
ATOM 3107 N N . GLU B 1 195 ? 7.672 1.839 19.203 1 97.75 195 GLU B N 1
ATOM 3108 C CA . GLU B 1 195 ? 7.062 0.56 18.844 1 97.75 195 GLU B CA 1
ATOM 3109 C C . GLU B 1 195 ? 5.762 0.34 19.609 1 97.75 195 GLU B C 1
ATOM 3111 O O . GLU B 1 195 ? 5.668 0.673 20.797 1 97.75 195 GLU B O 1
ATOM 3116 N N . ARG B 1 196 ? 4.789 -0.184 18.891 1 95.69 196 ARG B N 1
ATOM 3117 C CA . ARG B 1 196 ? 3.502 -0.496 19.5 1 95.69 196 ARG B CA 1
ATOM 3118 C C . ARG B 1 196 ? 3.258 -2.002 19.531 1 95.69 196 ARG B C 1
ATOM 3120 O O . ARG B 1 196 ? 3.953 -2.76 18.844 1 95.69 196 ARG B O 1
ATOM 3127 N N . ASP B 1 197 ? 2.295 -2.369 20.328 1 92.19 197 ASP B N 1
ATOM 3128 C CA . ASP B 1 197 ? 1.886 -3.77 20.297 1 92.19 197 ASP B CA 1
ATOM 3129 C C . ASP B 1 197 ? 1.379 -4.164 18.922 1 92.19 197 ASP B C 1
ATOM 3131 O O . ASP B 1 197 ? 0.651 -3.402 18.281 1 92.19 197 ASP B O 1
ATOM 3135 N N . ARG B 1 198 ? 1.812 -5.258 18.516 1 89.94 198 ARG B N 1
ATOM 3136 C CA . ARG B 1 198 ? 1.362 -5.805 17.25 1 89.94 198 ARG B CA 1
ATOM 3137 C C . ARG B 1 198 ? 0.609 -7.117 17.438 1 89.94 198 ARG B C 1
ATOM 3139 O O . ARG B 1 198 ? 0.839 -7.828 18.422 1 89.94 198 ARG B O 1
ATOM 3146 N N . PRO B 1 199 ? -0.333 -7.391 16.547 1 87.94 199 PRO B N 1
ATOM 3147 C CA . PRO B 1 199 ? -0.9 -8.742 16.578 1 87.94 199 PRO B CA 1
ATOM 3148 C C . PRO B 1 199 ? 0.164 -9.828 16.484 1 87.94 199 PRO B C 1
ATOM 3150 O O . PRO B 1 199 ? 1.298 -9.555 16.078 1 87.94 199 PRO B O 1
ATOM 3153 N N . ASP B 1 200 ? -0.218 -11.008 16.953 1 89.44 200 ASP B N 1
ATOM 3154 C CA . ASP B 1 200 ? 0.682 -12.141 16.766 1 89.44 200 ASP B CA 1
ATOM 3155 C C . ASP B 1 200 ? 0.748 -12.539 15.289 1 89.44 200 ASP B C 1
ATOM 3157 O O . ASP B 1 200 ? -0.124 -13.258 14.789 1 89.44 200 ASP B O 1
ATOM 3161 N N . TYR B 1 201 ? 1.781 -12.156 14.633 1 88.5 201 TYR B N 1
ATOM 3162 C CA . TYR B 1 201 ? 1.885 -12.344 13.188 1 88.5 201 TYR B CA 1
ATOM 3163 C C . TYR B 1 201 ? 1.925 -13.82 12.828 1 88.5 201 TYR B C 1
ATOM 3165 O O . TYR B 1 201 ? 1.431 -14.219 11.773 1 88.5 201 TYR B O 1
ATOM 3173 N N . ALA B 1 202 ? 2.404 -14.602 13.719 1 89.81 202 ALA B N 1
ATOM 3174 C CA . ALA B 1 202 ? 2.473 -16.031 13.461 1 89.81 202 ALA B CA 1
ATOM 3175 C C . ALA B 1 202 ? 1.077 -16.641 13.367 1 89.81 202 ALA B C 1
ATOM 3177 O O . ALA B 1 202 ? 0.859 -17.594 12.609 1 89.81 202 ALA B O 1
ATOM 3178 N N . GLU B 1 203 ? 0.175 -16.062 14.086 1 94.88 203 GLU B N 1
ATOM 3179 C CA . GLU B 1 203 ? -1.2 -16.547 14.07 1 94.88 203 GLU B CA 1
ATOM 3180 C C . GLU B 1 203 ? -1.921 -16.125 12.797 1 94.88 203 GLU B C 1
ATOM 3182 O O . GLU B 1 203 ? -3.002 -16.625 12.484 1 94.88 203 GLU B O 1
ATOM 3187 N N . ARG B 1 204 ? -1.317 -15.25 12.07 1 97.06 204 ARG B N 1
ATOM 3188 C CA . ARG B 1 204 ? -1.961 -14.688 10.883 1 97.06 204 ARG B CA 1
ATOM 3189 C C . ARG B 1 204 ? -1.393 -15.305 9.609 1 97.06 204 ARG B C 1
ATOM 3191 O O . ARG B 1 204 ? -1.739 -14.883 8.508 1 97.06 204 ARG B O 1
ATOM 3198 N N . VAL B 1 205 ? -0.506 -16.25 9.766 1 98.19 205 VAL B N 1
ATOM 3199 C CA . VAL B 1 205 ? 0.057 -16.953 8.617 1 98.19 205 VAL B CA 1
ATOM 3200 C C . VAL B 1 205 ? -0.319 -18.438 8.68 1 98.19 205 VAL B C 1
ATOM 3202 O O . VAL B 1 205 ? -0.2 -19.078 9.734 1 98.19 205 VAL B O 1
ATOM 3205 N N . SER B 1 206 ? -0.801 -18.969 7.625 1 98.25 206 SER B N 1
ATOM 3206 C CA . SER B 1 206 ? -1.148 -20.375 7.539 1 98.25 206 SER B CA 1
ATOM 3207 C C . SER B 1 206 ? -0.812 -20.953 6.164 1 98.25 206 SER B C 1
ATOM 3209 O O . SER B 1 206 ? -0.499 -20.203 5.238 1 98.25 206 SER B O 1
ATOM 3211 N N . PHE B 1 207 ? -0.808 -22.234 6.082 1 98.31 207 PHE B N 1
ATOM 3212 C CA . PHE B 1 207 ? -0.692 -22.922 4.801 1 98.31 207 PHE B CA 1
ATOM 3213 C C . PHE B 1 207 ? -2.055 -23.406 4.316 1 98.31 207 PHE B C 1
ATOM 3215 O O . PHE B 1 207 ? -2.873 -23.859 5.113 1 98.31 207 PHE B O 1
ATOM 3222 N N . TRP B 1 208 ? -2.246 -23.266 3.076 1 98.31 208 TRP B N 1
ATOM 3223 C CA . TRP B 1 208 ? -3.482 -23.766 2.479 1 98.31 208 TRP B CA 1
ATOM 3224 C C . TRP B 1 208 ? -3.557 -25.281 2.557 1 98.31 208 TRP B C 1
ATOM 3226 O O . TRP B 1 208 ? -2.619 -25.984 2.154 1 98.31 208 TRP B O 1
ATOM 3236 N N . GLU B 1 209 ? -4.605 -25.766 3.033 1 92.94 209 GLU B N 1
ATOM 3237 C CA . GLU B 1 209 ? -4.727 -27.203 3.256 1 92.94 209 GLU B CA 1
ATOM 3238 C C . GLU B 1 209 ? -5.91 -27.781 2.49 1 92.94 209 GLU B C 1
ATOM 3240 O O . GLU B 1 209 ? -6.195 -28.984 2.596 1 92.94 209 GLU B O 1
ATOM 3245 N N . GLY B 1 210 ? -6.648 -27.109 1.681 1 87.44 210 GLY B N 1
ATOM 3246 C CA . GLY B 1 210 ? -7.773 -27.625 0.915 1 87.44 210 GLY B CA 1
ATOM 3247 C C . GLY B 1 210 ? -9.117 -27.234 1.5 1 87.44 210 GLY B C 1
ATOM 3248 O O . GLY B 1 210 ? -9.211 -26.875 2.678 1 87.44 210 GLY B O 1
#

InterPro domains:
  IPR000415 Nitroreductase-like [G3DSA:3.40.109.10] (24-209)
  IPR000415 Nitroreductase-like [SSF55469] (29-207)
  IPR026021 Putative NAD(P)H nitroreductase YdjA-like [PIRSF000232] (27-203)
  IPR026021 Putative NAD(P)H nitroreductase YdjA-like [cd02135] (30-188)
  IPR029479 Nitroreductase [PF00881] (49-187)
  IPR052530 NAD(P)H nitroreductase [PTHR43821] (25-208)

Solvent-accessible surface area (backbone atoms only — not comparable to full-atom values): 22513 Å² total; per-residue (Å²): 130,82,64,61,38,73,65,87,80,62,80,82,68,86,74,56,72,62,41,68,42,63,64,51,56,28,50,66,41,48,54,36,40,65,53,53,70,64,25,59,46,86,41,19,28,77,68,47,78,48,73,71,53,44,50,53,42,53,57,28,21,67,48,51,74,48,85,89,59,68,62,30,39,36,37,38,34,54,52,71,65,46,44,53,49,51,51,50,54,50,36,52,55,21,52,76,66,70,32,63,67,60,37,58,56,46,53,55,70,64,46,19,64,34,51,36,40,36,30,23,36,69,68,76,92,55,91,67,54,67,68,60,40,43,38,30,30,27,26,21,55,45,37,38,46,53,46,34,22,20,41,32,30,28,24,30,84,42,77,57,73,57,48,74,34,70,68,41,32,52,61,70,59,55,54,92,83,40,43,59,58,31,33,40,34,28,9,26,47,78,57,55,32,54,38,63,81,68,66,67,63,72,80,32,51,46,69,58,82,113,128,83,63,62,39,74,63,87,79,60,80,81,68,86,73,57,70,62,42,69,43,62,63,51,54,29,50,65,41,48,55,37,40,66,52,53,69,64,24,59,46,85,41,20,28,76,68,48,76,50,72,71,53,44,50,54,42,53,56,28,21,67,48,51,74,48,85,87,58,67,61,30,38,36,36,36,36,54,51,73,66,45,44,51,50,48,52,52,54,51,35,51,55,22,52,76,64,69,32,62,67,61,38,59,56,46,54,55,70,64,46,18,65,35,51,35,40,36,30,24,37,68,67,77,93,57,90,66,55,66,69,60,42,43,39,30,30,29,26,23,56,46,38,37,45,53,45,34,22,20,42,33,31,28,26,29,83,45,76,55,72,58,48,71,35,70,68,40,33,52,61,70,59,56,55,92,81,41,44,60,60,30,32,40,34,29,8,25,49,78,57,53,31,55,39,64,83,67,67,66,62,72,80,31,51,45,67,58,81,111

Foldseek 3Di:
DQDFDDCVPPDPDDDDPPDDDDDDDDPVLVVLVVPQDAFQLQQFDDDWDDPVLVSVLQSQLQPFDDVVPPSQKDKDWDALVRLVVLLVVQLVVCVVVVNVVSNVVSCSSNRFSIKMWIKRHDDPPDPDDSVSSLVSSLSSLVSSSSSLVNRRKHKDWDDDPLQPDPVSCVSVVDDPPMGTSTMIGIHHGNDDDDDDDDPDVVVVDDDDDD/DQDFDDCVPPDPDDDDPPDDDDDDDDPVLVVLVVPQDAFQLQQFDDDWDDPVLVSVLQSQLQPFDDVPPPSQKDKDWDALVRLVVLLVVQLVVCVVVVNVVSNVVSCSSNRFSIKMWIKRHDDPPDPDDSVSSLVSSLSSLVSSSSSLVNRRKHKDWDDDPLQPDPVSCVSVVDDPPMGTSTMIGIHHGNDDDDDDDDPPVVVVDDDDDD

Organism: Asticcacaulis excentricus (strain ATCC 15261 / DSM 4724 / KCTC 12464 / NCIMB 9791 / VKM B-1370 / CB 48) (NCBI:txid573065)

Radius of gyration: 20.96 Å; Cα contacts (8 Å, |Δi|>4): 826; chains: 2; bounding box: 46×58×46 Å

pLDDT: mean 96.7, std 4.23, range [51.75, 98.94]

Secondary structure (DSSP, 8-state):
-------TT---SPPPTT-B------HHHHHHHHT--PPPGGGEESPPPPHHHHHHHHHHHT-S--GGG---EEEEE--HHHHHHHHHHHHHHHHHTT-HHHHHHHHHHHSSSEEEEEEE---SS-SS-HHHHHHHHHHHHHHHHHHHHHHT-EEEEE--HHHH-HHHHHHHTPPTT-EEEEEEEEEEESSPPBP-----GGGGEEE---/-------TT---SPPPTT-B------HHHHHHHHT--PPPGGGEESPPPPHHHHHHHHHHHT-S--GGG---EEEEE--HHHHHHHHHHHHHHHHHTT-HHHHHHHHHHHSSSEEEEEEE---SS-SS-HHHHHHHHHHHHHHHHHHHHHHT-EEEEE--HHHH-HHHHHHHTPPTT-EEEEEEEEEEESSPPBP-----GGGGEEE---